Protein AF-A0A357D416-F1 (afdb_monomer)

Secondary structure (DSSP, 8-state):
----TTPPTT-----HHHHHHHTT-EEEEEEEEETTSHHHHHTT---S-TT-HHHHHHHHHHTT-SEEEEE-GGGTSGGG-SS---HHHHHHHHSEEE-SHHHHHH--SS-EEEE-SSSSPPPGGG--TTTS--HHHHHHHHHHHHTT-TT-EEEEEE-THHHHHHHTT-HHHHHHHHHHHHHHHHHHHHHHHHHSS--EEEE-S-EETT-EES-GGGTTTTTT--THHHHHHHHT--S-HHHHHHHS-TT-TTHHHHHHHHH------HHHHHHHHHPPTT-HHHHHHHHHHHHTTEE-S-SSEE-S---EEEE--TTPPPP-SS--HHHHHHHHHHHHT--HHHHHHHH-EEHHHHHHHTT-EEEEE-SSSSS-EEEEEETTEEEEEETTSSEEEETTEEEE-SS--EE-SSS-EEE-HHHHHT--

Solvent-accessible surface area (backbone atoms only — not comparable to full-atom values): 23027 Å² total; per-residue (Å²): 132,81,78,82,82,85,74,60,88,62,60,76,70,51,33,69,48,58,31,35,46,77,69,66,17,33,32,34,42,36,28,40,30,32,49,42,39,62,73,55,24,63,49,45,40,69,67,88,48,75,81,47,44,65,56,34,42,41,18,43,69,41,57,69,59,33,33,38,40,22,13,25,51,49,58,33,33,44,91,51,27,92,64,56,54,50,49,52,60,56,42,56,75,74,27,52,66,26,55,30,30,66,55,51,71,67,64,72,70,79,43,33,39,34,38,47,24,60,39,47,47,64,56,64,60,49,44,56,70,70,40,37,61,51,60,32,56,51,47,48,52,45,50,64,41,34,67,69,37,91,73,30,63,47,75,49,78,44,63,50,52,30,60,58,16,27,44,26,46,11,62,55,36,28,50,32,27,48,52,38,39,53,48,25,51,49,48,53,50,53,51,28,68,72,70,42,67,32,74,48,79,48,70,68,95,65,36,49,10,58,70,36,93,43,36,83,90,36,73,89,48,60,92,73,61,55,73,59,57,47,44,54,50,56,71,41,41,62,44,28,31,67,39,47,61,76,74,43,48,98,77,32,82,49,49,65,63,49,35,31,71,36,37,58,44,85,77,74,48,75,66,56,53,48,50,64,55,70,50,57,89,95,41,39,28,52,58,49,14,50,57,50,24,57,64,14,36,41,29,66,76,49,59,42,77,41,88,60,91,67,73,75,47,63,49,56,36,63,87,53,84,64,78,77,84,92,76,58,79,71,49,54,61,53,48,49,28,62,75,70,71,48,47,46,70,59,40,21,60,41,35,48,28,52,39,60,65,52,37,41,74,58,66,26,50,69,50,77,45,56,89,46,75,69,67,34,27,43,37,38,39,44,96,90,48,39,36,40,29,44,58,31,26,19,46,34,23,53,77,77,45,81,41,82,44,95,33,43,22,38,57,41,87,78,86,53,48,25,26,18,46,61,63,42,66,74,54,120

pLDDT: mean 95.98, std 6.47, range [41.84, 98.94]

Nearest PDB structures (foldseek):
  3a52-assembly1_B  TM=9.009E-01  e=4.968E-23  Shewanella sp. AP1
  7kwd-assembly1_B  TM=8.675E-01  e=2.553E-18  Thermus thermophilus HB8
  6qsq-assembly1_A-2  TM=8.094E-01  e=5.254E-19  Vibrio splendidus
  3wbh-assembly1_B  TM=8.091E-01  e=4.975E-19  Halomonas sp. #593
  6t26-assembly1_A  TM=8.137E-01  e=1.127E-18  Vibrio sp. G15-21

Sequence (428 aa):
LAPLAGYKKRAPIANILEAAQLDGKATGLIATSEIMHATPAAFSAHCPNRKDYDAISMQQVYQDVDVVFGGGTKFFNVAGRSDGNDLLAVIKENYQFVSNKAEMDGVKTGKVWGMFADSALAFDFDRDTQKEPSLAEMTQKAIEILSQDEDGFFLMVESSKTDWAAHANDPIGLISDFLAFDQAVGVALAFAKQNGDTVVIAATDHGNSGISIGNGATSNNYDMLPLPAFIDPLKKASLTGEGLEKVLTANRSNAVSVMEEYFGITDLTAEEIEAIKETKNGRMNATVGPMIAKRANIGFTTGGHTGEDVPLYVYASGGVDQLTGTVENTDLARYMEKVMGVSLQATTRQLFVPAKKGFEAKGATVRFDTSDAKNPVLVAVKGKTEIRIPVNTNLAYVNGVATKLDGVAVFDGTGTNYVPQSAIDLMN

Radius of gyration: 24.22 Å; Cα contacts (8 Å, |Δi|>4): 827; chains: 1; bounding box: 59×44×81 Å

Mean predicted aligned error: 3.91 Å

Foldseek 3Di:
DDPPPDDDPLFDFAFLQLLCVVLVAAEEEAELFPCLADPNLVNFHRDPDSPPSQLSVLSNLQSLHQYYEWAAQLCQDLNNDPLRDNNVVSCVVQAQEAAADVSLVVDQETGHHYHQYNGGAFQQLQHPCGRDPFLQSSLLSVCRHRVVRPLGYYYDGYLDCLLVLLLLLAVLSVVRSVVSVVSNLVNQVVVCVVVQQDKDKDWDPFAGQAKDQADPVCPVPVVPDDQCQQPVQSVQARHAQLNLLVVADPQSPCVQVSCCNHRVDNPDDPVLSVLCRPDDPPSRSSSCRVVSCVSNRMDGDHSGTDHDDIDMDMDGGPPDDTDDDDDDPVVVSVSSCVSSVGDSVVSSCQFFDQVCVLLVVLVWHWDWACVPVSWIWIWTDDDPWIWIATASHQWIQTVHNIDGHSRGWHDSVPPTITGGVRSSVSRD

Structure (mmCIF, N/CA/C/O backbone):
data_AF-A0A357D416-F1
#
_entry.id   AF-A0A357D416-F1
#
loop_
_atom_site.group_PDB
_atom_site.id
_atom_site.type_symbol
_atom_site.label_atom_id
_atom_site.label_alt_id
_atom_site.label_comp_id
_atom_site.label_asym_id
_atom_site.label_entity_id
_atom_site.label_seq_id
_atom_site.pdbx_PDB_ins_code
_atom_site.Cartn_x
_atom_site.Cartn_y
_atom_site.Cartn_z
_atom_site.occupancy
_atom_site.B_iso_or_equiv
_atom_site.auth_seq_id
_atom_site.auth_comp_id
_atom_site.auth_asym_id
_atom_site.auth_atom_id
_atom_site.pdbx_PDB_model_num
ATOM 1 N N . LEU A 1 1 ? -24.437 4.757 -8.506 1.00 45.12 1 LEU A N 1
ATOM 2 C CA . LEU A 1 1 ? -24.715 4.850 -7.052 1.00 45.12 1 LEU A CA 1
ATOM 3 C C . LEU A 1 1 ? -24.400 6.291 -6.606 1.00 45.12 1 LEU A C 1
ATOM 5 O O . LEU A 1 1 ? -23.334 6.788 -6.938 1.00 45.12 1 LEU A O 1
ATOM 9 N N . ALA A 1 2 ? -25.326 7.030 -5.978 1.00 41.84 2 ALA A N 1
ATOM 10 C CA . ALA A 1 2 ? -25.116 8.464 -5.683 1.00 41.84 2 ALA A CA 1
ATOM 11 C C . ALA A 1 2 ? -23.999 8.676 -4.637 1.00 41.84 2 ALA A C 1
ATOM 13 O O . ALA A 1 2 ? -23.874 7.825 -3.756 1.00 41.84 2 ALA A O 1
ATOM 14 N N . PRO A 1 3 ? -23.197 9.762 -4.680 1.00 47.62 3 PRO A N 1
ATOM 15 C CA . PRO A 1 3 ? -22.248 10.092 -3.614 1.00 47.62 3 PRO A CA 1
ATOM 16 C C . PRO A 1 3 ? -22.944 10.037 -2.255 1.00 47.62 3 PRO A C 1
ATOM 18 O O . PRO A 1 3 ? -24.107 10.430 -2.143 1.00 47.62 3 PRO A O 1
ATOM 21 N N . LEU A 1 4 ? -22.255 9.536 -1.232 1.00 50.12 4 LEU A N 1
ATOM 22 C CA . LEU A 1 4 ? -22.808 9.479 0.115 1.00 50.12 4 LEU A CA 1
ATOM 23 C C . LEU A 1 4 ? -23.145 10.905 0.596 1.00 50.12 4 LEU A C 1
ATOM 25 O O . LEU A 1 4 ? -22.266 11.670 0.995 1.00 50.12 4 LEU A O 1
ATOM 29 N N . ALA A 1 5 ? -24.418 11.294 0.520 1.00 49.06 5 ALA A N 1
ATOM 30 C CA . ALA A 1 5 ? -24.874 12.607 0.954 1.00 49.06 5 ALA A CA 1
ATOM 31 C C . ALA A 1 5 ? -24.714 12.743 2.480 1.00 49.06 5 ALA A C 1
ATOM 33 O O . ALA A 1 5 ? -25.133 11.865 3.230 1.00 49.06 5 ALA A O 1
ATOM 34 N N . GLY A 1 6 ? -24.143 13.861 2.944 1.00 59.09 6 GLY A N 1
ATOM 35 C CA . GLY A 1 6 ? -24.178 14.248 4.362 1.00 59.09 6 GLY A CA 1
ATOM 36 C C . GLY A 1 6 ? -22.936 13.956 5.214 1.00 59.09 6 GLY A C 1
ATOM 37 O O . GLY A 1 6 ? -23.005 14.146 6.427 1.00 59.09 6 GLY A O 1
ATOM 38 N N . TYR A 1 7 ? -21.798 13.553 4.639 1.00 64.94 7 TYR A N 1
ATOM 39 C CA . TYR A 1 7 ? -20.564 13.376 5.419 1.00 64.94 7 TYR A CA 1
ATOM 40 C C . TYR A 1 7 ? -19.853 14.706 5.713 1.00 64.94 7 TYR A C 1
ATOM 42 O O . TYR A 1 7 ? -19.665 15.557 4.841 1.00 64.94 7 TYR A O 1
ATOM 50 N N . LYS A 1 8 ? -19.436 14.887 6.972 1.00 73.50 8 LYS A N 1
ATOM 51 C CA . LYS A 1 8 ? -18.640 16.035 7.423 1.00 73.50 8 LYS A CA 1
ATOM 52 C C . LYS A 1 8 ? -17.206 15.880 6.902 1.00 73.50 8 LYS A C 1
ATOM 54 O O . LYS A 1 8 ? -16.590 14.837 7.091 1.00 73.50 8 LYS A O 1
ATOM 59 N N . LYS A 1 9 ? -16.651 16.928 6.283 1.00 81.50 9 LYS A N 1
ATOM 60 C CA . LYS A 1 9 ? -15.246 16.956 5.831 1.00 81.50 9 LYS A CA 1
ATOM 61 C C . LYS A 1 9 ? -14.308 16.513 6.971 1.00 81.50 9 LYS A C 1
ATOM 63 O O . LYS A 1 9 ? -14.420 17.053 8.069 1.00 81.50 9 LYS A O 1
ATOM 68 N N . ARG A 1 10 ? -13.383 15.584 6.680 1.00 86.75 10 ARG A N 1
ATOM 69 C CA . ARG A 1 10 ? -12.419 14.953 7.617 1.00 86.75 10 ARG A CA 1
ATOM 70 C C . ARG A 1 10 ? -13.005 14.031 8.695 1.00 86.75 10 ARG A C 1
ATOM 72 O O . ARG A 1 10 ? -12.235 13.514 9.494 1.00 86.75 10 ARG A O 1
ATOM 79 N N . ALA A 1 11 ? -14.317 13.799 8.733 1.00 90.69 11 ALA A N 1
ATOM 80 C CA . ALA A 1 11 ? -14.828 12.704 9.551 1.00 90.69 11 ALA A CA 1
ATOM 81 C C . ALA A 1 11 ? -14.346 11.366 8.957 1.00 90.69 11 ALA A C 1
ATOM 83 O O . ALA A 1 11 ? -14.441 11.208 7.735 1.00 90.69 11 ALA A O 1
ATOM 84 N N . PRO A 1 12 ? -13.824 10.441 9.779 1.00 94.75 12 PRO A N 1
ATOM 85 C CA . PRO A 1 12 ? -13.443 9.117 9.307 1.00 94.75 12 PRO A CA 1
ATOM 86 C C . PRO A 1 12 ? -14.673 8.353 8.808 1.00 94.75 12 PRO A C 1
ATOM 88 O O . PRO A 1 12 ? -15.799 8.566 9.271 1.00 94.75 12 PRO A O 1
ATOM 91 N N . ILE A 1 13 ? -14.441 7.483 7.832 1.00 93.81 13 ILE A N 1
ATOM 92 C CA . ILE A 1 13 ? -15.433 6.574 7.263 1.00 93.81 13 ILE A CA 1
ATOM 93 C C . ILE A 1 13 ? -14.829 5.185 7.269 1.00 93.81 13 ILE A C 1
ATOM 95 O O . ILE A 1 13 ? -13.646 5.051 6.982 1.00 93.81 13 ILE A O 1
ATOM 99 N N . ALA A 1 14 ? -15.630 4.173 7.580 1.00 96.25 14 ALA A N 1
ATOM 100 C CA . ALA A 1 14 ? -15.118 2.816 7.608 1.00 96.25 14 ALA A CA 1
ATOM 101 C C . ALA A 1 14 ? -14.640 2.377 6.228 1.00 96.25 14 ALA A C 1
ATOM 103 O O . ALA A 1 14 ? -15.298 2.647 5.217 1.00 96.25 14 ALA A O 1
ATOM 104 N N . ASN A 1 15 ? -13.505 1.690 6.209 1.00 97.44 15 ASN A N 1
ATOM 105 C CA . ASN A 1 15 ? -13.017 0.993 5.031 1.00 97.44 15 ASN A CA 1
ATOM 106 C C . ASN A 1 15 ? -13.523 -0.464 5.023 1.00 97.44 15 ASN A C 1
ATOM 108 O O . ASN A 1 15 ? -14.148 -0.944 5.972 1.00 97.44 15 ASN A O 1
ATOM 112 N N . ILE A 1 16 ? -13.300 -1.167 3.911 1.00 98.06 16 ILE A N 1
ATOM 113 C CA . ILE A 1 16 ? -13.792 -2.540 3.746 1.00 98.06 16 ILE A CA 1
ATOM 114 C C . ILE A 1 16 ? -13.067 -3.543 4.653 1.00 98.06 16 ILE A C 1
ATOM 116 O O . ILE A 1 16 ? -13.687 -4.508 5.085 1.00 98.06 16 ILE A O 1
ATOM 120 N N . LEU A 1 17 ? -11.797 -3.292 4.989 1.00 98.56 17 LEU A N 1
ATOM 121 C CA . LEU A 1 17 ? -11.024 -4.137 5.898 1.00 98.56 17 LEU A CA 1
ATOM 122 C C . LEU A 1 17 ? -11.657 -4.113 7.293 1.00 98.56 17 LEU A C 1
ATOM 124 O O . LEU A 1 17 ? -11.941 -5.163 7.850 1.00 98.56 17 LEU A O 1
ATOM 128 N N . GLU A 1 18 ? -11.968 -2.930 7.819 1.00 98.69 18 GLU A N 1
ATOM 129 C CA . GLU A 1 18 ? -12.655 -2.762 9.106 1.00 98.69 18 GLU A CA 1
ATOM 130 C C . GLU A 1 18 ? -14.029 -3.437 9.125 1.00 98.69 18 GLU A C 1
ATOM 132 O O . GLU A 1 18 ? -14.418 -4.053 10.116 1.00 98.69 18 GLU A O 1
ATOM 137 N N . ALA A 1 19 ? -14.780 -3.328 8.026 1.00 98.44 19 ALA A N 1
ATOM 138 C CA . ALA A 1 19 ? -16.073 -3.989 7.910 1.00 98.44 19 ALA A CA 1
ATOM 139 C C . ALA A 1 19 ? -15.937 -5.519 7.879 1.00 98.44 19 ALA A C 1
ATOM 141 O O . ALA A 1 19 ? -16.745 -6.195 8.506 1.00 98.44 19 ALA A O 1
ATOM 142 N N . ALA A 1 20 ? -14.910 -6.047 7.208 1.00 98.38 20 ALA A N 1
ATOM 143 C CA . ALA A 1 20 ? -14.590 -7.471 7.200 1.00 98.38 20 ALA A CA 1
ATOM 144 C C . ALA A 1 20 ? -14.192 -7.972 8.598 1.00 98.38 20 ALA A C 1
ATOM 146 O O . ALA A 1 20 ? -14.723 -8.983 9.047 1.00 98.38 20 ALA A O 1
ATOM 147 N N . GLN A 1 21 ? -13.341 -7.226 9.315 1.00 97.75 21 GLN A N 1
ATOM 148 C CA . GLN A 1 21 ? -12.929 -7.557 10.685 1.00 97.75 21 GLN A CA 1
ATOM 149 C C . GLN A 1 21 ? -14.123 -7.621 11.647 1.00 97.75 21 GLN A C 1
ATOM 151 O O . GLN A 1 21 ? -14.237 -8.561 12.428 1.00 97.75 21 GLN A O 1
ATOM 156 N N . LEU A 1 22 ? -15.036 -6.640 11.597 1.00 97.75 22 LEU A N 1
ATOM 157 C CA . LEU A 1 22 ? -16.235 -6.654 12.448 1.00 97.75 22 LEU A CA 1
ATOM 158 C C . LEU A 1 22 ? -17.216 -7.780 12.101 1.00 97.75 22 LEU A C 1
ATOM 160 O O . LEU A 1 22 ? -18.010 -8.168 12.956 1.00 97.75 22 LEU A O 1
ATOM 164 N N . ASP A 1 23 ? -17.166 -8.286 10.870 1.00 97.81 23 ASP A N 1
ATOM 165 C CA . ASP A 1 23 ? -17.929 -9.452 10.415 1.00 97.81 23 ASP A CA 1
ATOM 166 C C . ASP A 1 23 ? -17.234 -10.786 10.753 1.00 97.81 23 ASP A C 1
ATOM 168 O O . ASP A 1 23 ? -17.716 -11.844 10.370 1.00 97.81 23 ASP A O 1
ATOM 172 N N . GLY A 1 24 ? -16.108 -10.750 11.478 1.00 97.88 24 GLY A N 1
ATOM 173 C CA . GLY A 1 24 ? -15.368 -11.936 11.921 1.00 97.88 24 GLY A CA 1
ATOM 174 C C . GLY A 1 24 ? -14.316 -12.443 10.938 1.00 97.88 24 GLY A C 1
ATOM 175 O O . GLY A 1 24 ? -13.571 -13.347 11.284 1.00 97.88 24 GLY A O 1
ATOM 176 N N . LYS A 1 25 ? -14.201 -11.841 9.749 1.00 98.56 25 LYS A N 1
ATOM 177 C CA . LYS A 1 25 ? -13.290 -12.305 8.696 1.00 98.56 25 LYS A CA 1
ATOM 178 C C . LYS A 1 25 ? -11.839 -11.936 8.985 1.00 98.56 25 LYS A C 1
ATOM 180 O O . LYS A 1 25 ? -11.554 -10.820 9.430 1.00 98.56 25 LYS A O 1
ATOM 185 N N . ALA A 1 26 ? -10.919 -12.808 8.584 1.00 98.75 26 ALA A N 1
ATOM 186 C CA . ALA A 1 26 ? -9.496 -12.500 8.595 1.00 98.75 26 ALA A CA 1
ATOM 187 C C . ALA A 1 26 ? -9.147 -11.396 7.584 1.00 98.75 26 ALA A C 1
ATOM 189 O O . ALA A 1 26 ? -9.803 -11.207 6.554 1.00 98.75 26 ALA A O 1
ATOM 190 N N . THR A 1 27 ? -8.077 -10.651 7.853 1.00 98.88 27 THR A N 1
ATOM 191 C CA . THR A 1 27 ? -7.687 -9.503 7.027 1.00 98.88 27 THR A CA 1
ATOM 192 C C . THR A 1 27 ? -6.197 -9.420 6.750 1.00 98.88 27 THR A C 1
ATOM 194 O O . THR A 1 27 ? -5.370 -9.746 7.600 1.00 98.88 27 THR A O 1
ATOM 197 N N . GLY A 1 28 ? -5.837 -8.943 5.556 1.00 98.88 28 GLY A N 1
ATOM 198 C CA . GLY A 1 28 ? -4.439 -8.761 5.193 1.00 98.88 28 GLY A CA 1
ATOM 199 C C . GLY A 1 28 ? -4.130 -7.572 4.294 1.00 98.88 28 GLY A C 1
ATOM 200 O O . GLY A 1 28 ? -4.965 -7.105 3.514 1.00 98.88 28 GLY A O 1
ATOM 201 N N . LEU A 1 29 ? -2.886 -7.109 4.404 1.00 98.88 29 LEU A N 1
ATOM 202 C CA . LEU A 1 29 ? -2.305 -6.003 3.649 1.00 98.88 29 LEU A CA 1
ATOM 203 C C . LEU A 1 29 ? -0.932 -6.405 3.113 1.00 98.88 29 LEU A C 1
ATOM 205 O O . LEU A 1 29 ? -0.059 -6.824 3.874 1.00 98.88 29 LEU A O 1
ATOM 209 N N . ILE A 1 30 ? -0.727 -6.227 1.812 1.00 98.94 30 ILE A N 1
ATOM 210 C CA . ILE A 1 30 ? 0.561 -6.436 1.153 1.00 98.94 30 ILE A CA 1
ATOM 211 C C . ILE A 1 30 ? 0.890 -5.214 0.304 1.00 98.94 30 ILE A C 1
ATOM 213 O O . ILE A 1 30 ? 0.063 -4.787 -0.497 1.00 98.94 30 ILE A O 1
ATOM 217 N N . ALA A 1 31 ? 2.100 -4.680 0.445 1.00 98.50 31 ALA A N 1
ATOM 218 C CA . ALA A 1 31 ? 2.606 -3.605 -0.405 1.00 98.50 31 ALA A CA 1
ATOM 219 C C . ALA A 1 31 ? 4.118 -3.739 -0.617 1.00 98.50 31 ALA A C 1
ATOM 221 O O . ALA A 1 31 ? 4.845 -4.098 0.309 1.00 98.50 31 ALA A O 1
ATOM 222 N N . THR A 1 32 ? 4.613 -3.417 -1.815 1.00 98.38 32 THR A N 1
ATOM 223 C CA . THR A 1 32 ? 6.066 -3.349 -2.066 1.00 98.38 32 THR A CA 1
ATOM 224 C C . THR A 1 32 ? 6.684 -2.019 -1.616 1.00 98.38 32 THR A C 1
ATOM 226 O O . THR A 1 32 ? 7.903 -1.925 -1.481 1.00 98.38 32 THR A O 1
ATOM 229 N N . SER A 1 33 ? 5.880 -0.995 -1.312 1.00 97.38 33 SER A N 1
ATOM 230 C CA . SER A 1 33 ? 6.329 0.229 -0.634 1.00 97.38 33 SER A CA 1
ATOM 231 C C . SER A 1 33 ? 6.481 0.044 0.880 1.00 97.38 33 SER A C 1
ATOM 233 O O . SER A 1 33 ? 6.312 -1.042 1.437 1.00 97.38 33 SER A O 1
ATOM 235 N N . GLU A 1 34 ? 6.763 1.139 1.589 1.00 97.81 34 GLU A N 1
ATOM 236 C CA . GLU A 1 34 ? 6.500 1.187 3.020 1.00 97.81 34 GLU A CA 1
ATOM 237 C C . GLU A 1 34 ? 5.021 0.899 3.309 1.00 97.81 34 GLU A C 1
ATOM 239 O O . GLU A 1 34 ? 4.135 1.419 2.627 1.00 97.81 34 GLU A O 1
ATOM 244 N N . ILE A 1 35 ? 4.740 0.099 4.339 1.00 97.94 35 ILE A N 1
ATOM 245 C CA . ILE A 1 35 ? 3.372 -0.375 4.593 1.00 97.94 35 ILE A CA 1
ATOM 246 C C . ILE A 1 35 ? 2.388 0.736 4.998 1.00 97.94 35 ILE A C 1
ATOM 248 O O . ILE A 1 35 ? 1.188 0.586 4.818 1.00 97.94 35 ILE A O 1
ATOM 252 N N . MET A 1 36 ? 2.866 1.878 5.495 1.00 97.75 36 MET A N 1
ATOM 253 C CA . MET A 1 36 ? 2.049 3.064 5.805 1.00 97.75 36 MET A CA 1
ATOM 254 C C . MET A 1 36 ? 1.910 4.040 4.628 1.00 97.75 36 MET A C 1
ATOM 256 O O . MET A 1 36 ? 1.419 5.158 4.803 1.00 97.75 36 MET A O 1
ATOM 260 N N . HIS A 1 37 ? 2.352 3.650 3.427 1.00 98.25 37 HIS A N 1
ATOM 261 C CA . HIS A 1 37 ? 2.103 4.423 2.216 1.00 98.25 37 HIS A CA 1
ATOM 262 C C . HIS A 1 37 ? 0.593 4.502 1.907 1.00 98.25 37 HIS A C 1
ATOM 264 O O . HIS A 1 37 ? -0.230 3.809 2.500 1.00 98.25 37 HIS A O 1
ATOM 270 N N . ALA A 1 38 ? 0.202 5.398 1.000 1.00 98.00 38 ALA A N 1
ATOM 271 C CA . ALA A 1 38 ? -1.189 5.836 0.875 1.00 98.00 38 ALA A CA 1
ATOM 272 C C . ALA A 1 38 ? -2.186 4.718 0.535 1.00 98.00 38 ALA A C 1
ATOM 274 O O . ALA A 1 38 ? -3.285 4.725 1.085 1.00 98.00 38 ALA A O 1
ATOM 275 N N . THR A 1 39 ? -1.817 3.779 -0.337 1.00 98.00 39 THR A N 1
ATOM 276 C CA . THR A 1 39 ? -2.699 2.684 -0.757 1.00 98.00 39 THR A CA 1
ATOM 277 C C . THR A 1 39 ? -3.019 1.743 0.403 1.00 98.00 39 THR A C 1
ATOM 279 O O . THR A 1 39 ? -4.193 1.674 0.756 1.00 98.00 39 THR A O 1
ATOM 282 N N . PRO A 1 40 ? -2.047 1.098 1.089 1.00 98.38 40 PRO A N 1
ATOM 283 C CA . PRO A 1 40 ? -2.346 0.317 2.291 1.00 98.38 40 PRO A CA 1
ATOM 284 C C . PRO A 1 40 ? -2.993 1.144 3.399 1.00 98.38 40 PRO A C 1
ATOM 286 O O . PRO A 1 40 ? -3.963 0.683 3.996 1.00 98.38 40 PRO A O 1
ATOM 289 N N . ALA A 1 41 ? -2.558 2.389 3.613 1.00 98.44 41 ALA A N 1
ATOM 290 C CA . ALA A 1 41 ? -3.157 3.269 4.611 1.00 98.44 41 ALA A CA 1
ATOM 291 C C . ALA A 1 41 ? -4.660 3.507 4.385 1.00 98.44 41 ALA A C 1
ATOM 293 O O . ALA A 1 41 ? -5.415 3.545 5.352 1.00 98.44 41 ALA A O 1
ATOM 294 N N . ALA A 1 42 ? -5.120 3.628 3.135 1.00 97.75 42 ALA A N 1
ATOM 295 C CA . ALA A 1 42 ? -6.535 3.847 2.823 1.00 97.75 42 ALA A CA 1
ATOM 296 C C . ALA A 1 42 ? -7.445 2.670 3.229 1.00 97.75 42 ALA A C 1
ATOM 298 O O . ALA A 1 42 ? -8.651 2.858 3.396 1.00 97.75 42 ALA A O 1
ATOM 299 N N . PHE A 1 43 ? -6.874 1.477 3.418 1.00 98.25 43 PHE A N 1
ATOM 300 C CA . PHE A 1 43 ? -7.577 0.285 3.897 1.00 98.25 43 PHE A CA 1
ATOM 301 C C . PHE A 1 43 ? -7.368 0.020 5.389 1.00 98.25 43 PHE A C 1
ATOM 303 O O . PHE A 1 43 ? -7.910 -0.949 5.898 1.00 98.25 43 PHE A O 1
ATOM 310 N N . SER A 1 44 ? -6.589 0.827 6.109 1.00 97.69 44 SER A N 1
ATOM 311 C CA . SER A 1 44 ? -6.158 0.459 7.466 1.00 97.69 44 SER A CA 1
ATOM 312 C C . SER A 1 44 ? -6.018 1.621 8.444 1.00 97.69 44 SER A C 1
ATOM 314 O O . SER A 1 44 ? -5.635 1.404 9.589 1.00 97.69 44 SER A O 1
ATOM 316 N N . ALA A 1 45 ? -6.202 2.857 7.987 1.00 98.19 45 ALA A N 1
ATOM 317 C CA . ALA A 1 45 ? -5.976 4.048 8.786 1.00 98.19 45 ALA A CA 1
ATOM 318 C C . ALA A 1 45 ? -6.828 5.230 8.307 1.00 98.19 45 ALA A C 1
ATOM 320 O O . ALA A 1 45 ? -7.267 5.318 7.161 1.00 98.19 45 ALA A O 1
ATOM 321 N N . HIS A 1 46 ? -6.980 6.203 9.199 1.00 97.38 46 HIS A N 1
ATOM 322 C CA . HIS A 1 46 ? -7.742 7.426 9.005 1.00 97.38 46 HIS A CA 1
ATOM 323 C C . HIS A 1 46 ? -6.872 8.614 9.378 1.00 97.38 46 HIS A C 1
ATOM 325 O O . HIS A 1 46 ? -6.643 8.897 10.557 1.00 97.38 46 HIS A O 1
ATOM 331 N N . CYS A 1 47 ? -6.383 9.328 8.368 1.00 94.19 47 CYS A N 1
ATOM 332 C CA . CYS A 1 47 ? -5.546 10.498 8.579 1.00 94.19 47 CYS A CA 1
ATOM 333 C C . CYS A 1 47 ? -5.847 11.602 7.552 1.00 94.19 47 CYS A C 1
ATOM 335 O O . CYS A 1 47 ? -5.930 11.323 6.354 1.00 94.19 47 CYS A O 1
ATOM 337 N N . PRO A 1 48 ? -5.963 12.880 7.966 1.00 91.88 48 PRO A N 1
ATOM 338 C CA . PRO A 1 48 ? -6.141 13.995 7.035 1.00 91.88 48 PRO A CA 1
ATOM 339 C C . PRO A 1 48 ? -4.956 14.238 6.089 1.00 91.88 48 PRO A C 1
ATOM 341 O O . PRO A 1 48 ? -5.104 14.984 5.119 1.00 91.88 48 PRO A O 1
ATOM 344 N N . ASN A 1 49 ? -3.774 13.692 6.394 1.00 93.88 49 ASN A N 1
ATOM 345 C CA . ASN A 1 49 ? -2.548 13.909 5.636 1.00 93.88 49 ASN A CA 1
ATOM 346 C C . ASN A 1 49 ? -1.783 12.594 5.452 1.00 93.88 49 ASN A C 1
ATOM 348 O O . ASN A 1 49 ? -1.217 12.069 6.404 1.00 93.88 49 ASN A O 1
ATOM 352 N N . ARG A 1 50 ? -1.659 12.129 4.203 1.00 95.69 50 ARG A N 1
ATOM 353 C CA . ARG A 1 50 ? -0.914 10.905 3.852 1.00 95.69 50 ARG A CA 1
ATOM 354 C C . ARG A 1 50 ? 0.557 10.896 4.284 1.00 95.69 50 ARG A C 1
ATOM 356 O O . ARG A 1 50 ? 1.179 9.851 4.244 1.00 95.69 50 ARG A O 1
ATOM 363 N N . LYS A 1 51 ? 1.136 12.052 4.630 1.00 96.12 51 LYS A N 1
ATOM 364 C CA . LYS A 1 51 ? 2.532 12.165 5.089 1.00 96.12 51 LYS A CA 1
ATOM 365 C C . LYS A 1 51 ? 2.705 11.953 6.592 1.00 96.12 51 LYS A C 1
ATOM 367 O O . LYS A 1 51 ? 3.838 11.947 7.061 1.00 96.12 51 LYS A O 1
ATOM 372 N N . ASP A 1 52 ? 1.618 11.833 7.348 1.00 96.25 52 ASP A N 1
ATOM 373 C CA . ASP A 1 52 ? 1.676 11.583 8.788 1.00 96.25 52 ASP A CA 1
ATOM 374 C C . ASP A 1 52 ? 1.873 10.085 9.057 1.00 96.25 52 ASP A C 1
ATOM 376 O O . ASP A 1 52 ? 0.964 9.364 9.471 1.00 96.25 52 ASP A O 1
ATOM 380 N N . TYR A 1 53 ? 3.071 9.602 8.724 1.00 97.25 53 TYR A N 1
ATOM 381 C CA . TYR A 1 53 ? 3.430 8.190 8.845 1.00 97.25 53 TYR A CA 1
ATOM 382 C C . TYR A 1 53 ? 3.404 7.708 10.293 1.00 97.25 53 TYR A C 1
ATOM 384 O O . TYR A 1 53 ? 3.073 6.549 10.517 1.00 97.25 53 TYR A O 1
ATOM 392 N N . ASP A 1 54 ? 3.676 8.586 11.263 1.00 97.44 54 ASP A N 1
ATOM 393 C CA . ASP A 1 54 ? 3.625 8.225 12.677 1.00 97.44 54 ASP A CA 1
ATOM 394 C C . ASP A 1 54 ? 2.198 7.837 13.083 1.00 97.44 54 ASP A C 1
ATOM 396 O O . ASP A 1 54 ? 2.000 6.757 13.646 1.00 97.44 54 ASP A O 1
ATOM 400 N N . ALA A 1 55 ? 1.200 8.658 12.738 1.00 97.06 55 ALA A N 1
ATOM 401 C CA . ALA A 1 55 ? -0.199 8.349 13.016 1.00 97.06 55 ALA A CA 1
ATOM 402 C C . ALA A 1 55 ? -0.691 7.123 12.232 1.00 97.06 55 ALA A C 1
ATOM 404 O O . ALA A 1 55 ? -1.329 6.242 12.809 1.00 97.06 55 ALA A O 1
ATOM 405 N N . ILE A 1 56 ? -0.381 7.048 10.932 1.00 98.38 56 ILE A N 1
ATOM 406 C CA . ILE A 1 56 ? -0.853 5.965 10.055 1.00 98.38 56 ILE A CA 1
ATOM 407 C C . ILE A 1 56 ? -0.296 4.616 10.508 1.00 98.38 56 ILE A C 1
ATOM 409 O O . ILE A 1 56 ? -1.059 3.666 10.665 1.00 98.38 56 ILE A O 1
ATOM 413 N N . SER A 1 57 ? 1.012 4.516 10.748 1.00 98.19 57 SER A N 1
ATOM 414 C CA . SER A 1 57 ? 1.614 3.239 11.125 1.00 98.19 57 SER A CA 1
ATOM 415 C C . SER A 1 57 ? 1.223 2.816 12.542 1.00 98.19 57 SER A C 1
ATOM 417 O O . SER A 1 57 ? 1.120 1.624 12.815 1.00 98.19 57 SER A O 1
ATOM 419 N N . MET A 1 58 ? 0.968 3.773 13.446 1.00 98.12 58 MET A N 1
ATOM 420 C CA . MET A 1 58 ? 0.418 3.470 14.767 1.00 98.12 58 MET A CA 1
ATOM 421 C C . MET A 1 58 ? -0.979 2.862 14.626 1.00 98.12 58 MET A C 1
ATOM 423 O O . MET A 1 58 ? -1.209 1.777 15.154 1.00 98.12 58 MET A O 1
ATOM 427 N N . GLN A 1 59 ? -1.862 3.483 13.833 1.00 98.62 59 GLN A N 1
ATOM 428 C CA . GLN A 1 59 ? -3.178 2.910 13.545 1.00 98.62 59 GLN A CA 1
ATOM 429 C C . GLN A 1 59 ? -3.051 1.514 12.939 1.00 98.62 59 GLN A C 1
ATOM 431 O O . GLN A 1 59 ? -3.673 0.605 13.459 1.00 98.62 59 GLN A O 1
ATOM 436 N N . GLN A 1 60 ? -2.182 1.297 11.949 1.00 98.38 60 GLN A N 1
ATOM 437 C CA . GLN A 1 60 ? -1.977 -0.023 11.337 1.00 98.38 60 GLN A CA 1
ATOM 438 C C . GLN A 1 60 ? -1.591 -1.119 12.336 1.00 98.38 60 GLN A C 1
ATOM 440 O O . GLN A 1 60 ? -2.143 -2.215 12.283 1.00 98.38 60 GLN A O 1
ATOM 445 N N . VAL A 1 61 ? -0.675 -0.832 13.266 1.00 98.38 61 VAL A N 1
ATOM 446 C CA . VAL A 1 61 ? -0.256 -1.805 14.292 1.00 98.38 61 VAL A CA 1
ATOM 447 C C . VAL A 1 61 ? -1.400 -2.143 15.245 1.00 98.38 61 VAL A C 1
ATOM 449 O O . VAL A 1 61 ? -1.576 -3.305 15.614 1.00 98.38 61 VAL A O 1
ATOM 452 N N . TYR A 1 62 ? -2.201 -1.141 15.610 1.00 98.38 62 TYR A N 1
ATOM 453 C CA . TYR A 1 62 ? -3.354 -1.302 16.495 1.00 98.38 62 TYR A CA 1
ATOM 454 C C . TYR A 1 62 ? -4.665 -1.644 15.762 1.00 98.38 62 TYR A C 1
ATOM 456 O O . TYR A 1 62 ? -5.672 -1.881 16.422 1.00 98.38 62 TYR A O 1
ATOM 464 N N . GLN A 1 63 ? -4.673 -1.720 14.429 1.00 97.25 63 GLN A N 1
ATOM 465 C CA . GLN A 1 63 ? -5.834 -2.118 13.624 1.00 97.25 63 GLN A CA 1
ATOM 466 C C . GLN A 1 63 ? -6.071 -3.633 13.682 1.00 97.25 63 GLN A C 1
ATOM 468 O O . GLN A 1 63 ? -7.125 -4.108 13.276 1.00 97.25 63 GLN A O 1
ATOM 473 N N . ASP A 1 64 ? -5.113 -4.391 14.228 1.00 95.38 64 ASP A N 1
ATOM 474 C CA . ASP A 1 64 ? -5.245 -5.824 14.502 1.00 95.38 64 ASP A CA 1
ATOM 475 C C . ASP A 1 64 ? -5.391 -6.698 13.236 1.00 95.38 64 ASP A C 1
ATOM 477 O O . ASP A 1 64 ? -6.016 -7.756 13.279 1.00 95.38 64 ASP A O 1
ATOM 481 N N . VAL A 1 65 ? -4.807 -6.251 12.117 1.00 98.44 65 VAL A N 1
ATOM 482 C CA . VAL A 1 65 ? -4.772 -6.949 10.815 1.00 98.44 65 VAL A CA 1
ATOM 483 C C . VAL A 1 65 ? -4.027 -8.275 10.944 1.00 98.44 65 VAL A C 1
ATOM 485 O O . VAL A 1 65 ? -2.957 -8.295 11.525 1.00 98.44 65 VAL A O 1
ATOM 488 N N . ASP A 1 66 ? -4.522 -9.378 10.392 1.00 98.88 66 ASP A N 1
ATOM 489 C CA . ASP A 1 66 ? -3.935 -10.705 10.639 1.00 98.88 66 ASP A CA 1
ATOM 490 C C . ASP A 1 66 ? -2.631 -10.955 9.874 1.00 98.88 66 ASP A C 1
ATOM 492 O O . ASP A 1 66 ? -1.694 -11.547 10.416 1.00 98.88 66 ASP A O 1
ATOM 496 N N . VAL A 1 67 ? -2.545 -10.487 8.627 1.00 98.94 67 VAL A N 1
ATOM 497 C CA . VAL A 1 67 ? -1.346 -10.632 7.789 1.00 98.94 67 VAL A CA 1
ATOM 498 C C . VAL A 1 67 ? -0.915 -9.284 7.233 1.00 98.94 67 VAL A C 1
ATOM 500 O O . VAL A 1 67 ? -1.637 -8.662 6.461 1.00 98.94 67 VAL A O 1
ATOM 503 N N . VAL A 1 68 ? 0.299 -8.851 7.561 1.00 98.94 68 VAL A N 1
ATOM 504 C CA . VAL A 1 68 ? 0.868 -7.607 7.032 1.00 98.94 68 VAL A CA 1
ATOM 505 C C . VAL A 1 68 ? 2.233 -7.885 6.427 1.00 98.94 68 VAL A C 1
ATOM 507 O O . VAL A 1 68 ? 3.122 -8.331 7.142 1.00 98.94 68 VAL A O 1
ATOM 510 N N . PHE A 1 69 ? 2.423 -7.605 5.138 1.00 98.94 69 PHE A N 1
ATOM 511 C CA . PHE A 1 69 ? 3.691 -7.809 4.431 1.00 98.94 69 PHE A CA 1
ATOM 512 C C . PHE A 1 69 ? 4.103 -6.561 3.645 1.00 98.94 69 PHE A C 1
ATOM 514 O O . PHE A 1 69 ? 3.368 -6.090 2.781 1.00 98.94 69 PHE A O 1
ATOM 521 N N . GLY A 1 70 ? 5.296 -6.030 3.906 1.00 98.31 70 GLY A N 1
ATOM 522 C CA . GLY A 1 70 ? 5.831 -4.932 3.104 1.00 98.31 70 GLY A CA 1
ATOM 523 C C . GLY A 1 70 ? 7.177 -4.409 3.578 1.00 98.31 70 GLY A C 1
ATOM 524 O O . GLY A 1 70 ? 7.978 -5.143 4.160 1.00 98.31 70 GLY A O 1
ATOM 525 N N . GLY A 1 71 ? 7.448 -3.137 3.298 1.00 97.75 71 GLY A N 1
ATOM 526 C CA . GLY A 1 71 ? 8.663 -2.445 3.715 1.00 97.75 71 GLY A CA 1
ATOM 527 C C . GLY A 1 71 ? 8.452 -1.450 4.862 1.00 97.75 71 GLY A C 1
ATOM 528 O O . GLY A 1 71 ? 7.338 -1.232 5.346 1.00 97.75 71 GLY A O 1
ATOM 529 N N . GLY A 1 72 ? 9.532 -0.778 5.263 1.00 97.44 72 GLY A N 1
ATOM 530 C CA . GLY A 1 72 ? 9.490 0.413 6.112 1.00 97.44 72 GLY A CA 1
ATOM 531 C C . GLY A 1 72 ? 10.005 0.237 7.539 1.00 97.44 72 GLY A C 1
ATOM 532 O O . GLY A 1 72 ? 9.661 1.055 8.392 1.00 97.44 72 GLY A O 1
ATOM 533 N N . THR A 1 73 ? 10.817 -0.786 7.837 1.00 97.50 73 THR A N 1
ATOM 534 C CA . THR A 1 73 ? 11.241 -1.127 9.216 1.00 97.50 73 THR A CA 1
ATOM 535 C C . THR A 1 73 ? 11.801 0.067 9.986 1.00 97.50 73 THR A C 1
ATOM 537 O O . THR A 1 73 ? 11.545 0.222 11.185 1.00 97.50 73 THR A O 1
ATOM 540 N N . LYS A 1 74 ? 12.525 0.967 9.306 1.00 96.50 74 LYS A N 1
ATOM 541 C CA . LYS A 1 74 ? 13.164 2.116 9.956 1.00 96.50 74 LYS A CA 1
ATOM 542 C C . LYS A 1 74 ? 12.166 3.084 10.592 1.00 96.50 74 LYS A C 1
ATOM 544 O O . LYS A 1 74 ? 12.543 3.775 11.523 1.00 96.50 74 LYS A O 1
ATOM 549 N N . PHE A 1 75 ? 10.921 3.124 10.121 1.00 97.00 75 PHE A N 1
ATOM 550 C CA . PHE A 1 75 ? 9.878 4.041 10.590 1.00 97.00 75 PHE A CA 1
ATOM 551 C C . PHE A 1 75 ? 9.037 3.485 11.754 1.00 97.00 75 PHE A C 1
ATOM 553 O O . PHE A 1 75 ? 8.119 4.148 12.233 1.00 97.00 75 PHE A O 1
ATOM 560 N N . PHE A 1 76 ? 9.312 2.255 12.193 1.00 97.75 76 PHE A N 1
ATOM 561 C CA . PHE A 1 76 ? 8.573 1.597 13.275 1.00 97.75 76 PHE A CA 1
ATOM 562 C C . PHE A 1 76 ? 9.370 1.538 14.583 1.00 97.75 76 PHE A C 1
ATOM 564 O O . PHE A 1 76 ? 8.820 1.180 15.620 1.00 97.75 76 PHE A O 1
ATOM 571 N N . ASN A 1 77 ? 10.652 1.909 14.558 1.00 94.88 77 ASN A N 1
ATOM 572 C CA . ASN A 1 77 ? 11.481 2.018 15.756 1.00 94.88 77 ASN A CA 1
ATOM 573 C C . ASN A 1 77 ? 11.485 3.454 16.311 1.00 94.88 77 ASN A C 1
ATOM 575 O O . ASN A 1 77 ? 11.158 4.409 15.608 1.00 94.88 77 ASN A O 1
ATOM 579 N N . VAL A 1 78 ? 11.946 3.607 17.554 1.00 95.62 78 VAL A N 1
ATOM 580 C CA . VAL A 1 78 ? 12.011 4.906 18.250 1.00 95.62 78 VAL A CA 1
ATOM 581 C C . VAL A 1 78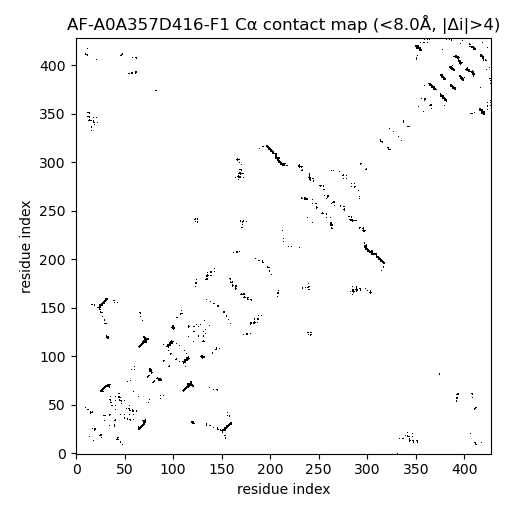 ? 12.808 5.963 17.472 1.00 95.62 78 VAL A C 1
ATOM 583 O O . VAL A 1 78 ? 12.465 7.139 17.507 1.00 95.62 78 VAL A O 1
ATOM 586 N N . ALA A 1 79 ? 13.874 5.572 16.765 1.00 95.25 79 ALA A N 1
ATOM 587 C CA . ALA A 1 79 ? 14.740 6.514 16.054 1.00 95.25 79 ALA A CA 1
ATOM 588 C C . ALA A 1 79 ? 14.097 7.081 14.778 1.00 95.25 79 ALA A C 1
ATOM 590 O O . ALA A 1 79 ? 14.418 8.201 14.380 1.00 95.25 79 ALA A O 1
ATOM 591 N N . GLY A 1 80 ? 13.212 6.322 14.131 1.00 94.44 80 GLY A N 1
ATOM 592 C CA . GLY A 1 80 ? 12.517 6.748 12.917 1.00 94.44 80 GLY A CA 1
ATOM 593 C C . GLY A 1 80 ? 11.179 7.434 13.149 1.00 94.44 80 GLY A C 1
ATOM 594 O O . GLY A 1 80 ? 10.566 7.859 12.171 1.00 94.44 80 GLY A O 1
ATOM 595 N N . ARG A 1 81 ? 10.732 7.546 14.403 1.00 96.88 81 ARG A N 1
ATOM 596 C CA . ARG A 1 81 ? 9.432 8.115 14.759 1.00 96.88 81 ARG A CA 1
ATOM 597 C C . ARG A 1 81 ? 9.575 9.415 15.521 1.00 96.88 81 ARG A C 1
ATOM 599 O O . ARG A 1 81 ? 10.353 9.521 16.469 1.00 96.88 81 ARG A O 1
ATOM 606 N N . SER A 1 82 ? 8.792 10.419 15.139 1.00 96.44 82 SER A N 1
ATOM 607 C CA . SER A 1 82 ? 8.830 11.718 15.813 1.00 96.44 82 SER A CA 1
ATOM 608 C C . SER A 1 82 ? 8.110 11.693 17.164 1.00 96.44 82 SER A C 1
ATOM 610 O O . SER A 1 82 ? 8.421 12.512 18.038 1.00 96.44 82 SER A O 1
ATOM 612 N N . ASP A 1 83 ? 7.206 10.730 17.359 1.00 95.56 83 ASP A N 1
ATOM 613 C CA . ASP A 1 83 ? 6.416 10.537 18.576 1.00 95.56 83 ASP A CA 1
ATOM 614 C C . ASP A 1 83 ? 7.120 9.730 19.684 1.00 95.56 83 ASP A C 1
ATOM 616 O O . ASP A 1 83 ? 6.699 9.779 20.840 1.00 95.56 83 ASP A O 1
ATOM 620 N N . GLY A 1 84 ? 8.232 9.064 19.355 1.00 96.00 84 GLY A N 1
ATOM 621 C CA . GLY A 1 84 ? 9.041 8.276 20.286 1.00 96.00 84 GLY A CA 1
ATOM 622 C C . GLY A 1 84 ? 8.476 6.895 20.639 1.00 96.00 84 GLY A C 1
ATOM 623 O O . GLY A 1 84 ? 9.038 6.238 21.515 1.00 96.00 84 GLY A O 1
ATOM 624 N N . ASN A 1 85 ? 7.402 6.440 19.984 1.00 96.69 85 ASN A N 1
ATOM 625 C CA . ASN A 1 85 ? 6.841 5.106 20.210 1.00 96.69 85 ASN A CA 1
ATOM 626 C C . ASN A 1 85 ? 7.732 4.008 19.597 1.00 96.69 85 ASN A C 1
ATOM 628 O O . ASN A 1 85 ? 8.350 4.214 18.558 1.00 96.69 85 ASN A O 1
ATOM 632 N N . ASP A 1 86 ? 7.788 2.822 20.211 1.00 97.56 86 ASP A N 1
ATOM 633 C CA . ASP A 1 86 ? 8.453 1.643 19.631 1.00 97.56 86 ASP A CA 1
ATOM 634 C C . ASP A 1 86 ? 7.403 0.662 19.099 1.00 97.56 86 ASP A C 1
ATOM 636 O O . ASP A 1 86 ? 6.935 -0.231 19.806 1.00 97.56 86 ASP A O 1
ATOM 640 N N . LEU A 1 87 ? 6.999 0.846 17.843 1.00 98.31 87 LEU A N 1
ATOM 641 C CA . LEU A 1 87 ? 6.001 -0.018 17.220 1.00 98.31 87 LEU A CA 1
ATOM 642 C C . LEU A 1 87 ? 6.554 -1.409 16.896 1.00 98.31 87 LEU A C 1
ATOM 644 O O . LEU A 1 87 ? 5.784 -2.362 16.877 1.00 98.31 87 LEU A O 1
ATOM 648 N N . LEU A 1 88 ? 7.868 -1.565 16.693 1.00 97.50 88 LEU A N 1
ATOM 649 C CA . LEU A 1 88 ? 8.467 -2.892 16.511 1.00 97.50 88 LEU A CA 1
ATOM 650 C C . LEU A 1 88 ? 8.363 -3.737 17.781 1.00 97.50 88 LEU A C 1
ATOM 652 O O . LEU A 1 88 ? 8.167 -4.948 17.681 1.00 97.50 88 LEU A O 1
ATOM 656 N N . ALA A 1 89 ? 8.484 -3.124 18.961 1.00 98.00 89 ALA A N 1
ATOM 657 C CA . ALA A 1 89 ? 8.247 -3.821 20.222 1.00 98.00 89 ALA A CA 1
ATOM 658 C C . ALA A 1 89 ? 6.793 -4.310 20.319 1.00 98.00 89 ALA A C 1
ATOM 660 O O . ALA A 1 89 ? 6.569 -5.489 20.591 1.00 98.00 89 ALA A O 1
ATOM 661 N N . VAL A 1 90 ? 5.824 -3.443 19.999 1.00 98.00 90 VAL A N 1
ATOM 662 C CA . VAL A 1 90 ? 4.393 -3.798 19.987 1.00 98.00 90 VAL A CA 1
ATOM 663 C C . VAL A 1 90 ? 4.107 -4.911 18.977 1.00 98.00 90 VAL A C 1
ATOM 665 O O . VAL A 1 90 ? 3.410 -5.872 19.298 1.00 98.00 90 VAL A O 1
ATOM 668 N N . ILE A 1 91 ? 4.678 -4.834 17.771 1.00 98.50 91 ILE A N 1
ATOM 669 C CA . ILE A 1 91 ? 4.525 -5.875 16.751 1.00 98.50 91 ILE A CA 1
ATOM 670 C C . ILE A 1 91 ? 5.064 -7.212 17.270 1.00 98.50 91 ILE A C 1
ATOM 672 O O . ILE A 1 91 ? 4.361 -8.212 17.218 1.00 98.50 91 ILE A O 1
ATOM 676 N N . LYS A 1 92 ? 6.280 -7.250 17.821 1.00 97.88 92 LYS A N 1
ATOM 677 C CA . LYS A 1 92 ? 6.897 -8.497 18.312 1.00 97.88 92 LYS A CA 1
ATOM 678 C C . LYS A 1 92 ? 6.167 -9.124 19.501 1.00 97.88 92 LYS A C 1
ATOM 680 O O . LYS A 1 92 ? 6.320 -10.319 19.731 1.00 97.88 92 LYS A O 1
ATOM 685 N N . GLU A 1 93 ? 5.411 -8.336 20.259 1.00 97.69 93 GLU A N 1
ATOM 686 C CA . GLU A 1 93 ? 4.570 -8.835 21.350 1.00 97.69 93 GLU A CA 1
ATOM 687 C C . GLU A 1 93 ? 3.275 -9.487 20.837 1.00 97.69 93 GLU A C 1
ATOM 689 O O . GLU A 1 93 ? 2.786 -10.434 21.449 1.00 97.69 93 GLU A O 1
ATOM 694 N N . ASN A 1 94 ? 2.737 -9.014 19.707 1.00 97.50 94 ASN A N 1
ATOM 695 C CA . ASN A 1 94 ? 1.397 -9.383 19.232 1.00 97.50 94 ASN A CA 1
ATOM 696 C C . ASN A 1 94 ? 1.387 -10.218 17.936 1.00 97.50 94 ASN A C 1
ATOM 698 O O . ASN A 1 94 ? 0.363 -10.808 17.595 1.00 97.50 94 ASN A O 1
ATOM 702 N N . TYR A 1 95 ? 2.511 -10.288 17.222 1.00 98.69 95 TYR A N 1
ATOM 703 C CA . TYR A 1 95 ? 2.641 -10.913 15.907 1.00 98.69 95 TYR A CA 1
ATOM 704 C C . TYR A 1 95 ? 3.876 -11.804 15.831 1.00 98.69 95 TYR A C 1
ATOM 706 O O . TYR A 1 95 ? 4.905 -11.552 16.460 1.00 98.69 95 TYR A O 1
ATOM 714 N N . GLN A 1 96 ? 3.822 -12.794 14.942 1.00 98.75 96 GLN A N 1
ATOM 715 C CA . GLN A 1 96 ? 5.036 -13.403 14.411 1.00 98.75 96 GLN A CA 1
ATOM 716 C C . GLN A 1 96 ? 5.731 -12.382 13.505 1.00 98.75 96 GLN A C 1
ATOM 718 O O . GLN A 1 96 ? 5.296 -12.139 12.381 1.00 98.75 96 GLN A O 1
ATOM 723 N N . PHE A 1 97 ? 6.788 -11.747 14.008 1.00 98.62 97 PHE A N 1
ATOM 724 C CA . PHE A 1 97 ? 7.589 -10.823 13.211 1.00 98.62 97 PHE A CA 1
ATOM 725 C C . PHE A 1 97 ? 8.553 -11.595 12.305 1.00 98.62 97 PHE A C 1
ATOM 727 O O . PHE A 1 97 ? 9.348 -12.395 12.801 1.00 98.62 97 PHE A O 1
ATOM 734 N N . VAL A 1 98 ? 8.504 -11.327 10.999 1.00 98.69 98 VAL A N 1
ATOM 735 C CA . VAL A 1 98 ? 9.411 -11.913 10.000 1.00 98.69 98 VAL A CA 1
ATOM 736 C C . VAL A 1 98 ? 10.113 -10.812 9.207 1.00 98.69 98 VAL A C 1
ATOM 738 O O . VAL A 1 98 ? 9.546 -9.758 8.933 1.00 98.69 98 VAL A O 1
ATOM 741 N N . SER A 1 99 ? 11.370 -11.036 8.852 1.00 97.94 99 SER A N 1
ATOM 742 C CA . SER A 1 99 ? 12.250 -10.022 8.254 1.00 97.94 99 SER A CA 1
ATOM 743 C C . SER A 1 99 ? 12.914 -10.465 6.955 1.00 97.94 99 SER A C 1
ATOM 745 O O . SER A 1 99 ? 13.618 -9.690 6.312 1.00 97.94 99 SER A O 1
ATOM 747 N N . ASN A 1 100 ? 12.702 -11.718 6.556 1.00 98.44 100 ASN A N 1
ATOM 748 C CA . ASN A 1 100 ? 13.197 -12.266 5.304 1.00 98.44 100 ASN A CA 1
ATOM 749 C C . ASN A 1 100 ? 12.275 -13.370 4.777 1.00 98.44 100 ASN A C 1
ATOM 751 O O . ASN A 1 100 ? 11.382 -13.855 5.480 1.00 98.44 100 ASN A O 1
ATOM 755 N N . LYS A 1 101 ? 12.524 -13.791 3.535 1.00 97.94 101 LYS A N 1
ATOM 756 C CA . LYS A 1 101 ? 11.754 -14.842 2.867 1.00 97.94 101 LYS A CA 1
ATOM 757 C C . LYS A 1 101 ? 11.708 -16.154 3.659 1.00 97.94 101 LYS A C 1
ATOM 759 O O . LYS A 1 101 ? 10.640 -16.741 3.796 1.00 97.94 101 LYS A O 1
ATOM 764 N N . ALA A 1 102 ? 12.839 -16.617 4.192 1.00 98.50 102 ALA A N 1
ATOM 765 C CA . ALA A 1 102 ? 12.898 -17.899 4.896 1.00 98.50 102 ALA A CA 1
ATOM 766 C C . ALA A 1 102 ? 12.051 -17.896 6.181 1.00 98.50 102 ALA A C 1
ATOM 768 O O . ALA A 1 102 ? 11.352 -18.869 6.467 1.00 98.50 102 ALA A O 1
ATOM 769 N N . GLU A 1 103 ? 12.074 -16.793 6.932 1.00 98.69 103 GLU A N 1
ATOM 770 C CA . GLU A 1 103 ? 11.211 -16.597 8.101 1.00 98.69 103 GLU A CA 1
ATOM 771 C C . GLU A 1 103 ? 9.728 -16.576 7.704 1.00 98.69 103 GLU A C 1
ATOM 773 O O . GLU A 1 103 ? 8.924 -17.264 8.332 1.00 98.69 103 GLU A O 1
ATOM 778 N N . MET A 1 104 ? 9.374 -15.866 6.624 1.00 98.75 104 MET A N 1
ATOM 779 C CA . MET A 1 104 ? 8.006 -15.826 6.090 1.00 98.75 104 MET A CA 1
ATOM 780 C C . MET A 1 104 ? 7.504 -17.221 5.672 1.00 98.75 104 MET A C 1
ATOM 782 O O . MET A 1 104 ? 6.388 -17.610 6.016 1.00 98.75 104 MET A O 1
ATOM 786 N N . ASP A 1 105 ? 8.328 -18.007 4.974 1.00 98.44 105 ASP A N 1
ATOM 787 C CA . ASP A 1 105 ? 7.992 -19.373 4.543 1.00 98.44 105 ASP A CA 1
ATOM 788 C C . ASP A 1 105 ? 7.724 -20.315 5.738 1.00 98.44 105 ASP A C 1
ATOM 790 O O . ASP A 1 105 ? 6.930 -21.270 5.651 1.00 98.44 105 ASP A O 1
ATOM 794 N N . GLY A 1 106 ? 8.373 -20.033 6.872 1.00 98.50 106 GLY A N 1
ATOM 795 C CA . GLY A 1 106 ? 8.218 -20.748 8.134 1.00 98.50 106 GLY A CA 1
ATOM 796 C C . GLY A 1 106 ? 6.851 -20.565 8.795 1.00 98.50 106 GLY A C 1
ATOM 797 O O . GLY A 1 106 ? 6.404 -21.475 9.496 1.00 98.50 106 GLY A O 1
ATOM 798 N N . VAL A 1 107 ? 6.154 -19.455 8.534 1.00 98.62 107 VAL A N 1
ATOM 799 C CA . VAL A 1 107 ? 4.855 -19.147 9.151 1.00 98.62 107 VAL A CA 1
ATOM 800 C C . VAL A 1 107 ? 3.760 -20.053 8.589 1.00 98.62 107 VAL A C 1
ATOM 802 O O . VAL A 1 107 ? 3.661 -20.264 7.374 1.00 98.62 107 VAL A O 1
ATOM 805 N N . LYS A 1 108 ? 2.946 -20.613 9.495 1.00 98.25 108 LYS A N 1
ATOM 806 C CA . LYS A 1 108 ? 1.866 -21.561 9.168 1.00 98.25 108 LYS A CA 1
ATOM 807 C C . LYS A 1 108 ? 0.474 -21.052 9.524 1.00 98.25 108 LYS A C 1
ATOM 809 O O . LYS A 1 108 ? -0.440 -21.250 8.737 1.00 98.25 108 LYS A O 1
ATOM 814 N N . THR A 1 109 ? 0.310 -20.425 10.686 1.00 97.75 109 THR A N 1
ATOM 815 C CA . THR A 1 109 ? -0.992 -19.997 11.222 1.00 97.75 109 THR A CA 1
ATOM 816 C C . THR A 1 109 ? -0.826 -18.739 12.071 1.00 97.75 109 THR A C 1
ATOM 818 O O . THR A 1 109 ? 0.280 -18.460 12.539 1.00 97.75 109 THR A O 1
ATOM 821 N N . GLY A 1 110 ? -1.931 -18.058 12.377 1.00 97.31 110 GLY A N 1
ATOM 822 C CA . GLY A 1 110 ? -1.958 -16.921 13.300 1.00 97.31 110 GLY A CA 1
ATOM 823 C C . GLY A 1 110 ? -1.395 -15.632 12.702 1.00 97.31 110 GLY A C 1
ATOM 824 O O . GLY A 1 110 ? -1.022 -15.584 11.531 1.00 97.31 110 GLY A O 1
ATOM 825 N N . LYS A 1 111 ? -1.336 -14.582 13.527 1.00 98.62 111 LYS A N 1
ATOM 826 C CA . LYS A 1 111 ? -0.972 -13.246 13.054 1.00 98.62 111 LYS A CA 1
ATOM 827 C C . LYS A 1 111 ? 0.510 -13.134 12.726 1.00 98.62 111 LYS A C 1
ATOM 829 O O . LYS A 1 111 ? 1.365 -13.610 13.484 1.00 98.62 111 LYS A O 1
ATOM 834 N N . VAL A 1 112 ? 0.811 -12.472 11.615 1.00 98.88 112 VAL A N 1
ATOM 835 C CA . VAL A 1 112 ? 2.172 -12.283 11.111 1.00 98.88 112 VAL A CA 1
ATOM 836 C C . VAL A 1 112 ? 2.365 -10.868 10.588 1.00 98.88 112 VAL A C 1
ATOM 838 O O . VAL A 1 112 ? 1.512 -10.312 9.898 1.00 98.88 112 VAL A O 1
ATOM 841 N N . TRP A 1 113 ? 3.527 -10.304 10.903 1.00 98.88 113 TRP A N 1
ATOM 842 C CA . TRP A 1 113 ? 3.953 -9.007 10.406 1.00 98.88 113 TRP A CA 1
ATOM 843 C C . TRP A 1 113 ? 5.342 -9.133 9.781 1.00 98.88 113 TRP A C 1
ATOM 845 O O . TRP A 1 113 ? 6.346 -9.291 10.478 1.00 98.88 113 TRP A O 1
ATOM 855 N N . GLY A 1 114 ? 5.396 -9.081 8.456 1.00 98.69 114 GLY A N 1
ATOM 856 C CA . GLY A 1 114 ? 6.615 -9.138 7.665 1.00 98.69 114 GLY A CA 1
ATOM 857 C C . GLY A 1 114 ? 7.092 -7.763 7.222 1.00 98.69 114 GLY A C 1
ATOM 858 O O . GLY A 1 114 ? 6.363 -7.045 6.536 1.00 98.69 114 GLY A O 1
ATOM 859 N N . MET A 1 115 ? 8.327 -7.413 7.585 1.00 98.19 115 MET A N 1
ATOM 860 C CA . MET A 1 115 ? 9.000 -6.208 7.094 1.00 98.19 115 MET A CA 1
ATOM 861 C C . MET A 1 115 ? 10.336 -6.569 6.453 1.00 98.19 115 MET A C 1
ATOM 863 O O . MET A 1 115 ? 11.298 -6.889 7.149 1.00 98.19 115 MET A O 1
ATOM 867 N N . PHE A 1 116 ? 10.393 -6.515 5.125 1.00 98.50 116 PHE A N 1
ATOM 868 C CA . PHE A 1 116 ? 11.500 -7.088 4.348 1.00 98.50 116 PHE A CA 1
ATOM 869 C C . PHE A 1 116 ? 12.558 -6.063 3.918 1.00 98.50 116 PHE A C 1
ATOM 871 O O . PHE A 1 116 ? 13.597 -6.438 3.383 1.00 98.50 116 PHE A O 1
ATOM 878 N N . ALA A 1 117 ? 12.317 -4.774 4.178 1.00 97.81 117 ALA A N 1
ATOM 879 C CA . ALA A 1 117 ? 13.235 -3.685 3.860 1.00 97.81 117 ALA A CA 1
ATOM 880 C C . ALA A 1 117 ? 13.096 -2.511 4.847 1.00 97.81 117 ALA A C 1
ATOM 882 O O . ALA A 1 117 ? 12.031 -2.270 5.422 1.00 97.81 117 ALA A O 1
ATOM 883 N N . ASP A 1 118 ? 14.167 -1.728 5.017 1.00 96.88 118 ASP A N 1
ATOM 884 C CA . ASP A 1 118 ? 14.158 -0.531 5.872 1.00 96.88 118 ASP A CA 1
ATOM 885 C C . ASP A 1 118 ? 13.210 0.564 5.357 1.00 96.88 118 ASP A C 1
ATOM 887 O O . ASP A 1 118 ? 12.709 1.369 6.137 1.00 96.88 118 ASP A O 1
ATOM 891 N N . SER A 1 119 ? 12.995 0.625 4.043 1.00 95.88 119 SER A N 1
ATOM 892 C CA . SER A 1 119 ? 12.063 1.521 3.331 1.00 95.88 119 SER A CA 1
ATOM 893 C C . SER A 1 119 ? 11.201 0.647 2.411 1.00 95.88 119 SER A C 1
ATOM 895 O O . SER A 1 119 ? 10.900 -0.475 2.804 1.00 95.88 119 SER A O 1
ATOM 897 N N . ALA A 1 120 ? 10.821 1.090 1.215 1.00 97.31 120 ALA A N 1
ATOM 898 C CA . ALA A 1 120 ? 10.269 0.193 0.196 1.00 97.31 120 ALA A CA 1
ATOM 899 C C . ALA A 1 120 ? 11.203 -0.984 -0.154 1.00 97.31 120 ALA A C 1
ATOM 901 O O . ALA A 1 120 ? 12.426 -0.877 -0.021 1.00 97.31 120 ALA A O 1
ATOM 902 N N . LEU A 1 121 ? 10.609 -2.080 -0.635 1.00 98.31 121 LEU A N 1
ATOM 903 C CA . LEU A 1 121 ? 11.325 -3.191 -1.260 1.00 98.31 121 LEU A CA 1
ATOM 904 C C . LEU A 1 121 ? 12.032 -2.710 -2.543 1.00 98.31 121 LEU A C 1
ATOM 906 O O . LEU A 1 121 ? 11.744 -1.639 -3.101 1.00 98.31 121 LEU A O 1
ATOM 910 N N . ALA A 1 122 ? 12.985 -3.500 -3.023 1.00 97.75 122 ALA A N 1
ATOM 911 C CA . ALA A 1 122 ? 13.578 -3.303 -4.336 1.00 97.75 122 ALA A CA 1
ATOM 912 C C . ALA A 1 122 ? 12.521 -3.481 -5.443 1.00 97.75 122 ALA A C 1
ATOM 914 O O . ALA A 1 122 ? 11.472 -4.090 -5.236 1.00 97.75 122 ALA A O 1
ATOM 915 N N . PHE A 1 123 ? 12.801 -2.945 -6.636 1.00 98.44 123 PHE A N 1
ATOM 916 C CA . PHE A 1 123 ? 12.073 -3.392 -7.830 1.00 98.44 123 PHE A CA 1
ATOM 917 C C . PHE A 1 123 ? 12.268 -4.904 -8.000 1.00 98.44 123 PHE A C 1
ATOM 919 O O . PHE A 1 123 ? 13.338 -5.414 -7.659 1.00 98.44 123 PHE A O 1
ATOM 926 N N . ASP A 1 124 ? 11.277 -5.616 -8.543 1.00 98.12 124 ASP A N 1
ATOM 927 C CA . ASP A 1 124 ? 11.348 -7.085 -8.638 1.00 98.12 124 ASP A CA 1
ATOM 928 C C . ASP A 1 124 ? 12.598 -7.596 -9.385 1.00 98.12 124 ASP A C 1
ATOM 930 O O . ASP A 1 124 ? 13.201 -8.584 -8.969 1.00 98.12 124 ASP A O 1
ATOM 934 N N . PHE A 1 125 ? 13.065 -6.886 -10.418 1.00 97.94 125 PHE A N 1
ATOM 935 C CA . PHE A 1 125 ? 14.308 -7.214 -11.136 1.00 97.94 125 PHE A CA 1
ATOM 936 C C . PHE A 1 125 ? 15.582 -7.042 -10.294 1.00 97.94 125 PHE A C 1
ATOM 938 O O . PHE A 1 125 ? 16.588 -7.695 -10.563 1.00 97.94 125 PHE A O 1
ATOM 945 N N . ASP A 1 126 ? 15.549 -6.188 -9.271 1.00 97.88 126 ASP A N 1
ATOM 946 C CA . ASP A 1 126 ? 16.726 -5.788 -8.493 1.00 97.88 126 ASP A CA 1
ATOM 947 C C . ASP A 1 126 ? 16.793 -6.455 -7.107 1.00 97.88 126 ASP A C 1
ATOM 949 O O . ASP A 1 126 ? 17.709 -6.164 -6.324 1.00 97.88 126 ASP A O 1
ATOM 953 N N . ARG A 1 127 ? 15.802 -7.283 -6.754 1.00 95.94 127 ARG A N 1
ATOM 954 C CA . ARG A 1 127 ? 15.644 -7.819 -5.396 1.00 95.94 127 ARG A CA 1
ATOM 955 C C . ARG A 1 127 ? 16.651 -8.920 -5.068 1.00 95.94 127 ARG A C 1
ATOM 957 O O . ARG A 1 127 ? 16.957 -9.797 -5.876 1.00 95.94 127 ARG A O 1
ATOM 964 N N . ASP A 1 128 ? 17.096 -8.943 -3.814 1.00 96.06 128 ASP A N 1
ATOM 965 C CA . ASP A 1 128 ? 17.778 -10.109 -3.250 1.00 96.06 128 ASP A CA 1
ATOM 966 C C . ASP A 1 128 ? 16.723 -11.158 -2.879 1.00 96.06 128 ASP A C 1
ATOM 968 O O . ASP A 1 128 ? 16.079 -11.064 -1.837 1.00 96.06 128 ASP A O 1
ATOM 972 N N . THR A 1 129 ? 16.555 -12.165 -3.737 1.00 95.38 129 THR A N 1
ATOM 973 C CA . THR A 1 129 ? 15.505 -13.193 -3.609 1.00 95.38 129 THR A CA 1
ATOM 974 C C . THR A 1 129 ? 15.543 -14.004 -2.308 1.00 95.38 129 THR A C 1
ATOM 976 O O . THR A 1 129 ? 14.563 -14.671 -1.982 1.00 95.38 129 THR A O 1
ATOM 979 N N . GLN A 1 130 ? 16.654 -13.981 -1.561 1.00 92.94 130 GLN A N 1
ATOM 980 C CA . GLN A 1 130 ? 16.751 -14.646 -0.257 1.00 92.94 130 GLN A CA 1
ATOM 981 C C . GLN A 1 130 ? 16.247 -13.761 0.888 1.00 92.94 130 GLN A C 1
ATOM 983 O O . GLN A 1 130 ? 15.810 -14.273 1.920 1.00 92.94 130 GLN A O 1
ATOM 988 N N . LYS A 1 131 ? 16.307 -12.438 0.719 1.00 95.31 131 LYS A N 1
ATOM 989 C CA . LYS A 1 131 ? 15.863 -11.463 1.721 1.00 95.31 131 LYS A CA 1
ATOM 990 C C . LYS A 1 131 ? 14.445 -11.001 1.445 1.00 95.31 131 LYS A C 1
ATOM 992 O O . LYS A 1 131 ? 13.595 -11.104 2.320 1.00 95.31 131 LYS A O 1
ATOM 997 N N . GLU A 1 132 ? 14.190 -10.550 0.226 1.00 98.06 132 GLU A N 1
ATOM 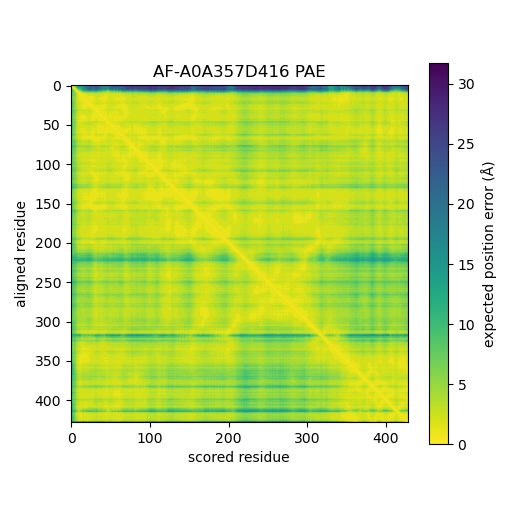998 C CA . GLU A 1 132 ? 12.931 -9.940 -0.175 1.00 98.06 132 GLU A CA 1
ATOM 999 C C . GLU A 1 132 ? 12.080 -10.957 -0.957 1.00 98.06 132 GLU A C 1
ATOM 1001 O O . GLU A 1 132 ? 12.457 -11.354 -2.073 1.00 98.06 132 GLU A O 1
ATOM 1006 N N . PRO A 1 133 ? 10.946 -11.417 -0.393 1.00 98.50 133 PRO A N 1
ATOM 1007 C CA . PRO A 1 133 ? 9.990 -12.212 -1.149 1.00 98.50 133 PRO A CA 1
ATOM 1008 C C . PRO A 1 133 ? 9.383 -11.370 -2.277 1.00 98.50 133 PRO A C 1
ATOM 1010 O O . PRO A 1 133 ? 9.165 -10.168 -2.134 1.00 98.50 133 PRO A O 1
ATOM 1013 N N . SER A 1 134 ? 9.085 -12.012 -3.402 1.00 98.69 134 SER A N 1
ATOM 1014 C CA . SER A 1 134 ? 8.308 -11.390 -4.478 1.00 98.69 134 SER A CA 1
ATOM 1015 C C . SER A 1 134 ? 6.876 -11.088 -4.028 1.00 98.69 134 SER A C 1
ATOM 1017 O O . SER A 1 134 ? 6.350 -11.697 -3.091 1.00 98.69 134 SER A O 1
ATOM 1019 N N . LEU A 1 135 ? 6.199 -10.194 -4.753 1.00 98.88 135 LEU A N 1
ATOM 1020 C CA . LEU A 1 135 ? 4.788 -9.887 -4.507 1.00 98.88 135 LEU A CA 1
ATOM 1021 C C . LEU A 1 135 ? 3.898 -11.136 -4.605 1.00 98.88 135 LEU A C 1
ATOM 1023 O O . LEU A 1 135 ? 2.990 -11.317 -3.792 1.00 98.88 135 LEU A O 1
ATOM 1027 N N . ALA A 1 136 ? 4.189 -12.027 -5.555 1.00 98.88 136 ALA A N 1
ATOM 1028 C CA . ALA A 1 136 ? 3.477 -13.289 -5.715 1.00 98.88 136 ALA A CA 1
ATOM 1029 C C . ALA A 1 136 ? 3.697 -14.240 -4.525 1.00 98.88 136 ALA A C 1
ATOM 1031 O O . ALA A 1 136 ? 2.740 -14.845 -4.048 1.00 98.88 136 ALA A O 1
ATOM 1032 N N . GLU A 1 137 ? 4.922 -14.334 -3.997 1.00 98.94 137 GLU A N 1
ATOM 1033 C CA . GLU A 1 137 ? 5.229 -15.151 -2.812 1.00 98.94 137 GLU A CA 1
A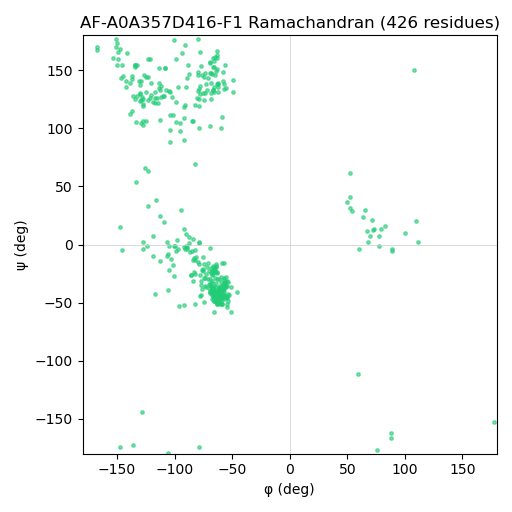TOM 1034 C C . GLU A 1 137 ? 4.549 -14.607 -1.549 1.00 98.94 137 GLU A C 1
ATOM 1036 O O . GLU A 1 137 ? 3.968 -15.383 -0.789 1.00 98.94 137 GLU A O 1
ATOM 1041 N N . MET A 1 138 ? 4.553 -13.282 -1.350 1.00 98.94 138 MET A N 1
ATOM 1042 C CA . MET A 1 138 ? 3.809 -12.644 -0.256 1.00 98.94 138 MET A CA 1
ATOM 1043 C C . MET A 1 138 ? 2.302 -12.902 -0.387 1.00 98.94 138 MET A C 1
ATOM 1045 O O . MET A 1 138 ? 1.651 -13.263 0.592 1.00 98.94 138 MET A O 1
ATOM 1049 N N . THR A 1 139 ? 1.753 -12.773 -1.600 1.00 98.94 139 THR A N 1
ATOM 1050 C CA . THR A 1 139 ? 0.328 -13.019 -1.888 1.00 98.94 139 THR A CA 1
ATOM 1051 C C . THR A 1 139 ? -0.054 -14.464 -1.595 1.00 98.94 139 THR A C 1
ATOM 1053 O O . THR A 1 139 ? -1.032 -14.715 -0.893 1.00 98.94 139 THR A O 1
ATOM 1056 N N . GLN A 1 140 ? 0.745 -15.421 -2.072 1.00 98.94 140 GLN A N 1
ATOM 1057 C CA . GLN A 1 140 ? 0.538 -16.845 -1.826 1.00 98.94 140 GLN A CA 1
ATOM 1058 C C . GLN A 1 140 ? 0.552 -17.145 -0.324 1.00 98.94 140 GLN A C 1
ATOM 1060 O O . GLN A 1 140 ? -0.360 -17.800 0.178 1.00 98.94 140 GLN A O 1
ATOM 1065 N N . LYS A 1 141 ? 1.540 -16.618 0.413 1.00 98.94 141 LYS A N 1
ATOM 1066 C CA . LYS A 1 141 ? 1.636 -16.814 1.864 1.00 98.94 141 LYS A CA 1
ATOM 1067 C C . LYS A 1 141 ? 0.453 -16.206 2.615 1.00 98.94 141 LYS A C 1
ATOM 1069 O O . LYS A 1 141 ? -0.060 -16.829 3.540 1.00 98.94 141 LYS A O 1
ATOM 1074 N N . ALA A 1 142 ? 0.016 -15.007 2.239 1.00 98.94 142 ALA A N 1
ATOM 1075 C CA . ALA A 1 142 ? -1.124 -14.371 2.886 1.00 98.94 142 ALA A CA 1
ATOM 1076 C C . ALA A 1 142 ? -2.403 -15.179 2.669 1.00 98.94 142 ALA A C 1
ATOM 1078 O O . ALA A 1 142 ? -3.100 -15.466 3.634 1.00 98.94 142 ALA A O 1
ATOM 1079 N N . ILE A 1 143 ? -2.668 -15.623 1.437 1.00 98.94 143 ILE A N 1
ATOM 1080 C CA . ILE A 1 143 ? -3.818 -16.483 1.134 1.00 98.94 143 ILE A CA 1
ATOM 1081 C C . ILE A 1 143 ? -3.740 -17.795 1.927 1.00 98.94 143 ILE A C 1
ATOM 1083 O O . ILE A 1 143 ? -4.739 -18.201 2.512 1.00 98.94 143 ILE A O 1
ATOM 1087 N N . GLU A 1 144 ? -2.572 -18.440 2.016 1.00 98.81 144 GLU A N 1
ATOM 1088 C CA . GLU A 1 144 ? -2.382 -19.664 2.816 1.00 98.81 144 GLU A CA 1
ATOM 1089 C C . GLU A 1 144 ? -2.757 -19.492 4.293 1.00 98.81 144 GLU A C 1
ATOM 1091 O O . GLU A 1 144 ? -3.273 -20.426 4.903 1.00 98.81 144 GLU A O 1
ATOM 1096 N N . ILE A 1 145 ? -2.475 -18.327 4.882 1.00 98.88 145 ILE A N 1
ATOM 1097 C CA . ILE A 1 145 ? -2.769 -18.045 6.292 1.00 98.88 145 ILE A CA 1
ATOM 1098 C C . ILE A 1 145 ? -4.232 -17.624 6.459 1.00 98.88 145 ILE A C 1
ATOM 1100 O O . ILE A 1 145 ? -4.939 -18.194 7.283 1.00 98.88 145 ILE A O 1
ATOM 1104 N N . LEU A 1 146 ? -4.689 -16.653 5.666 1.00 98.88 146 LEU A N 1
ATOM 1105 C CA . LEU A 1 146 ? -6.010 -16.034 5.797 1.00 98.88 146 LEU A CA 1
ATOM 1106 C C . LEU A 1 146 ? -7.152 -16.980 5.412 1.00 98.88 146 LEU A C 1
ATOM 1108 O O . LEU A 1 146 ? -8.209 -16.937 6.025 1.00 98.88 146 LEU A O 1
ATOM 1112 N N . SER A 1 147 ? -6.943 -17.866 4.432 1.00 98.50 147 SER A N 1
ATOM 1113 C CA . SER A 1 147 ? -7.969 -18.833 3.999 1.00 98.50 147 SER A CA 1
ATOM 1114 C C . SER A 1 147 ? -8.276 -19.933 5.022 1.00 98.50 147 SER A C 1
ATOM 1116 O O . SER A 1 147 ? -9.142 -20.768 4.772 1.00 98.50 147 SER A O 1
ATOM 1118 N N . GLN A 1 148 ? -7.570 -19.955 6.156 1.00 98.38 148 GLN A N 1
ATOM 1119 C CA . GLN A 1 148 ? -7.870 -20.850 7.276 1.00 98.38 148 GLN A CA 1
ATOM 1120 C C . GLN A 1 148 ? -9.030 -20.343 8.138 1.00 98.38 148 GLN A C 1
ATOM 1122 O O . GLN A 1 148 ? -9.547 -21.112 8.945 1.00 98.38 148 GLN A O 1
ATOM 1127 N N . ASP A 1 149 ? -9.412 -19.074 7.992 1.00 98.25 149 ASP A N 1
ATOM 1128 C CA . ASP A 1 149 ? -10.571 -18.509 8.668 1.00 98.25 149 ASP A CA 1
ATOM 1129 C C . ASP A 1 149 ? -11.868 -19.002 8.009 1.00 98.25 149 ASP A C 1
ATOM 1131 O O . ASP A 1 149 ? -12.058 -18.863 6.797 1.00 98.25 149 ASP A O 1
ATOM 1135 N N . GLU A 1 150 ? -12.752 -19.605 8.807 1.00 96.94 150 GLU A N 1
ATOM 1136 C CA . GLU A 1 150 ? -14.016 -20.175 8.331 1.00 96.94 150 GLU A CA 1
ATOM 1137 C C . GLU A 1 150 ? -15.004 -19.095 7.863 1.00 96.94 150 GLU A C 1
ATOM 1139 O O . GLU A 1 150 ? -15.841 -19.375 7.002 1.00 96.94 150 GLU A O 1
ATOM 1144 N N . ASP A 1 151 ? -14.877 -17.861 8.364 1.00 97.31 151 ASP A N 1
ATOM 1145 C CA . ASP A 1 151 ? -15.705 -16.724 7.955 1.00 97.31 151 ASP A CA 1
ATOM 1146 C C . ASP A 1 151 ? -15.187 -16.065 6.657 1.00 97.31 151 ASP A C 1
ATOM 1148 O O . ASP A 1 151 ? -15.840 -15.178 6.088 1.00 97.31 151 ASP A O 1
ATOM 1152 N N . GLY A 1 152 ? -14.040 -16.522 6.141 1.00 97.81 152 GLY A N 1
ATOM 1153 C CA . GLY A 1 152 ? -13.376 -16.007 4.947 1.00 97.81 152 GLY A CA 1
ATOM 1154 C C . GLY A 1 152 ? -12.425 -14.848 5.248 1.00 97.81 152 GLY A C 1
ATOM 1155 O O . GLY A 1 152 ? -12.062 -14.594 6.394 1.00 97.81 152 GLY A O 1
ATOM 1156 N N . PHE A 1 153 ? -11.988 -14.129 4.207 1.00 98.75 153 PHE A N 1
ATOM 1157 C CA . PHE A 1 153 ? -11.009 -13.055 4.380 1.00 98.75 153 PHE A CA 1
ATOM 1158 C C . PHE A 1 153 ? -11.134 -11.899 3.383 1.00 98.75 153 PHE A C 1
ATOM 1160 O O . PHE A 1 153 ? -11.676 -12.042 2.286 1.00 98.75 153 PHE A O 1
ATOM 1167 N N . PHE A 1 154 ? -10.559 -10.756 3.760 1.00 98.81 154 PHE A N 1
ATOM 1168 C CA . PHE A 1 154 ? -10.240 -9.643 2.863 1.00 98.81 154 PHE A CA 1
ATOM 1169 C C . PHE A 1 154 ? -8.721 -9.483 2.736 1.00 98.81 154 PHE A C 1
ATOM 1171 O O . PHE A 1 154 ? -8.010 -9.445 3.738 1.00 98.81 154 PHE A O 1
ATOM 1178 N N . LEU A 1 155 ? -8.213 -9.344 1.511 1.00 98.94 155 LEU A N 1
ATOM 1179 C CA . LEU A 1 155 ? -6.790 -9.132 1.247 1.00 98.94 155 LEU A CA 1
ATOM 1180 C C . LEU A 1 155 ? -6.602 -8.009 0.225 1.00 98.94 155 LEU A C 1
ATOM 1182 O O . LEU A 1 155 ? -7.132 -8.084 -0.883 1.00 98.94 155 LEU A O 1
ATOM 1186 N N . MET A 1 156 ? -5.805 -7.001 0.584 1.00 98.81 156 MET A N 1
ATOM 1187 C CA . MET A 1 156 ? -5.335 -5.969 -0.342 1.00 98.81 156 MET A CA 1
ATOM 1188 C C . MET A 1 156 ? -3.870 -6.222 -0.705 1.00 98.81 156 MET A C 1
ATOM 1190 O O . MET A 1 156 ? -3.042 -6.431 0.182 1.00 98.81 156 MET A O 1
ATOM 1194 N N . VAL A 1 157 ? -3.560 -6.198 -2.004 1.00 98.88 157 VAL A N 1
ATOM 1195 C CA . VAL A 1 157 ? -2.213 -6.415 -2.550 1.00 98.88 157 VAL A CA 1
ATOM 1196 C C . VAL A 1 157 ? -1.842 -5.269 -3.489 1.00 98.88 157 VAL A C 1
ATOM 1198 O O . VAL A 1 157 ? -2.556 -5.011 -4.456 1.00 98.88 157 VAL A O 1
ATOM 1201 N N . GLU A 1 158 ? -0.709 -4.615 -3.236 1.00 98.69 158 GLU A N 1
ATOM 1202 C CA . GLU A 1 158 ? -0.207 -3.491 -4.031 1.00 98.69 158 GLU A CA 1
ATOM 1203 C C . GLU A 1 158 ? 1.180 -3.781 -4.636 1.00 98.69 158 GLU A C 1
ATOM 1205 O O . GLU A 1 158 ? 2.133 -4.113 -3.927 1.00 98.69 158 GLU A O 1
ATOM 1210 N N . SER A 1 159 ? 1.304 -3.570 -5.952 1.00 97.62 159 SER A N 1
ATOM 1211 C CA . SER A 1 159 ? 2.592 -3.378 -6.636 1.00 97.62 159 SER A CA 1
ATOM 1212 C C . SER A 1 159 ? 2.923 -1.884 -6.687 1.00 97.62 159 SER A C 1
ATOM 1214 O O . SER A 1 159 ? 2.516 -1.165 -7.601 1.00 97.62 159 SER A O 1
ATOM 1216 N N . SER A 1 160 ? 3.621 -1.396 -5.664 1.00 94.25 160 SER A N 1
ATOM 1217 C CA . SER A 1 160 ? 3.697 0.034 -5.364 1.00 94.25 160 SER A CA 1
ATOM 1218 C C . SER A 1 160 ? 4.664 0.811 -6.268 1.00 94.25 160 SER A C 1
ATOM 1220 O O . SER A 1 160 ? 4.483 2.013 -6.460 1.00 94.25 160 SER A O 1
ATOM 1222 N N . LYS A 1 161 ? 5.707 0.178 -6.833 1.00 95.62 161 LYS A N 1
ATOM 1223 C CA . LYS A 1 161 ? 6.764 0.911 -7.564 1.00 95.62 161 LYS A CA 1
ATOM 1224 C C . LYS A 1 161 ? 6.501 1.057 -9.061 1.00 95.62 161 LYS A C 1
ATOM 1226 O O . LYS A 1 161 ? 7.244 1.787 -9.717 1.00 95.62 161 LYS A O 1
ATOM 1231 N N . THR A 1 162 ? 5.421 0.471 -9.591 1.00 96.56 162 THR A N 1
ATOM 1232 C CA . THR A 1 162 ? 4.948 0.755 -10.961 1.00 96.56 162 THR A CA 1
ATOM 1233 C C . THR A 1 162 ? 4.745 2.265 -11.150 1.00 96.56 162 THR A C 1
ATOM 1235 O O . THR A 1 162 ? 5.237 2.851 -12.113 1.00 96.56 162 THR A O 1
ATOM 1238 N N . ASP A 1 163 ? 4.116 2.921 -10.172 1.00 96.94 163 ASP A N 1
ATOM 1239 C CA . ASP A 1 163 ? 3.919 4.373 -10.137 1.00 96.94 163 ASP A CA 1
ATOM 1240 C C . ASP A 1 163 ? 5.246 5.155 -10.086 1.00 96.94 163 ASP A C 1
ATOM 1242 O O . ASP A 1 163 ? 5.464 6.120 -10.822 1.00 96.94 163 ASP A O 1
ATOM 1246 N N . TRP A 1 164 ? 6.190 4.705 -9.256 1.00 97.12 164 TRP A N 1
ATOM 1247 C CA . TRP A 1 164 ? 7.485 5.371 -9.093 1.00 97.12 164 TRP A CA 1
ATOM 1248 C C . TRP A 1 164 ? 8.344 5.272 -10.356 1.00 97.12 164 TRP A C 1
ATOM 1250 O O . TRP A 1 164 ? 9.017 6.239 -10.725 1.00 97.12 164 TRP A O 1
ATOM 1260 N N . ALA A 1 165 ? 8.295 4.130 -11.045 1.00 97.75 165 ALA A N 1
ATOM 1261 C CA . ALA A 1 165 ? 8.925 3.958 -12.346 1.00 97.75 165 ALA A CA 1
ATOM 1262 C C . ALA A 1 165 ? 8.251 4.812 -13.426 1.00 97.75 165 ALA A C 1
ATOM 1264 O O . ALA A 1 165 ? 8.953 5.420 -14.238 1.00 97.75 165 ALA A O 1
ATOM 1265 N N . ALA A 1 166 ? 6.917 4.932 -13.402 1.00 97.31 166 ALA A N 1
ATOM 1266 C CA . ALA A 1 166 ? 6.194 5.837 -14.289 1.00 97.31 166 ALA A CA 1
ATOM 1267 C C . ALA A 1 166 ? 6.661 7.282 -14.088 1.00 97.31 166 ALA A C 1
ATOM 1269 O O . ALA A 1 166 ? 7.092 7.912 -15.049 1.00 97.31 166 ALA A O 1
ATOM 1270 N N . HIS A 1 167 ? 6.696 7.781 -12.849 1.00 98.06 167 HIS A N 1
ATOM 1271 C CA . HIS A 1 167 ? 7.212 9.116 -12.520 1.00 98.06 167 HIS A CA 1
ATOM 1272 C C . HIS A 1 167 ? 8.644 9.364 -13.023 1.00 98.06 167 HIS A C 1
ATOM 1274 O O . HIS A 1 167 ? 9.009 10.500 -13.336 1.00 98.06 167 HIS A O 1
ATOM 1280 N N . ALA A 1 168 ? 9.462 8.311 -13.085 1.00 98.00 168 ALA A N 1
ATOM 1281 C CA . ALA A 1 168 ? 10.823 8.347 -13.607 1.00 98.00 168 ALA A CA 1
ATOM 1282 C C . ALA A 1 168 ? 10.907 8.187 -15.139 1.00 98.00 168 ALA A C 1
ATOM 1284 O O . ALA A 1 168 ? 11.995 8.309 -15.696 1.00 98.00 168 ALA A O 1
ATOM 1285 N N . ASN A 1 169 ? 9.794 7.929 -15.828 1.00 97.94 169 ASN A N 1
ATOM 1286 C CA . ASN A 1 169 ? 9.753 7.556 -17.244 1.00 97.94 169 ASN A CA 1
ATOM 1287 C C . ASN A 1 169 ? 10.681 6.370 -17.550 1.00 97.94 169 ASN A C 1
ATOM 1289 O O . ASN A 1 169 ? 11.398 6.353 -18.554 1.00 97.94 169 ASN A O 1
ATOM 1293 N N . ASP A 1 170 ? 10.682 5.391 -16.644 1.00 98.19 170 ASP A N 1
ATOM 1294 C CA . ASP A 1 170 ? 11.516 4.198 -16.707 1.00 98.19 170 ASP A CA 1
ATOM 1295 C C . ASP A 1 170 ? 10.698 2.977 -17.153 1.00 98.19 170 ASP A C 1
ATOM 1297 O O . ASP A 1 170 ? 10.026 2.347 -16.329 1.00 98.19 170 ASP A O 1
ATOM 1301 N N . PRO A 1 171 ? 10.748 2.600 -18.446 1.00 97.94 171 PRO A N 1
ATOM 1302 C CA . PRO A 1 171 ? 10.023 1.434 -18.931 1.00 97.94 171 PRO A CA 1
ATOM 1303 C C . PRO A 1 171 ? 10.534 0.120 -18.325 1.00 97.94 171 PRO A C 1
ATOM 1305 O O . PRO A 1 171 ? 9.769 -0.837 -18.275 1.00 97.94 171 PRO A O 1
ATOM 1308 N N . ILE A 1 172 ? 11.780 0.046 -17.841 1.00 98.44 172 ILE A N 1
ATOM 1309 C CA . ILE A 1 172 ? 12.304 -1.183 -17.227 1.00 98.44 172 ILE A CA 1
ATOM 1310 C C . ILE A 1 172 ? 11.774 -1.344 -15.808 1.00 98.44 172 ILE A C 1
ATOM 1312 O O . ILE A 1 172 ? 11.298 -2.424 -15.465 1.00 98.44 172 ILE A O 1
ATOM 1316 N N . GLY A 1 173 ? 11.766 -0.269 -15.017 1.00 98.12 173 GLY A N 1
ATOM 1317 C CA . GLY A 1 173 ? 11.097 -0.260 -13.714 1.00 98.12 173 GLY A CA 1
ATOM 1318 C C . GLY A 1 173 ? 9.601 -0.584 -13.822 1.00 98.12 173 GLY A C 1
ATOM 1319 O O . GLY A 1 173 ? 9.084 -1.367 -13.028 1.00 98.12 173 GLY A O 1
ATOM 1320 N N . LEU A 1 174 ? 8.923 -0.055 -14.849 1.00 97.88 174 LEU A N 1
ATOM 1321 C CA . LEU A 1 174 ? 7.522 -0.374 -15.138 1.00 97.88 174 LEU A CA 1
ATOM 1322 C C . LEU A 1 174 ? 7.326 -1.862 -15.436 1.00 97.88 174 LEU A C 1
ATOM 1324 O O . LEU A 1 174 ? 6.460 -2.493 -14.841 1.00 97.88 174 LEU A O 1
ATOM 1328 N N . ILE A 1 175 ? 8.130 -2.431 -16.340 1.00 98.06 175 ILE A N 1
ATOM 1329 C CA . ILE A 1 175 ? 8.045 -3.853 -16.703 1.00 98.06 175 ILE A CA 1
ATOM 1330 C C . ILE A 1 175 ? 8.315 -4.746 -15.491 1.00 98.06 175 ILE A C 1
ATOM 1332 O O . ILE A 1 175 ? 7.570 -5.699 -15.279 1.00 98.06 175 ILE A O 1
ATOM 1336 N N . SER A 1 176 ? 9.346 -4.430 -14.703 1.00 98.50 176 SER A N 1
ATOM 1337 C CA . SER A 1 176 ? 9.713 -5.171 -13.493 1.00 98.50 176 SER A CA 1
ATOM 1338 C C . SER A 1 176 ? 8.506 -5.366 -12.572 1.00 98.50 176 SER A C 1
ATOM 1340 O O . SER A 1 176 ? 8.095 -6.493 -12.294 1.00 98.50 176 SER A O 1
ATOM 1342 N N . ASP A 1 177 ? 7.885 -4.267 -12.148 1.00 97.81 177 ASP A N 1
ATOM 1343 C CA . ASP A 1 177 ? 6.831 -4.318 -11.134 1.00 97.81 177 ASP A CA 1
ATOM 1344 C C . ASP A 1 177 ? 5.447 -4.662 -11.707 1.00 97.81 177 ASP A C 1
ATOM 1346 O O . ASP A 1 177 ? 4.614 -5.240 -10.999 1.00 97.81 177 ASP A O 1
ATOM 1350 N N . PHE A 1 178 ? 5.208 -4.403 -12.999 1.00 97.00 178 PHE A N 1
ATOM 1351 C CA . PHE A 1 178 ? 3.992 -4.853 -13.680 1.00 97.00 178 PHE A CA 1
ATOM 1352 C C . PHE A 1 178 ? 3.970 -6.378 -13.849 1.00 97.00 178 PHE A C 1
ATOM 1354 O O . PHE A 1 178 ? 2.931 -7.001 -13.641 1.00 97.00 178 PHE A O 1
ATOM 1361 N N . LEU A 1 179 ? 5.110 -7.004 -14.169 1.00 98.19 179 LEU A N 1
ATOM 1362 C CA . LEU A 1 179 ? 5.210 -8.467 -14.232 1.00 98.19 179 LEU A CA 1
ATOM 1363 C C . LEU A 1 179 ? 5.064 -9.111 -12.846 1.00 98.19 179 LEU A C 1
ATOM 1365 O O . LEU A 1 179 ? 4.384 -10.129 -12.724 1.00 98.19 179 LEU A O 1
ATOM 1369 N N . ALA A 1 180 ? 5.634 -8.512 -11.797 1.00 98.56 180 ALA A N 1
ATOM 1370 C CA . ALA A 1 180 ? 5.400 -8.960 -10.422 1.00 98.56 180 ALA A CA 1
ATOM 1371 C C . ALA A 1 180 ? 3.918 -8.851 -10.015 1.00 98.56 180 ALA A C 1
ATOM 1373 O O . ALA A 1 180 ? 3.391 -9.755 -9.360 1.00 98.56 180 ALA A O 1
ATOM 1374 N N . PHE A 1 181 ? 3.225 -7.784 -10.430 1.00 98.62 181 PHE A N 1
ATOM 1375 C CA . PHE A 1 181 ? 1.784 -7.641 -10.215 1.00 98.62 181 PHE A CA 1
ATOM 1376 C C . PHE A 1 181 ? 0.976 -8.714 -10.953 1.00 98.62 181 PHE A C 1
ATOM 1378 O O . PHE A 1 181 ? 0.126 -9.356 -10.340 1.00 98.62 181 PHE A O 1
ATOM 1385 N N . ASP A 1 182 ? 1.272 -8.962 -12.232 1.00 98.56 182 ASP A N 1
ATOM 1386 C CA . ASP A 1 182 ? 0.616 -10.007 -13.031 1.00 98.56 182 ASP A CA 1
ATOM 1387 C C . ASP A 1 182 ? 0.757 -11.396 -12.383 1.00 98.56 182 ASP A C 1
ATOM 1389 O O . ASP A 1 182 ? -0.225 -12.128 -12.241 1.00 98.56 182 ASP A O 1
ATOM 1393 N N . GLN A 1 183 ? 1.948 -11.730 -11.875 1.00 98.81 183 GLN A N 1
ATOM 1394 C CA . GLN A 1 183 ? 2.176 -12.980 -11.146 1.00 98.81 183 GLN A CA 1
ATOM 1395 C C . GLN A 1 183 ? 1.345 -13.070 -9.856 1.00 98.81 183 GLN A C 1
ATOM 1397 O O . GLN A 1 183 ? 0.766 -14.121 -9.572 1.00 98.81 183 GLN A O 1
ATOM 1402 N N . ALA A 1 184 ? 1.244 -11.982 -9.087 1.00 98.88 184 ALA A N 1
ATOM 1403 C CA . ALA A 1 184 ? 0.428 -11.936 -7.873 1.00 98.88 184 ALA A CA 1
ATOM 1404 C C . ALA A 1 184 ? -1.077 -12.069 -8.173 1.00 98.88 184 ALA A C 1
ATOM 1406 O O . ALA A 1 184 ? -1.782 -12.823 -7.497 1.00 98.88 184 ALA A O 1
ATOM 1407 N N . VAL A 1 185 ? -1.564 -11.422 -9.238 1.00 98.75 185 VAL A N 1
ATOM 1408 C CA . VAL A 1 185 ? -2.933 -11.611 -9.744 1.00 98.75 185 VAL A CA 1
ATOM 1409 C C . VAL A 1 185 ? -3.149 -13.063 -10.175 1.00 98.75 185 VAL A C 1
ATOM 1411 O O . VAL A 1 185 ? -4.186 -13.647 -9.862 1.00 98.75 185 VAL A O 1
ATOM 1414 N N . GLY A 1 186 ? -2.165 -13.681 -10.832 1.00 98.81 186 GLY A N 1
ATOM 1415 C CA . GLY A 1 186 ? -2.188 -15.097 -11.197 1.00 98.81 186 GLY A CA 1
ATOM 1416 C C . GLY A 1 186 ? -2.371 -16.024 -9.992 1.00 98.81 186 GLY A C 1
ATOM 1417 O O . GLY A 1 186 ? -3.208 -16.928 -10.043 1.00 98.81 186 GLY A O 1
ATOM 1418 N N . VAL A 1 187 ? -1.656 -15.765 -8.892 1.00 98.94 187 VAL A N 1
ATOM 1419 C CA . VAL A 1 187 ? -1.811 -16.483 -7.614 1.00 98.94 187 VAL A CA 1
ATOM 1420 C C . VAL A 1 187 ? -3.231 -16.328 -7.060 1.00 98.94 187 VAL A C 1
ATOM 1422 O O . VAL A 1 187 ? -3.895 -17.328 -6.776 1.00 98.94 187 VAL A O 1
ATOM 1425 N N . ALA A 1 188 ? -3.736 -15.094 -6.966 1.00 98.75 188 ALA A N 1
ATOM 1426 C CA . ALA A 1 188 ? -5.081 -14.828 -6.455 1.00 98.75 188 ALA A CA 1
ATOM 1427 C C . ALA A 1 188 ? -6.174 -15.488 -7.317 1.00 98.75 188 ALA A C 1
ATOM 1429 O O . ALA A 1 188 ? -7.109 -16.092 -6.791 1.00 98.75 188 ALA A O 1
ATOM 1430 N N . LEU A 1 189 ? -6.042 -15.438 -8.647 1.00 98.50 189 LEU A N 1
ATOM 1431 C CA . LEU A 1 189 ? -6.972 -16.081 -9.579 1.00 98.50 189 LEU A CA 1
ATOM 1432 C C . LEU A 1 189 ? -6.928 -17.608 -9.496 1.00 98.50 189 LEU A C 1
ATOM 1434 O O . LEU A 1 189 ? -7.971 -18.249 -9.636 1.00 98.50 189 LEU A O 1
ATOM 1438 N N . ALA A 1 190 ? -5.748 -18.203 -9.301 1.00 98.62 190 ALA A N 1
ATOM 1439 C CA . ALA A 1 190 ? -5.615 -19.646 -9.129 1.00 98.62 190 ALA A CA 1
ATOM 1440 C C . ALA A 1 190 ? -6.356 -20.114 -7.870 1.00 98.62 190 ALA A C 1
ATOM 1442 O O . ALA A 1 190 ? -7.165 -21.041 -7.953 1.00 98.62 190 ALA A O 1
ATOM 1443 N N . PHE A 1 191 ? -6.159 -19.413 -6.747 1.00 98.62 191 PHE A N 1
ATOM 1444 C CA . PHE A 1 191 ? -6.908 -19.662 -5.518 1.00 98.62 191 PHE A CA 1
ATOM 1445 C C . PHE A 1 191 ? -8.415 -19.492 -5.737 1.00 98.62 191 PHE A C 1
ATOM 1447 O O . PHE A 1 191 ? -9.179 -20.411 -5.456 1.00 98.62 191 PHE A O 1
ATOM 1454 N N . ALA A 1 192 ? -8.847 -18.368 -6.313 1.00 98.00 192 ALA A N 1
ATOM 1455 C CA . ALA A 1 192 ? -10.264 -18.065 -6.494 1.00 98.00 192 ALA A CA 1
ATOM 1456 C C . ALA A 1 192 ? -11.000 -19.096 -7.368 1.00 98.00 192 ALA A C 1
ATOM 1458 O O . ALA A 1 192 ? -12.146 -19.451 -7.095 1.00 98.00 192 ALA A O 1
ATOM 1459 N N . LYS A 1 193 ? -10.341 -19.618 -8.410 1.00 97.44 193 LYS A N 1
ATOM 1460 C CA . LYS A 1 193 ? -10.888 -20.690 -9.260 1.00 97.44 193 LYS A CA 1
ATOM 1461 C C . LYS A 1 193 ? -11.005 -22.024 -8.530 1.00 97.44 193 LYS A C 1
ATOM 1463 O O . LYS A 1 193 ? -11.928 -22.780 -8.815 1.00 97.44 193 LYS A O 1
ATOM 1468 N N . GLN A 1 194 ? -10.066 -22.327 -7.636 1.00 97.44 194 GLN A N 1
ATOM 1469 C CA . GLN A 1 194 ? -10.080 -23.561 -6.855 1.00 97.44 194 GLN A CA 1
ATOM 1470 C C . GLN A 1 194 ? -11.095 -23.501 -5.711 1.00 97.44 194 GLN A C 1
ATOM 1472 O O . GLN A 1 194 ? -11.800 -24.477 -5.472 1.00 97.44 194 GLN A O 1
ATOM 1477 N N . ASN A 1 195 ? -11.150 -22.371 -5.007 1.00 96.25 195 ASN A N 1
ATOM 1478 C CA . ASN A 1 195 ? -12.044 -22.149 -3.880 1.00 96.25 195 ASN A CA 1
ATOM 1479 C C . ASN A 1 195 ? -13.513 -22.065 -4.335 1.00 96.25 195 ASN A C 1
ATOM 1481 O O . ASN A 1 195 ? -14.378 -22.669 -3.710 1.00 96.25 195 ASN A O 1
ATOM 1485 N N . GLY A 1 196 ? -13.787 -21.383 -5.453 1.00 94.94 196 GLY A N 1
ATOM 1486 C CA . GLY A 1 196 ? -15.130 -21.286 -6.032 1.00 94.94 196 GLY A CA 1
ATOM 1487 C C . GLY A 1 196 ? -16.072 -20.300 -5.334 1.00 94.94 196 GLY A C 1
ATOM 1488 O O . GLY A 1 196 ? -17.188 -20.118 -5.822 1.00 94.94 196 GLY A O 1
ATOM 1489 N N . ASP A 1 197 ? -15.619 -19.647 -4.262 1.00 95.31 197 ASP A N 1
ATOM 1490 C CA . ASP A 1 197 ? -16.336 -18.636 -3.481 1.00 95.31 197 ASP A CA 1
ATOM 1491 C C . ASP A 1 197 ? -15.430 -17.422 -3.200 1.00 95.31 197 ASP A C 1
ATOM 1493 O O . ASP A 1 197 ? -15.133 -17.036 -2.073 1.00 95.31 197 ASP A O 1
ATOM 1497 N N . THR A 1 198 ? -14.861 -16.858 -4.265 1.00 97.50 198 THR A N 1
ATOM 1498 C CA . THR A 1 198 ? -13.918 -15.736 -4.178 1.00 97.50 198 THR A CA 1
ATOM 1499 C C . THR A 1 198 ? -14.131 -14.746 -5.318 1.00 97.50 198 THR A C 1
ATOM 1501 O O . THR A 1 198 ? -14.327 -15.124 -6.481 1.00 97.50 198 THR A O 1
ATOM 1504 N N . VAL A 1 199 ? -14.025 -13.458 -4.994 1.00 98.25 199 VAL A N 1
ATOM 1505 C CA . VAL A 1 199 ? -13.942 -12.363 -5.964 1.00 98.25 199 VAL A CA 1
ATOM 1506 C C . VAL A 1 199 ? -12.518 -11.817 -5.978 1.00 98.25 199 VAL A C 1
ATOM 1508 O O . VAL A 1 199 ? -11.946 -11.544 -4.928 1.00 98.25 199 VAL A O 1
ATOM 1511 N N . VAL A 1 200 ? -11.956 -11.634 -7.172 1.00 98.50 200 VAL A N 1
ATOM 1512 C CA . VAL A 1 200 ? -10.656 -10.980 -7.378 1.00 98.50 200 VAL A CA 1
ATOM 1513 C C . VAL A 1 200 ? -10.887 -9.715 -8.188 1.00 98.50 200 VAL A C 1
ATOM 1515 O O . VAL A 1 200 ? -11.476 -9.768 -9.268 1.00 98.50 200 VAL A O 1
ATOM 1518 N N . ILE A 1 201 ? -10.416 -8.586 -7.668 1.00 98.44 201 ILE A N 1
ATOM 1519 C CA . ILE A 1 201 ? -10.465 -7.282 -8.328 1.00 98.44 201 ILE A CA 1
ATOM 1520 C C . ILE A 1 201 ? -9.022 -6.834 -8.547 1.00 98.44 201 ILE A C 1
ATOM 1522 O O . ILE A 1 201 ? -8.270 -6.705 -7.587 1.00 98.44 201 ILE A O 1
ATOM 1526 N N . ALA A 1 202 ? -8.646 -6.588 -9.799 1.00 97.94 202 ALA A N 1
ATOM 1527 C CA . ALA A 1 202 ? -7.377 -5.971 -10.157 1.00 97.94 202 ALA A CA 1
ATOM 1528 C C . ALA A 1 202 ? -7.657 -4.660 -10.894 1.00 97.94 202 ALA A C 1
ATOM 1530 O O . ALA A 1 202 ? -8.361 -4.629 -11.905 1.00 97.94 202 ALA A O 1
ATOM 1531 N N . ALA A 1 203 ? -7.122 -3.572 -10.358 1.00 95.50 203 ALA A N 1
ATOM 1532 C CA . ALA A 1 203 ? -7.299 -2.222 -10.868 1.00 95.50 203 ALA A CA 1
ATOM 1533 C C . ALA A 1 203 ? -6.027 -1.412 -10.604 1.00 95.50 203 ALA A C 1
ATOM 1535 O O . ALA A 1 203 ? -5.162 -1.832 -9.837 1.00 95.50 203 ALA A O 1
ATOM 1536 N N . THR A 1 204 ? -5.944 -0.238 -11.217 1.00 93.69 204 THR A N 1
ATOM 1537 C CA . THR A 1 204 ? -4.971 0.800 -10.863 1.00 93.69 204 THR A CA 1
ATOM 1538 C C . THR A 1 204 ? -5.716 2.006 -10.301 1.00 93.69 204 THR A C 1
ATOM 1540 O O . THR A 1 204 ? -6.892 2.222 -10.599 1.00 93.69 204 THR A O 1
ATOM 1543 N N . ASP A 1 205 ? -5.056 2.760 -9.434 1.00 95.00 205 ASP A N 1
ATOM 1544 C CA . ASP A 1 205 ? -5.595 3.961 -8.814 1.00 95.00 205 ASP A CA 1
ATOM 1545 C C . ASP 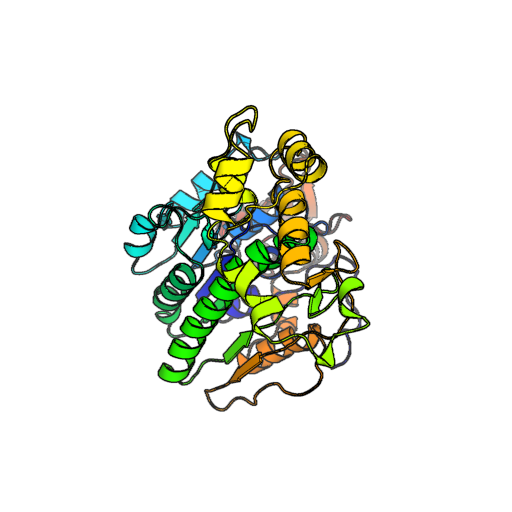A 1 205 ? -5.656 5.153 -9.781 1.00 95.00 205 ASP A C 1
ATOM 1547 O O . ASP A 1 205 ? -6.550 5.991 -9.636 1.00 95.00 205 ASP A O 1
ATOM 1551 N N . HIS A 1 206 ? -4.757 5.221 -10.773 1.00 96.38 206 HIS A N 1
ATOM 1552 C CA . HIS A 1 206 ? -4.761 6.232 -11.835 1.00 96.38 206 HIS A CA 1
ATOM 1553 C C . HIS A 1 206 ? -3.810 5.893 -13.000 1.00 96.38 206 HIS A C 1
ATOM 1555 O O . HIS A 1 206 ? -2.919 5.055 -12.895 1.00 96.38 206 HIS A O 1
ATOM 1561 N N . GLY A 1 207 ? -3.946 6.622 -14.111 1.00 96.38 207 GLY A N 1
ATOM 1562 C CA . GLY A 1 207 ? -2.907 6.691 -15.138 1.00 96.38 207 GLY A CA 1
ATOM 1563 C C . GLY A 1 207 ? -1.661 7.450 -14.663 1.00 96.38 207 GLY A C 1
ATOM 1564 O O . GLY A 1 207 ? -1.741 8.293 -13.763 1.00 96.38 207 GLY A O 1
ATOM 1565 N N . ASN A 1 208 ? -0.492 7.189 -15.254 1.00 97.00 208 ASN A N 1
ATOM 1566 C CA . ASN A 1 208 ? 0.733 7.947 -14.970 1.00 97.00 208 ASN A CA 1
ATOM 1567 C C . ASN A 1 208 ? 1.613 8.106 -16.223 1.00 97.00 208 ASN A C 1
ATOM 1569 O O . ASN A 1 208 ? 1.673 7.236 -17.091 1.00 97.00 208 ASN A O 1
ATOM 1573 N N . SER A 1 209 ? 2.278 9.255 -16.327 1.00 96.62 209 SER A N 1
ATOM 1574 C CA . SER A 1 209 ? 3.252 9.661 -17.347 1.00 96.62 209 SER A CA 1
ATOM 1575 C C . SER A 1 209 ? 2.774 9.708 -18.798 1.00 96.62 209 SER A C 1
ATOM 1577 O O . SER A 1 209 ? 3.514 10.182 -19.665 1.00 96.62 209 SER A O 1
ATOM 1579 N N . GLY A 1 210 ? 1.530 9.306 -19.076 1.00 96.12 210 GLY A N 1
ATOM 1580 C CA . GLY A 1 210 ? 0.929 9.304 -20.410 1.00 96.12 210 GLY A CA 1
ATOM 1581 C C . GLY A 1 210 ? 1.811 8.567 -21.413 1.00 96.12 210 GLY A C 1
ATOM 1582 O O . GLY A 1 210 ? 2.338 9.177 -22.346 1.00 96.12 210 GLY A O 1
ATOM 1583 N N . ILE A 1 211 ? 2.029 7.281 -21.143 1.00 95.31 211 ILE A N 1
ATOM 1584 C CA . ILE A 1 211 ? 2.922 6.395 -21.894 1.00 95.31 211 ILE A CA 1
ATOM 1585 C C . ILE A 1 211 ? 2.357 6.136 -23.295 1.00 95.31 211 ILE A C 1
ATOM 1587 O O . ILE A 1 211 ? 1.162 5.890 -23.454 1.00 95.31 211 ILE A O 1
ATOM 1591 N N . SER A 1 212 ? 3.219 6.127 -24.313 1.00 95.12 212 SER A N 1
ATOM 1592 C CA . SER A 1 212 ? 2.854 5.770 -25.686 1.00 95.12 212 SER A CA 1
ATOM 1593 C C . SER A 1 212 ? 3.816 4.755 -26.305 1.00 95.12 212 SER A C 1
ATOM 1595 O O . SER A 1 212 ? 5.034 4.846 -26.146 1.00 95.12 212 SER A O 1
ATOM 1597 N N . ILE A 1 213 ? 3.270 3.806 -27.072 1.00 94.38 213 ILE A N 1
ATOM 1598 C CA . ILE A 1 213 ? 4.049 2.967 -27.992 1.00 94.38 213 ILE A CA 1
ATOM 1599 C C . ILE A 1 213 ? 4.190 3.758 -29.292 1.00 94.38 213 ILE A C 1
ATOM 1601 O O . ILE A 1 213 ? 3.223 3.931 -30.031 1.00 94.38 213 ILE A O 1
ATOM 1605 N N . GLY A 1 214 ? 5.386 4.283 -29.535 1.00 93.25 214 GLY A N 1
ATOM 1606 C CA . GLY A 1 214 ? 5.639 5.327 -30.521 1.00 93.25 214 GLY A CA 1
ATOM 1607 C C . GLY A 1 214 ? 5.928 6.666 -29.848 1.00 93.25 214 GLY A C 1
ATOM 1608 O O . GLY A 1 214 ? 5.449 6.969 -28.755 1.00 93.25 214 GLY A O 1
ATOM 1609 N N . ASN A 1 215 ? 6.737 7.482 -30.513 1.00 92.50 215 ASN A N 1
ATOM 1610 C CA . ASN A 1 215 ? 7.082 8.837 -30.091 1.00 92.50 215 ASN A CA 1
ATOM 1611 C C . ASN A 1 215 ? 7.310 9.740 -31.319 1.00 92.50 215 ASN A C 1
ATOM 1613 O O . ASN A 1 215 ? 7.133 9.313 -32.463 1.00 92.50 215 ASN A O 1
ATOM 1617 N N . GLY A 1 216 ? 7.741 10.986 -31.102 1.00 92.62 216 GLY A N 1
ATOM 1618 C CA . GLY A 1 216 ? 7.969 11.949 -32.186 1.00 92.62 216 GLY A CA 1
ATOM 1619 C C . GLY A 1 216 ? 8.894 11.447 -33.306 1.00 92.62 216 GLY A C 1
ATOM 1620 O O . GLY A 1 216 ? 8.658 11.777 -34.469 1.00 92.62 216 GLY A O 1
ATOM 1621 N N . ALA A 1 217 ? 9.883 10.597 -32.999 1.00 91.44 217 ALA A N 1
ATOM 1622 C CA . ALA A 1 217 ? 10.793 10.024 -33.994 1.00 91.44 217 ALA A CA 1
ATOM 1623 C C . ALA A 1 217 ? 10.108 9.010 -34.926 1.00 91.44 217 ALA A C 1
ATOM 1625 O O . ALA A 1 217 ? 10.561 8.810 -36.050 1.00 91.44 217 ALA A O 1
ATOM 1626 N N . THR A 1 218 ? 8.996 8.418 -34.488 1.00 94.75 218 THR A N 1
ATOM 1627 C CA . THR A 1 218 ? 8.231 7.430 -35.265 1.00 94.75 218 THR A CA 1
ATOM 1628 C C . THR A 1 218 ? 7.152 8.045 -36.166 1.00 94.75 218 THR A C 1
ATOM 1630 O O . THR A 1 218 ? 6.517 7.343 -36.949 1.00 94.75 218 THR A O 1
ATOM 1633 N N . SER A 1 219 ? 6.946 9.369 -36.106 1.00 93.50 219 SER A N 1
ATOM 1634 C CA . SER A 1 219 ? 5.813 10.055 -36.758 1.00 93.50 219 SER A CA 1
ATOM 1635 C C . SER A 1 219 ? 5.719 9.836 -38.274 1.00 93.50 219 SER A C 1
ATOM 1637 O O . SER A 1 219 ? 4.625 9.878 -38.828 1.00 93.50 219 SER A O 1
ATOM 1639 N N . ASN A 1 220 ? 6.852 9.608 -38.945 1.00 95.31 220 ASN A N 1
ATOM 1640 C CA . ASN A 1 220 ? 6.927 9.485 -40.405 1.00 95.31 220 ASN A CA 1
ATOM 1641 C C . ASN A 1 220 ? 7.152 8.043 -40.900 1.00 95.31 220 ASN A C 1
ATOM 1643 O O . ASN A 1 220 ? 7.324 7.855 -42.101 1.00 95.31 220 ASN A O 1
ATOM 1647 N N . ASN A 1 221 ? 7.222 7.046 -40.010 1.00 93.38 221 ASN A N 1
ATOM 1648 C CA . ASN A 1 221 ? 7.508 5.650 -40.377 1.00 93.38 221 ASN A CA 1
ATOM 1649 C C . ASN A 1 221 ? 6.814 4.604 -39.482 1.00 93.38 221 ASN A C 1
ATOM 1651 O O . ASN A 1 221 ? 7.211 3.437 -39.494 1.00 93.38 221 ASN A O 1
ATOM 1655 N N . TYR A 1 222 ? 5.818 5.001 -38.685 1.00 88.00 222 TYR A N 1
ATOM 1656 C CA . TYR A 1 222 ? 5.144 4.131 -37.713 1.00 88.00 222 TYR A CA 1
ATOM 1657 C C . TYR A 1 222 ? 4.526 2.874 -38.344 1.00 88.00 222 TYR A C 1
ATOM 1659 O O . TYR A 1 222 ? 4.469 1.831 -37.704 1.00 88.00 222 TYR A O 1
ATOM 1667 N N . ASP A 1 223 ? 4.101 2.955 -39.603 1.00 91.81 223 ASP A N 1
ATOM 1668 C CA . ASP A 1 223 ? 3.527 1.864 -40.391 1.00 91.81 223 ASP A CA 1
ATOM 1669 C C . ASP A 1 223 ? 4.570 0.839 -40.869 1.00 91.81 223 ASP A C 1
ATOM 1671 O O . ASP A 1 223 ? 4.221 -0.279 -41.245 1.00 91.81 223 ASP A O 1
ATOM 1675 N N . MET A 1 224 ? 5.855 1.201 -40.826 1.00 94.62 224 MET A N 1
ATOM 1676 C CA . MET A 1 224 ? 6.975 0.359 -41.252 1.00 94.62 224 MET A CA 1
ATOM 1677 C C . MET A 1 224 ? 7.748 -0.264 -40.083 1.00 94.62 224 MET A C 1
ATOM 1679 O O . MET A 1 224 ? 8.584 -1.144 -40.307 1.00 94.62 224 MET A O 1
ATOM 1683 N N . LEU A 1 225 ? 7.525 0.196 -38.848 1.00 94.25 225 LEU A N 1
ATOM 1684 C CA . LEU A 1 225 ? 8.265 -0.280 -37.680 1.00 94.25 225 LEU A CA 1
ATOM 1685 C C . LEU A 1 225 ? 7.724 -1.638 -37.211 1.00 94.25 225 LEU A C 1
ATOM 1687 O O . LEU A 1 225 ? 6.559 -1.738 -36.823 1.00 94.25 225 LEU A O 1
ATOM 1691 N N . PRO A 1 226 ? 8.549 -2.699 -37.198 1.00 95.38 226 PRO A N 1
ATOM 1692 C CA . PRO A 1 226 ? 8.103 -3.993 -36.712 1.00 95.38 226 PRO A CA 1
ATOM 1693 C C . PRO A 1 226 ? 8.082 -3.992 -35.173 1.00 95.38 226 PRO A C 1
ATOM 1695 O O . PRO A 1 226 ? 8.869 -3.293 -34.537 1.00 95.38 226 PRO A O 1
ATOM 1698 N N . LEU A 1 227 ? 7.240 -4.833 -34.558 1.00 94.38 227 LEU A N 1
ATOM 1699 C CA . LEU A 1 227 ? 7.143 -4.975 -33.093 1.00 94.38 227 LEU A CA 1
ATOM 1700 C C . LEU A 1 227 ? 8.506 -5.090 -32.363 1.00 94.38 227 LEU A C 1
ATOM 1702 O O . LEU A 1 227 ? 8.667 -4.445 -31.325 1.00 94.38 227 LEU A O 1
ATOM 1706 N N . PRO A 1 228 ? 9.514 -5.831 -32.875 1.00 96.69 228 PRO A N 1
ATOM 1707 C CA . PRO A 1 228 ? 10.841 -5.893 -32.261 1.00 96.69 228 PRO A CA 1
ATOM 1708 C C . PRO A 1 228 ? 11.516 -4.529 -32.049 1.00 96.69 228 PRO A C 1
ATOM 1710 O O . PRO A 1 228 ? 12.256 -4.374 -31.084 1.00 96.69 228 PRO A O 1
ATOM 1713 N N . ALA A 1 229 ? 11.211 -3.507 -32.859 1.00 95.69 229 ALA A N 1
ATOM 1714 C CA . ALA A 1 229 ? 11.752 -2.155 -32.681 1.00 95.69 229 ALA A CA 1
ATOM 1715 C C . ALA A 1 229 ? 11.315 -1.484 -31.363 1.00 95.69 229 ALA A C 1
ATOM 1717 O O . ALA A 1 229 ? 11.955 -0.530 -30.923 1.00 95.69 229 ALA A O 1
ATOM 1718 N N . PHE A 1 230 ? 10.242 -1.977 -30.739 1.00 95.88 230 PHE A N 1
ATOM 1719 C CA . PHE A 1 230 ? 9.745 -1.495 -29.451 1.00 95.88 230 PHE A CA 1
ATOM 1720 C C . PHE A 1 230 ? 10.157 -2.393 -28.284 1.00 95.88 230 PHE A C 1
ATOM 1722 O O . PHE A 1 230 ? 10.276 -1.936 -27.153 1.00 95.88 230 PHE A O 1
ATOM 1729 N N . ILE A 1 231 ? 10.375 -3.682 -28.551 1.00 96.38 231 ILE A N 1
ATOM 1730 C CA . ILE A 1 231 ? 10.515 -4.702 -27.508 1.00 96.38 231 ILE A CA 1
ATOM 1731 C C . ILE A 1 231 ? 11.966 -5.150 -27.320 1.00 96.38 231 ILE A C 1
ATOM 1733 O O . ILE A 1 231 ? 12.397 -5.356 -26.186 1.00 96.38 231 ILE A O 1
ATOM 1737 N N . ASP A 1 232 ? 12.738 -5.299 -28.396 1.00 97.38 232 ASP A N 1
ATOM 1738 C CA . ASP A 1 232 ? 14.099 -5.839 -28.317 1.00 97.38 232 ASP A CA 1
ATOM 1739 C C . ASP A 1 232 ? 15.048 -4.977 -27.476 1.00 97.38 232 ASP A C 1
ATOM 1741 O O . ASP A 1 232 ? 15.837 -5.558 -26.731 1.00 97.38 232 ASP A O 1
ATOM 1745 N N . PRO A 1 233 ? 14.994 -3.627 -27.518 1.00 97.44 233 PRO A N 1
ATOM 1746 C CA . PRO A 1 233 ? 15.807 -2.811 -26.622 1.00 97.44 233 PRO A CA 1
ATOM 1747 C C . PRO A 1 233 ? 15.460 -3.048 -25.149 1.00 97.44 233 PRO A C 1
ATOM 1749 O O . PRO A 1 233 ? 16.364 -3.168 -24.332 1.00 97.44 233 PRO A O 1
ATOM 1752 N N . LEU A 1 234 ? 14.170 -3.188 -24.823 1.00 97.88 234 LEU A N 1
ATOM 1753 C CA . LEU A 1 234 ? 13.699 -3.403 -23.450 1.00 97.88 234 LEU A CA 1
ATOM 1754 C C . LEU A 1 234 ? 14.132 -4.772 -22.908 1.00 97.88 234 LEU A C 1
ATOM 1756 O O . LEU A 1 234 ? 14.564 -4.878 -21.768 1.00 97.88 234 LEU A O 1
ATOM 1760 N N . LYS A 1 235 ? 14.079 -5.817 -23.745 1.00 97.56 235 LYS A N 1
ATOM 1761 C CA . LYS A 1 235 ? 14.460 -7.195 -23.377 1.00 97.56 235 LYS A CA 1
ATOM 1762 C C . LYS A 1 235 ? 15.930 -7.377 -23.006 1.00 97.56 235 LYS A C 1
ATOM 1764 O O . LYS A 1 235 ? 16.277 -8.405 -22.433 1.00 97.56 235 LYS A O 1
ATOM 1769 N N . LYS A 1 236 ? 16.795 -6.439 -23.388 1.00 96.81 236 LYS A N 1
ATOM 1770 C CA . LYS A 1 236 ? 18.219 -6.481 -23.039 1.00 96.81 236 LYS A CA 1
ATOM 1771 C C . LYS A 1 236 ? 18.481 -6.016 -21.611 1.00 96.81 236 LYS A C 1
ATOM 1773 O O . LYS A 1 236 ? 19.566 -6.274 -21.104 1.00 96.81 236 LYS A O 1
ATOM 1778 N N . ALA A 1 237 ? 17.524 -5.325 -20.992 1.00 97.88 237 ALA A N 1
ATOM 1779 C CA . ALA A 1 237 ? 17.690 -4.832 -19.643 1.00 97.88 237 ALA A CA 1
ATOM 1780 C C . ALA A 1 237 ? 17.454 -5.934 -18.606 1.00 97.88 237 ALA A C 1
ATOM 1782 O O . ALA A 1 237 ? 16.449 -6.642 -18.669 1.00 97.88 237 ALA A O 1
ATOM 1783 N N . SER A 1 238 ? 18.362 -6.055 -17.639 1.00 97.00 238 SER A N 1
ATOM 1784 C CA . SER A 1 238 ? 18.264 -7.021 -16.536 1.00 97.00 238 SER A CA 1
ATOM 1785 C C . SER A 1 238 ? 18.324 -6.385 -15.145 1.00 97.00 238 SER A C 1
ATOM 1787 O O . SER A 1 238 ? 18.247 -7.103 -14.157 1.00 97.00 238 SER A O 1
ATOM 1789 N N . LEU A 1 239 ? 18.487 -5.063 -15.066 1.00 97.81 239 LEU A N 1
ATOM 1790 C CA . LEU A 1 239 ? 18.384 -4.261 -13.844 1.00 97.81 239 LEU A CA 1
ATOM 1791 C C . LEU A 1 239 ? 17.540 -3.023 -14.140 1.00 97.81 239 LEU A C 1
ATOM 1793 O O . LEU A 1 239 ? 17.532 -2.542 -15.274 1.00 97.81 239 LEU A O 1
ATOM 1797 N N . THR A 1 240 ? 16.867 -2.471 -13.134 1.00 98.19 240 THR A N 1
ATOM 1798 C CA . THR A 1 240 ? 16.307 -1.116 -13.249 1.00 98.19 240 THR A CA 1
ATOM 1799 C C . THR A 1 240 ? 17.401 -0.069 -13.011 1.00 98.19 240 THR A C 1
ATOM 1801 O O . THR A 1 240 ? 18.541 -0.400 -12.673 1.00 98.19 240 THR A O 1
ATOM 1804 N N . GLY A 1 241 ? 17.078 1.222 -13.150 1.00 97.62 241 GLY A N 1
ATOM 1805 C CA . GLY A 1 241 ? 18.019 2.277 -12.764 1.00 97.62 241 GLY A CA 1
ATOM 1806 C C . GLY A 1 241 ? 18.469 2.184 -11.297 1.00 97.62 241 GLY A C 1
ATOM 1807 O O . GLY A 1 241 ? 19.631 2.453 -11.001 1.00 97.62 241 GLY A O 1
ATOM 1808 N N . GLU A 1 242 ? 17.594 1.745 -10.390 1.00 96.94 242 GLU A N 1
ATOM 1809 C CA . GLU A 1 242 ? 17.919 1.545 -8.973 1.00 96.94 242 GLU A CA 1
ATOM 1810 C C . GLU A 1 242 ? 18.938 0.410 -8.801 1.00 96.94 242 GLU A C 1
ATOM 1812 O O . GLU A 1 242 ? 19.916 0.554 -8.064 1.00 96.94 242 GLU A O 1
ATOM 1817 N N . GLY A 1 243 ? 18.752 -0.698 -9.522 1.00 97.44 243 GLY A N 1
ATOM 1818 C CA . GLY A 1 243 ? 19.707 -1.800 -9.589 1.00 97.44 243 GLY A CA 1
ATOM 1819 C C . GLY A 1 243 ? 21.061 -1.371 -10.147 1.00 97.44 243 GLY A C 1
ATOM 1820 O O . GLY A 1 243 ? 22.094 -1.689 -9.555 1.00 97.44 243 GLY A O 1
ATOM 1821 N N . LEU A 1 244 ? 21.077 -0.583 -11.230 1.00 97.19 244 LEU A N 1
ATOM 1822 C CA . LEU A 1 244 ? 22.317 -0.047 -11.801 1.00 97.19 244 LEU A CA 1
ATOM 1823 C C . LEU A 1 244 ? 23.122 0.765 -10.786 1.00 97.19 244 LEU A C 1
ATOM 1825 O O . LEU A 1 244 ? 24.347 0.659 -10.728 1.00 97.19 244 LEU A O 1
ATOM 1829 N N . GLU A 1 245 ? 22.448 1.572 -9.966 1.00 96.19 245 GLU A N 1
ATOM 1830 C CA . GLU A 1 245 ? 23.110 2.408 -8.967 1.00 96.19 245 GLU A CA 1
ATOM 1831 C C . GLU A 1 245 ? 23.923 1.583 -7.955 1.00 96.19 245 GLU A C 1
ATOM 1833 O O . GLU A 1 245 ? 24.955 2.049 -7.473 1.00 96.19 245 GLU A O 1
ATOM 1838 N N . LYS A 1 246 ? 23.522 0.330 -7.699 1.00 96.19 246 LYS A N 1
ATOM 1839 C CA . LYS A 1 246 ? 24.217 -0.596 -6.790 1.00 96.19 246 LYS A CA 1
ATOM 1840 C C . LYS A 1 246 ? 25.502 -1.191 -7.388 1.00 96.19 246 LYS A C 1
ATOM 1842 O O . LYS A 1 246 ? 26.367 -1.617 -6.626 1.00 96.19 246 LYS A O 1
ATOM 1847 N N . VAL A 1 247 ? 25.643 -1.226 -8.717 1.00 97.25 247 VAL A N 1
ATOM 1848 C CA . VAL A 1 247 ? 26.808 -1.812 -9.424 1.00 97.25 247 VAL A CA 1
ATOM 1849 C C . VAL A 1 247 ? 27.743 -0.764 -10.041 1.00 97.25 247 VAL A C 1
ATOM 1851 O O . VAL A 1 247 ? 28.856 -1.075 -10.480 1.00 97.25 247 VAL A O 1
ATOM 1854 N N . LEU A 1 248 ? 27.328 0.502 -10.064 1.00 97.50 248 LEU A N 1
ATOM 1855 C CA . LEU A 1 248 ? 28.186 1.614 -10.457 1.00 97.50 248 LEU A CA 1
ATOM 1856 C C . LEU A 1 248 ? 29.261 1.888 -9.394 1.00 97.50 248 LEU A C 1
ATOM 1858 O O . LEU A 1 248 ? 29.022 1.817 -8.189 1.00 97.50 248 LEU A O 1
ATOM 1862 N N . THR A 1 249 ? 30.465 2.258 -9.834 1.00 97.12 249 THR A N 1
ATOM 1863 C CA . THR A 1 249 ? 31.506 2.735 -8.915 1.00 97.12 249 THR A CA 1
ATOM 1864 C C . THR A 1 249 ? 31.104 4.076 -8.298 1.00 97.12 249 THR A C 1
ATOM 1866 O O . THR A 1 249 ? 30.295 4.817 -8.853 1.00 97.12 249 THR A O 1
ATOM 1869 N N . ALA A 1 250 ? 31.723 4.452 -7.174 1.00 93.56 250 ALA A N 1
ATOM 1870 C CA . ALA A 1 250 ? 31.414 5.713 -6.489 1.00 93.56 250 ALA A CA 1
ATOM 1871 C C . ALA A 1 250 ? 31.561 6.963 -7.386 1.00 93.56 250 ALA A C 1
ATOM 1873 O O . ALA A 1 250 ? 30.822 7.928 -7.229 1.00 93.56 250 ALA A O 1
ATOM 1874 N N . ASN A 1 251 ? 32.500 6.941 -8.339 1.00 94.19 251 ASN A N 1
ATOM 1875 C CA . ASN A 1 251 ? 32.689 7.989 -9.351 1.00 94.19 251 ASN A CA 1
ATOM 1876 C C . ASN A 1 251 ? 32.037 7.658 -10.708 1.00 94.19 251 ASN A C 1
ATOM 1878 O O . ASN A 1 251 ? 32.238 8.392 -11.675 1.00 94.19 251 ASN A O 1
ATOM 1882 N N . ARG A 1 252 ? 31.323 6.529 -10.793 1.00 97.12 252 ARG A N 1
ATOM 1883 C CA . ARG A 1 252 ? 30.609 6.017 -11.971 1.00 97.12 252 ARG A CA 1
ATOM 1884 C C . ARG A 1 252 ? 31.479 5.929 -13.224 1.00 97.12 252 ARG A C 1
ATOM 1886 O O . ARG A 1 252 ? 31.006 6.073 -14.349 1.00 97.12 252 ARG A O 1
ATOM 1893 N N . SER A 1 253 ? 32.776 5.678 -13.047 1.00 96.94 253 SER A N 1
ATOM 1894 C CA . SER A 1 253 ? 33.726 5.534 -14.154 1.00 96.94 253 SER A CA 1
ATOM 1895 C C . SER A 1 253 ? 33.460 4.293 -15.011 1.00 96.94 253 SER A C 1
ATOM 1897 O O . SER A 1 253 ? 33.938 4.225 -16.137 1.00 96.94 253 SER A O 1
ATOM 1899 N N . ASN A 1 254 ? 32.708 3.321 -14.485 1.00 97.81 254 ASN A N 1
ATOM 1900 C CA . ASN A 1 254 ? 32.274 2.111 -15.183 1.00 97.81 254 ASN A CA 1
ATOM 1901 C C . ASN A 1 254 ? 30.899 2.253 -15.870 1.00 97.81 254 ASN A C 1
ATOM 1903 O O . ASN A 1 254 ? 30.332 1.245 -16.277 1.00 97.81 254 ASN A O 1
ATOM 1907 N N . ALA A 1 255 ? 30.353 3.469 -16.018 1.00 97.94 255 ALA A N 1
ATOM 1908 C CA . ALA A 1 255 ? 29.018 3.683 -16.590 1.00 97.94 255 ALA A CA 1
ATOM 1909 C C . ALA A 1 255 ? 28.820 3.015 -17.962 1.00 97.94 255 ALA A C 1
ATOM 1911 O O . ALA A 1 255 ? 27.798 2.375 -18.183 1.00 97.94 255 ALA A O 1
ATOM 1912 N N . VAL A 1 256 ? 29.806 3.111 -18.862 1.00 98.38 256 VAL A N 1
ATOM 1913 C CA . VAL A 1 256 ? 29.713 2.515 -20.207 1.00 98.38 256 VAL A CA 1
ATOM 1914 C C . VAL A 1 256 ? 29.606 0.994 -20.135 1.00 98.38 256 VAL A C 1
ATOM 1916 O O . VAL A 1 256 ? 28.674 0.431 -20.696 1.00 98.38 256 VAL A O 1
ATOM 1919 N N . SER A 1 257 ? 30.510 0.334 -19.402 1.00 98.25 257 SER A N 1
ATOM 1920 C CA . SER A 1 257 ? 30.496 -1.128 -19.285 1.00 98.25 257 SER A CA 1
ATOM 1921 C C . SER A 1 257 ? 29.234 -1.634 -18.589 1.00 98.25 257 SER A C 1
ATOM 1923 O O . SER A 1 257 ? 28.689 -2.653 -18.982 1.00 98.25 257 SER A O 1
ATOM 1925 N N . VAL A 1 258 ? 28.740 -0.903 -17.585 1.00 98.00 258 VAL A N 1
ATOM 1926 C CA . VAL A 1 258 ? 27.512 -1.251 -16.858 1.00 98.00 258 VAL A CA 1
ATOM 1927 C C . VAL A 1 258 ? 26.274 -1.125 -17.755 1.00 98.00 258 VAL A C 1
ATOM 1929 O O . VAL A 1 258 ? 25.430 -2.014 -17.761 1.00 98.00 258 VAL A O 1
ATOM 1932 N N . MET A 1 259 ? 26.160 -0.061 -18.551 1.00 98.56 259 MET A N 1
ATOM 1933 C CA . MET A 1 259 ? 25.033 0.102 -19.480 1.00 98.56 259 MET A CA 1
ATOM 1934 C C . MET A 1 259 ? 25.074 -0.909 -20.633 1.00 98.56 259 MET A C 1
ATOM 1936 O O . MET A 1 259 ? 24.028 -1.371 -21.090 1.00 98.56 259 MET A O 1
ATOM 1940 N N . GLU A 1 260 ? 26.265 -1.289 -21.091 1.00 98.50 260 GLU A N 1
ATOM 1941 C CA . GLU A 1 260 ? 26.424 -2.370 -22.063 1.00 98.50 260 GLU A CA 1
ATOM 1942 C C . GLU A 1 260 ? 26.005 -3.720 -21.467 1.00 98.50 260 GLU A C 1
ATOM 1944 O O . GLU A 1 260 ? 25.202 -4.426 -22.071 1.00 98.50 260 GLU A O 1
ATOM 1949 N N . GLU A 1 261 ? 26.493 -4.055 -20.271 1.00 98.44 261 GLU A N 1
ATOM 1950 C CA . GLU A 1 261 ? 26.238 -5.340 -19.614 1.00 98.44 261 GLU A CA 1
ATOM 1951 C C . GLU A 1 261 ? 24.767 -5.522 -19.226 1.00 98.44 261 GLU A C 1
ATOM 1953 O O . GLU A 1 261 ? 24.173 -6.552 -19.537 1.00 98.44 261 GLU A O 1
ATOM 1958 N N . TYR A 1 262 ? 24.173 -4.521 -18.571 1.00 98.38 262 TYR A N 1
ATOM 1959 C CA . TYR A 1 262 ? 22.863 -4.662 -17.931 1.00 98.38 262 TYR A CA 1
ATOM 1960 C C . TYR A 1 262 ? 21.710 -4.061 -18.721 1.00 98.38 262 TYR A C 1
ATOM 1962 O O . TYR A 1 262 ? 20.570 -4.358 -18.391 1.00 98.38 262 TYR A O 1
ATOM 1970 N N . PHE A 1 263 ? 21.970 -3.183 -19.697 1.00 98.19 263 PHE A N 1
ATOM 1971 C CA . PHE A 1 263 ? 20.946 -2.558 -20.550 1.00 98.19 263 PHE A CA 1
ATOM 1972 C C . PHE A 1 263 ? 21.141 -2.903 -22.037 1.00 98.19 263 PHE A C 1
ATOM 1974 O O . PHE A 1 263 ? 20.277 -2.597 -22.861 1.00 98.19 263 PHE A O 1
ATOM 1981 N N . GLY A 1 264 ? 22.266 -3.523 -22.416 1.00 97.94 264 GLY A N 1
ATOM 1982 C CA . GLY A 1 264 ? 22.604 -3.800 -23.812 1.00 97.94 264 GLY A CA 1
ATOM 1983 C C . GLY A 1 264 ? 22.788 -2.539 -24.661 1.00 97.94 264 GLY A C 1
ATOM 1984 O O . GLY A 1 264 ? 22.598 -2.593 -25.882 1.00 97.94 264 GLY A O 1
ATOM 1985 N N . ILE A 1 265 ? 23.102 -1.406 -24.023 1.00 98.12 265 ILE A N 1
ATOM 1986 C CA . ILE A 1 265 ? 23.311 -0.111 -24.672 1.00 98.12 265 ILE A CA 1
ATOM 1987 C C . ILE A 1 265 ? 24.808 0.077 -24.922 1.00 98.12 265 ILE A C 1
ATOM 1989 O O . ILE A 1 265 ? 25.573 0.382 -24.012 1.00 98.12 265 ILE A O 1
ATOM 1993 N N . THR A 1 266 ? 25.217 -0.081 -26.180 1.00 97.44 266 THR A N 1
ATOM 1994 C CA . THR A 1 266 ? 26.619 0.037 -26.629 1.00 97.44 266 THR A CA 1
ATOM 1995 C C . THR A 1 266 ? 26.932 1.382 -27.290 1.00 97.44 266 THR A C 1
ATOM 1997 O O . THR A 1 266 ? 28.044 1.607 -27.756 1.00 97.44 266 THR A O 1
ATOM 2000 N N . ASP A 1 267 ? 25.938 2.259 -27.405 1.00 97.06 267 ASP A N 1
ATOM 2001 C CA . ASP A 1 267 ? 25.976 3.488 -28.200 1.00 97.06 267 ASP A CA 1
ATOM 2002 C C . ASP A 1 267 ? 25.676 4.738 -27.360 1.00 97.06 267 ASP A C 1
ATOM 2004 O O . ASP A 1 267 ? 25.068 5.689 -27.853 1.00 97.06 267 ASP A O 1
ATOM 2008 N N . LEU A 1 268 ? 26.074 4.740 -26.082 1.00 98.19 268 LEU A N 1
ATOM 2009 C CA . LEU A 1 268 ? 25.915 5.916 -25.226 1.00 98.19 268 LEU A CA 1
ATOM 2010 C C . LEU A 1 268 ? 26.610 7.140 -25.830 1.00 98.19 268 LEU A C 1
ATOM 2012 O O . LEU A 1 268 ? 27.783 7.079 -26.212 1.00 98.19 268 LEU A O 1
ATOM 2016 N N . THR A 1 269 ? 25.916 8.275 -25.844 1.00 98.25 269 THR A N 1
ATOM 2017 C CA . THR A 1 269 ? 26.537 9.552 -26.216 1.00 98.25 269 THR A CA 1
ATOM 2018 C C . THR A 1 269 ? 27.373 10.125 -25.069 1.00 98.25 269 THR A C 1
ATOM 2020 O O . THR A 1 269 ? 27.248 9.714 -23.913 1.00 98.25 269 THR A O 1
ATOM 2023 N N . ALA A 1 270 ? 28.225 11.113 -25.364 1.00 98.12 270 ALA A N 1
ATOM 2024 C CA . ALA A 1 270 ? 28.989 11.812 -24.329 1.00 98.12 270 ALA A CA 1
ATOM 2025 C C . ALA A 1 270 ? 28.065 12.484 -23.295 1.00 98.12 270 ALA A C 1
ATOM 2027 O O . ALA A 1 270 ? 28.356 12.461 -22.102 1.00 98.12 270 ALA A O 1
ATOM 2028 N N . GLU A 1 271 ? 26.930 13.020 -23.748 1.00 98.25 271 GLU A N 1
ATOM 2029 C CA . GLU A 1 271 ? 25.905 13.626 -22.899 1.00 98.25 271 GLU A CA 1
ATOM 2030 C C . GLU A 1 271 ? 25.202 12.586 -22.019 1.00 98.25 271 GLU A C 1
ATOM 2032 O O . GLU A 1 271 ? 24.981 12.845 -20.839 1.00 98.25 271 GLU A O 1
ATOM 2037 N N . GLU A 1 272 ? 24.880 11.401 -22.553 1.00 98.50 272 GLU A N 1
ATOM 2038 C CA . GLU A 1 272 ? 24.284 10.315 -21.763 1.00 98.50 272 GLU A CA 1
ATOM 2039 C C . GLU A 1 272 ? 25.256 9.810 -20.682 1.00 98.50 272 GLU A C 1
ATOM 2041 O O . GLU A 1 272 ? 24.861 9.614 -19.532 1.00 98.50 272 GLU A O 1
ATOM 2046 N N . ILE A 1 273 ? 26.544 9.667 -21.016 1.00 98.44 273 ILE A N 1
ATOM 2047 C CA . ILE A 1 273 ? 27.585 9.280 -20.052 1.00 98.44 273 ILE A CA 1
ATOM 2048 C C . ILE A 1 273 ? 27.707 10.321 -18.935 1.00 98.44 273 ILE A C 1
ATOM 2050 O O . ILE A 1 273 ? 27.797 9.953 -17.761 1.00 98.44 273 ILE A O 1
ATOM 2054 N N . GLU A 1 274 ? 27.720 11.610 -19.279 1.00 98.19 274 GLU A N 1
ATOM 2055 C CA . GLU A 1 274 ? 27.833 12.673 -18.280 1.00 98.19 274 GLU A CA 1
ATOM 2056 C C . GLU A 1 274 ? 26.584 12.754 -17.398 1.00 98.19 274 GLU A C 1
ATOM 2058 O O . GLU A 1 274 ? 26.701 12.818 -16.176 1.00 98.19 274 GLU A O 1
ATOM 2063 N N . ALA A 1 275 ? 25.389 12.604 -17.980 1.00 98.38 275 ALA A N 1
ATOM 2064 C CA . ALA A 1 275 ? 24.144 12.543 -17.221 1.00 98.38 275 ALA A CA 1
ATOM 2065 C C . ALA A 1 275 ? 24.168 11.413 -16.176 1.00 98.38 275 ALA A C 1
ATOM 2067 O O . ALA A 1 275 ? 23.819 11.640 -15.014 1.00 98.38 275 ALA A O 1
ATOM 2068 N N . ILE A 1 276 ? 24.645 10.214 -16.536 1.00 98.31 276 ILE A N 1
ATOM 2069 C CA . ILE A 1 276 ? 24.802 9.102 -15.583 1.00 98.31 276 ILE A CA 1
ATOM 2070 C C . ILE A 1 276 ? 25.774 9.480 -14.461 1.00 98.31 276 ILE A C 1
ATOM 2072 O O . ILE A 1 276 ? 25.496 9.198 -13.296 1.00 98.31 276 ILE A O 1
ATOM 2076 N N . LYS A 1 277 ? 26.895 10.145 -14.759 1.00 97.50 277 LYS A N 1
ATOM 2077 C CA . LYS A 1 277 ? 27.876 10.554 -13.738 1.00 97.50 277 LYS A CA 1
ATOM 2078 C C . LYS A 1 277 ? 27.331 11.602 -12.773 1.00 97.50 277 LYS A C 1
ATOM 2080 O O . LYS A 1 277 ? 27.545 11.476 -11.571 1.00 97.50 277 LYS A O 1
ATOM 2085 N N . GLU A 1 278 ? 26.593 12.587 -13.272 1.00 97.25 278 GLU A N 1
ATOM 2086 C CA . GLU A 1 278 ? 26.083 13.710 -12.475 1.00 97.25 278 GLU A CA 1
ATOM 2087 C C . GLU A 1 278 ? 24.777 13.401 -11.723 1.00 97.25 278 GLU A C 1
ATOM 2089 O O . GLU A 1 278 ? 24.355 14.162 -10.848 1.00 97.25 278 GLU A O 1
ATOM 2094 N N . THR A 1 279 ? 24.121 12.279 -12.038 1.00 97.88 279 THR A N 1
ATOM 2095 C CA . THR A 1 279 ? 22.824 11.913 -11.452 1.00 97.88 279 THR A CA 1
ATOM 2096 C C . THR A 1 279 ? 22.867 11.884 -9.921 1.00 97.88 279 THR A C 1
ATOM 2098 O O . THR A 1 279 ? 23.773 11.327 -9.304 1.00 97.88 279 THR A O 1
ATOM 2101 N N . LYS A 1 280 ? 21.871 12.462 -9.254 1.00 96.94 280 LYS A N 1
ATOM 2102 C CA . LYS A 1 280 ? 21.794 12.379 -7.789 1.00 96.94 280 LYS A CA 1
ATOM 2103 C C . LYS A 1 280 ? 21.462 10.955 -7.354 1.00 96.94 280 LYS A C 1
ATOM 2105 O O . LYS A 1 280 ? 20.715 10.268 -8.045 1.00 96.94 280 LYS A O 1
ATOM 2110 N N . ASN A 1 281 ? 21.974 10.539 -6.200 1.00 94.12 281 ASN A N 1
ATOM 2111 C CA . ASN A 1 281 ? 21.667 9.207 -5.695 1.00 94.12 281 ASN A CA 1
ATOM 2112 C C . ASN A 1 281 ? 20.152 9.010 -5.513 1.00 94.12 281 ASN A C 1
ATOM 2114 O O . ASN A 1 281 ? 19.453 9.943 -5.102 1.00 94.12 281 ASN A O 1
ATOM 2118 N N . GLY A 1 282 ? 19.653 7.822 -5.851 1.00 94.25 282 GLY A N 1
ATOM 2119 C CA . GLY A 1 282 ? 18.226 7.489 -5.854 1.00 94.25 282 GLY A CA 1
ATOM 2120 C C . GLY A 1 282 ? 17.431 8.117 -7.005 1.00 94.25 282 GLY A C 1
ATOM 2121 O O . GLY A 1 282 ? 16.205 8.176 -6.948 1.00 94.25 282 GLY A O 1
ATOM 2122 N N . ARG A 1 283 ? 18.101 8.654 -8.033 1.00 96.81 283 ARG A N 1
ATOM 2123 C CA . ARG A 1 283 ? 17.459 9.227 -9.233 1.00 96.81 283 ARG A CA 1
ATOM 2124 C C . ARG A 1 283 ? 17.848 8.515 -10.524 1.00 96.81 283 ARG A C 1
ATOM 2126 O O . ARG A 1 283 ? 17.477 8.986 -11.594 1.00 96.81 283 ARG A O 1
ATOM 2133 N N . MET A 1 284 ? 18.568 7.398 -10.442 1.00 97.94 284 MET A N 1
ATOM 2134 C CA . MET A 1 284 ? 19.125 6.737 -11.621 1.00 97.94 284 MET A CA 1
ATOM 2135 C C . MET A 1 284 ? 18.056 6.259 -12.611 1.00 97.94 284 MET A C 1
ATOM 2137 O O . MET A 1 284 ? 18.246 6.452 -13.809 1.00 97.94 284 MET A O 1
ATOM 2141 N N . ASN A 1 285 ? 16.896 5.771 -12.150 1.00 97.81 285 ASN A N 1
ATOM 2142 C CA . ASN A 1 285 ? 15.763 5.429 -13.028 1.00 97.81 285 ASN A CA 1
ATOM 2143 C C . ASN A 1 285 ? 1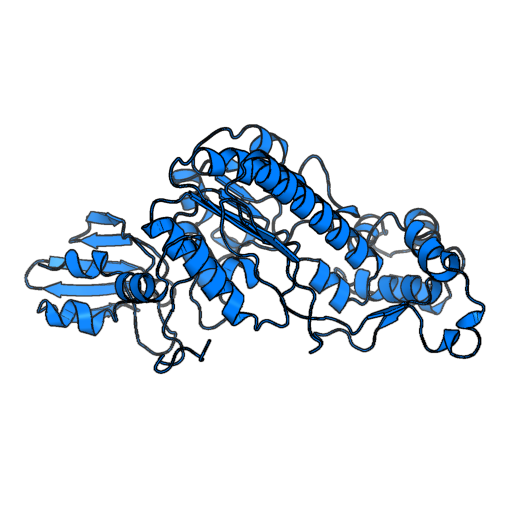5.356 6.602 -13.932 1.00 97.81 285 ASN A C 1
ATOM 2145 O O . ASN A 1 285 ? 15.174 6.417 -15.130 1.00 97.81 285 ASN A O 1
ATOM 2149 N N . ALA A 1 286 ? 15.303 7.823 -13.385 1.00 98.00 286 ALA A N 1
ATOM 2150 C CA . ALA A 1 286 ? 14.916 9.017 -14.139 1.00 98.00 286 ALA A CA 1
ATOM 2151 C C . ALA A 1 286 ? 15.968 9.460 -15.167 1.00 98.00 286 ALA A C 1
ATOM 2153 O O . ALA A 1 286 ? 15.667 10.247 -16.064 1.00 98.00 286 ALA A O 1
ATOM 2154 N N . THR A 1 287 ? 17.197 8.959 -15.040 1.00 98.31 287 THR A N 1
ATOM 2155 C CA . THR A 1 287 ? 18.286 9.218 -15.982 1.00 98.31 287 THR A CA 1
ATOM 2156 C C . THR A 1 287 ? 18.334 8.158 -17.075 1.00 98.31 287 THR A C 1
ATOM 2158 O O . THR A 1 287 ? 18.343 8.504 -18.254 1.00 98.31 287 THR A O 1
ATOM 2161 N N . VAL A 1 288 ? 18.351 6.871 -16.712 1.00 98.38 288 VAL A N 1
ATOM 2162 C CA . VAL A 1 288 ? 18.538 5.776 -17.685 1.00 98.38 288 VAL A CA 1
ATOM 2163 C C . VAL A 1 288 ? 17.236 5.334 -18.351 1.00 98.38 288 VAL A C 1
ATOM 2165 O O . VAL A 1 288 ? 17.261 4.882 -19.496 1.00 98.38 288 VAL A O 1
ATOM 2168 N N . GLY A 1 289 ? 16.094 5.519 -17.684 1.00 98.00 289 GLY A N 1
ATOM 2169 C CA . GLY A 1 289 ? 14.763 5.204 -18.203 1.00 98.00 289 GLY A CA 1
ATOM 2170 C C . GLY A 1 289 ? 14.480 5.878 -19.549 1.00 98.00 289 GLY A C 1
ATOM 2171 O O . GLY A 1 289 ? 14.238 5.184 -20.541 1.00 98.00 289 GLY A O 1
ATOM 2172 N N . PRO A 1 290 ? 14.636 7.212 -19.659 1.00 97.38 290 PRO A N 1
ATOM 2173 C CA . PRO A 1 290 ? 14.498 7.913 -20.934 1.00 97.38 290 PRO A CA 1
ATOM 2174 C C . PRO A 1 290 ? 15.480 7.448 -22.024 1.00 97.38 290 PRO A C 1
ATOM 2176 O O . PRO A 1 290 ? 15.131 7.459 -23.207 1.00 97.38 290 PRO A O 1
ATOM 2179 N N . MET A 1 291 ? 16.695 7.016 -21.657 1.00 97.94 291 MET A N 1
ATOM 2180 C CA . MET A 1 291 ? 17.706 6.548 -22.619 1.00 97.94 291 MET A CA 1
ATOM 2181 C C . MET A 1 291 ? 17.279 5.249 -23.302 1.00 97.94 291 MET A C 1
ATOM 2183 O O . MET A 1 291 ? 17.399 5.120 -24.527 1.00 97.94 291 MET A O 1
ATOM 2187 N N . ILE A 1 292 ? 16.766 4.289 -22.529 1.00 98.06 292 ILE A N 1
ATOM 2188 C CA . ILE A 1 292 ? 16.266 3.027 -23.076 1.00 98.06 292 ILE A CA 1
ATOM 2189 C C . ILE A 1 292 ? 14.889 3.199 -23.727 1.00 98.06 292 ILE A C 1
ATOM 2191 O O . ILE A 1 292 ? 14.656 2.631 -24.792 1.00 98.06 292 ILE A O 1
ATOM 2195 N N . ALA A 1 293 ? 14.023 4.065 -23.189 1.00 97.81 293 ALA A N 1
ATOM 2196 C CA . ALA A 1 293 ? 12.739 4.410 -23.800 1.00 97.81 293 ALA A CA 1
ATOM 2197 C C . ALA A 1 293 ? 12.910 4.973 -25.215 1.00 97.81 293 ALA A C 1
ATOM 2199 O O . ALA A 1 293 ? 12.229 4.540 -26.144 1.00 97.81 293 ALA A O 1
ATOM 2200 N N . LYS A 1 294 ? 13.880 5.879 -25.408 1.00 96.81 294 LYS A N 1
ATOM 2201 C CA . LYS A 1 294 ? 14.222 6.427 -26.727 1.00 96.81 294 LYS A CA 1
ATOM 2202 C C . LYS A 1 294 ? 14.616 5.327 -27.712 1.00 96.81 294 LYS A C 1
ATOM 2204 O O . LYS A 1 294 ? 14.142 5.332 -28.844 1.00 96.81 294 LYS A O 1
ATOM 2209 N N . ARG A 1 295 ? 15.457 4.381 -27.282 1.00 97.06 295 ARG A N 1
ATOM 2210 C CA . ARG A 1 295 ? 15.906 3.245 -28.107 1.00 97.06 295 ARG A CA 1
ATOM 2211 C C . ARG A 1 295 ? 14.766 2.271 -28.416 1.00 97.06 295 ARG A C 1
ATOM 2213 O O . ARG A 1 295 ? 14.745 1.703 -29.499 1.00 97.06 295 ARG A O 1
ATOM 2220 N N . ALA A 1 296 ? 13.811 2.140 -27.499 1.00 97.31 296 ALA A N 1
ATOM 2221 C CA . ALA A 1 296 ? 12.596 1.338 -27.621 1.00 97.31 296 ALA A CA 1
ATOM 2222 C C . ALA A 1 296 ? 11.415 2.071 -28.282 1.00 97.31 296 ALA A C 1
ATOM 2224 O O . ALA A 1 296 ? 10.307 1.546 -28.305 1.00 97.31 296 ALA A O 1
ATOM 2225 N N . ASN A 1 297 ? 11.604 3.291 -28.795 1.00 97.06 297 ASN A N 1
ATOM 2226 C CA . ASN A 1 297 ? 10.525 4.098 -29.373 1.00 97.06 297 ASN A CA 1
ATOM 2227 C C . ASN A 1 297 ? 9.309 4.297 -28.437 1.00 97.06 297 ASN A C 1
ATOM 2229 O O . ASN A 1 297 ? 8.186 4.475 -28.908 1.00 97.06 297 ASN A O 1
ATOM 2233 N N . ILE A 1 298 ? 9.521 4.287 -27.120 1.00 97.25 298 ILE A N 1
ATOM 2234 C CA . ILE A 1 298 ? 8.490 4.564 -26.115 1.00 97.25 298 ILE A CA 1
ATOM 2235 C C . ILE A 1 298 ? 8.476 6.065 -25.822 1.00 97.25 298 ILE A C 1
ATOM 2237 O O . ILE A 1 298 ? 9.527 6.705 -25.717 1.00 97.25 298 ILE A O 1
ATOM 2241 N N . GLY A 1 299 ? 7.279 6.641 -25.757 1.00 96.38 299 GLY A N 1
ATOM 2242 C CA . GLY A 1 299 ? 7.049 8.042 -25.424 1.00 96.38 299 GLY A CA 1
ATOM 2243 C C . GLY A 1 299 ? 6.440 8.207 -24.036 1.00 96.38 299 GLY A C 1
ATOM 2244 O O . GLY A 1 299 ? 5.726 7.334 -23.552 1.00 96.38 299 GLY A O 1
ATOM 2245 N N . PHE A 1 300 ? 6.716 9.354 -23.423 1.00 97.31 300 PHE A N 1
ATOM 2246 C CA . PHE A 1 300 ? 6.105 9.814 -22.178 1.00 97.31 300 PHE A CA 1
ATOM 2247 C C . PHE A 1 300 ? 5.770 11.299 -22.332 1.00 97.31 300 PHE A C 1
ATOM 2249 O O . PHE A 1 300 ? 6.523 12.045 -22.965 1.00 97.31 300 PHE A O 1
ATOM 2256 N N . THR A 1 301 ? 4.644 11.737 -21.776 1.00 96.31 301 THR A N 1
ATOM 2257 C CA . THR A 1 301 ? 4.144 13.118 -21.922 1.00 96.31 301 THR A CA 1
ATOM 2258 C C . THR A 1 301 ? 4.352 13.970 -20.674 1.00 96.31 301 THR A C 1
ATOM 2260 O O . THR A 1 301 ? 4.390 15.197 -20.756 1.00 96.31 301 THR A O 1
ATOM 2263 N N . THR A 1 302 ? 4.509 13.337 -19.516 1.00 96.88 302 THR A N 1
ATOM 2264 C CA . THR A 1 302 ? 4.726 13.978 -18.217 1.00 96.88 302 THR A CA 1
ATOM 2265 C C . THR A 1 302 ? 5.541 13.033 -17.326 1.00 96.88 302 THR A C 1
ATOM 2267 O O . THR A 1 302 ? 5.884 11.937 -17.750 1.00 96.88 302 THR A O 1
ATOM 2270 N N . GLY A 1 303 ? 5.897 13.468 -16.120 1.00 95.75 303 GLY A N 1
ATOM 2271 C CA . GLY A 1 303 ? 6.418 12.607 -15.051 1.00 95.75 303 GLY A CA 1
ATOM 2272 C C . GLY A 1 303 ? 5.458 12.605 -13.865 1.00 95.75 303 GLY A C 1
ATOM 2273 O O . GLY A 1 303 ? 5.889 12.749 -12.725 1.00 95.75 303 GLY A O 1
ATOM 2274 N N . GLY A 1 304 ? 4.153 12.612 -14.131 1.00 97.06 304 GLY A N 1
ATOM 2275 C CA . GLY A 1 304 ? 3.085 12.778 -13.150 1.00 97.06 304 GLY A CA 1
ATOM 2276 C C . GLY A 1 304 ? 1.813 12.058 -13.578 1.00 97.06 304 GLY A C 1
ATOM 2277 O O . GLY A 1 304 ? 1.726 11.558 -14.696 1.00 97.06 304 GLY A O 1
ATOM 2278 N N . HIS A 1 305 ? 0.816 12.030 -12.698 1.00 97.69 305 HIS A N 1
ATOM 2279 C CA . HIS A 1 305 ? -0.411 11.278 -12.948 1.00 97.69 305 HIS A CA 1
ATOM 2280 C C . HIS A 1 305 ? -1.196 11.858 -14.130 1.00 97.69 305 HIS A C 1
ATOM 2282 O O . HIS A 1 305 ? -1.140 13.061 -14.411 1.00 97.69 305 HIS A O 1
ATOM 2288 N N . THR A 1 306 ? -1.965 10.997 -14.780 1.00 97.75 306 THR A N 1
ATOM 2289 C CA . THR A 1 306 ? -2.835 11.323 -15.909 1.00 97.75 306 THR A CA 1
ATOM 2290 C C . THR A 1 306 ? -4.281 10.911 -15.597 1.00 97.75 306 THR A C 1
ATOM 2292 O O . THR A 1 306 ? -4.545 10.199 -14.629 1.00 97.75 306 THR A O 1
ATOM 2295 N N . GLY A 1 307 ? -5.241 11.503 -16.316 1.00 96.25 307 GLY A N 1
ATOM 2296 C CA . GLY A 1 307 ? -6.671 11.477 -15.970 1.00 96.25 307 GLY A CA 1
ATOM 2297 C C . GLY A 1 307 ? -7.539 10.619 -16.889 1.00 96.25 307 GLY A C 1
ATOM 2298 O O . GLY A 1 307 ? -8.736 10.872 -16.981 1.00 96.25 307 GLY A O 1
ATOM 2299 N N . GLU A 1 308 ? -6.939 9.696 -17.634 1.00 94.94 308 GLU A N 1
ATOM 2300 C CA . GLU A 1 308 ? -7.650 8.721 -18.453 1.00 94.94 308 GLU A CA 1
ATOM 2301 C C . GLU A 1 308 ? -8.393 7.683 -17.605 1.00 94.94 308 GLU A C 1
ATOM 2303 O O . GLU A 1 308 ? -8.032 7.409 -16.458 1.00 94.94 308 GLU A O 1
ATOM 2308 N N . ASP A 1 309 ? -9.411 7.072 -18.211 1.00 95.38 309 ASP A N 1
ATOM 2309 C CA . ASP A 1 309 ? -10.035 5.877 -17.658 1.00 95.38 309 ASP A CA 1
ATOM 2310 C C . ASP A 1 309 ? -9.008 4.743 -17.604 1.00 95.38 309 ASP A C 1
ATOM 2312 O O . ASP A 1 309 ? -8.241 4.521 -18.548 1.00 95.38 309 ASP A O 1
ATOM 2316 N N . VAL A 1 310 ? -9.027 3.994 -16.507 1.00 95.00 310 VAL A N 1
ATOM 2317 C CA . VAL A 1 310 ? -8.073 2.916 -16.260 1.00 95.00 310 VAL A CA 1
ATOM 2318 C C . VAL A 1 310 ? -8.719 1.534 -16.379 1.00 95.00 310 VAL A C 1
ATOM 2320 O O . VAL A 1 310 ? -9.916 1.387 -16.117 1.00 95.00 310 VAL A O 1
ATOM 2323 N N . PRO A 1 311 ? -7.954 0.490 -16.753 1.00 93.38 311 PRO A N 1
ATOM 2324 C CA . PRO A 1 311 ? -8.479 -0.867 -16.810 1.00 93.38 311 PRO A CA 1
ATOM 2325 C C . PRO A 1 311 ? -8.944 -1.374 -15.440 1.00 93.38 311 PRO A C 1
ATOM 2327 O O . PRO A 1 311 ? -8.248 -1.233 -14.434 1.00 93.38 311 PRO A O 1
ATOM 2330 N N . LEU A 1 312 ? -10.093 -2.046 -15.441 1.00 95.75 312 LEU A N 1
ATOM 2331 C CA . LEU A 1 312 ? -10.616 -2.807 -14.315 1.00 95.75 312 LEU A CA 1
ATOM 2332 C C . LEU A 1 312 ? -10.807 -4.261 -14.746 1.00 95.75 312 LEU A C 1
ATOM 2334 O O . LEU A 1 312 ? -11.528 -4.546 -15.704 1.00 95.75 312 LEU A O 1
ATOM 2338 N N . TYR A 1 313 ? -10.216 -5.179 -13.992 1.00 97.12 313 TYR A N 1
ATOM 2339 C CA . TYR A 1 313 ? -10.390 -6.613 -14.164 1.00 97.12 313 TYR A CA 1
ATOM 2340 C C . TYR A 1 313 ? -11.078 -7.183 -12.931 1.00 97.12 313 TYR A C 1
ATOM 2342 O O . TYR A 1 313 ? -10.622 -6.995 -11.805 1.00 97.12 313 TYR A O 1
ATOM 2350 N N . VAL A 1 314 ? -12.183 -7.894 -13.143 1.00 97.81 314 VAL A N 1
ATOM 2351 C CA . VAL A 1 314 ? -12.938 -8.535 -12.064 1.00 97.81 314 VAL A CA 1
ATOM 2352 C C . VAL A 1 314 ? -13.170 -9.986 -12.432 1.00 97.81 314 VAL A C 1
ATOM 2354 O O . VAL A 1 314 ? -13.743 -10.275 -13.479 1.00 97.81 314 VAL A O 1
ATOM 2357 N N . TYR A 1 315 ? -12.749 -10.889 -11.558 1.00 97.88 315 TYR A N 1
ATOM 2358 C CA . TYR A 1 315 ? -13.192 -12.274 -11.540 1.00 97.88 315 TYR A CA 1
ATOM 2359 C C . TYR A 1 315 ? -14.171 -12.441 -10.382 1.00 97.88 315 TYR A C 1
ATOM 2361 O O . TYR A 1 315 ? -13.883 -12.015 -9.266 1.00 97.88 315 TYR A O 1
ATOM 2369 N N . ALA A 1 316 ? -15.316 -13.061 -10.641 1.00 96.50 316 ALA A N 1
ATOM 2370 C CA . ALA A 1 316 ? -16.320 -13.340 -9.628 1.00 96.50 316 ALA A CA 1
ATOM 2371 C C . ALA A 1 316 ? -16.736 -14.813 -9.686 1.00 96.50 316 ALA A C 1
ATOM 2373 O O . ALA A 1 316 ? -16.927 -15.372 -10.766 1.00 96.50 316 ALA A O 1
ATOM 2374 N N . SER A 1 317 ? -16.862 -15.430 -8.514 1.00 93.19 317 SER A N 1
ATOM 2375 C CA . SER A 1 317 ? -17.383 -16.787 -8.315 1.00 93.19 317 SER A CA 1
ATOM 2376 C C . SER A 1 317 ? -18.355 -16.795 -7.122 1.00 93.19 317 SER A C 1
ATOM 2378 O O . SER A 1 317 ? -18.757 -15.724 -6.681 1.00 93.19 317 SER A O 1
ATOM 2380 N N . GLY A 1 318 ? -18.835 -17.950 -6.654 1.00 83.75 318 GLY A N 1
ATOM 2381 C CA . GLY A 1 318 ? -19.773 -17.999 -5.517 1.00 83.75 318 GLY A CA 1
ATOM 2382 C C . GLY A 1 318 ? -21.202 -17.521 -5.819 1.00 83.75 318 GLY A C 1
ATOM 2383 O O . GLY A 1 318 ? -21.998 -17.306 -4.913 1.00 83.75 318 GLY A O 1
ATOM 2384 N N . GLY A 1 319 ? -21.565 -17.349 -7.095 1.00 86.19 319 GLY A N 1
ATOM 2385 C CA . GLY A 1 319 ? -22.912 -16.911 -7.490 1.00 86.19 319 GLY A CA 1
ATOM 2386 C C . GLY A 1 319 ? -23.168 -15.406 -7.350 1.00 86.19 319 GLY A C 1
ATOM 2387 O O . GLY A 1 319 ? -24.320 -14.984 -7.437 1.00 86.19 319 GLY A O 1
ATOM 2388 N N . VAL A 1 320 ? -22.121 -14.594 -7.166 1.00 92.06 320 VAL A N 1
ATOM 2389 C CA . VAL A 1 320 ? -22.224 -13.128 -7.195 1.00 92.06 320 VAL A CA 1
ATOM 2390 C C . VAL A 1 320 ? -22.071 -12.581 -8.617 1.00 92.06 320 VAL A C 1
ATOM 2392 O O . VAL A 1 320 ? -21.325 -13.121 -9.436 1.00 92.06 320 VAL A O 1
ATOM 2395 N N . ASP A 1 321 ? -22.780 -11.490 -8.913 1.00 92.31 321 ASP A N 1
ATOM 2396 C CA . ASP A 1 321 ? -22.685 -10.816 -10.210 1.00 92.31 321 ASP A CA 1
ATOM 2397 C C . ASP A 1 321 ? -21.298 -10.206 -10.400 1.00 92.31 321 ASP A C 1
ATOM 2399 O O . ASP A 1 321 ? -20.834 -9.445 -9.553 1.00 92.31 321 ASP A O 1
ATOM 2403 N N . GLN A 1 322 ? -20.674 -10.453 -11.547 1.00 95.06 322 GLN A N 1
ATOM 2404 C CA . GLN A 1 322 ? -19.435 -9.779 -11.916 1.00 95.06 322 GLN A CA 1
ATOM 2405 C C . GLN A 1 322 ? -19.690 -8.286 -12.182 1.00 95.06 322 GLN A C 1
ATOM 2407 O O . GLN A 1 322 ? -20.571 -7.920 -12.966 1.00 95.06 322 GLN A O 1
ATOM 2412 N N . LEU A 1 323 ? -18.879 -7.416 -11.577 1.00 94.94 323 LEU A N 1
ATOM 2413 C CA . LEU A 1 323 ? -18.871 -5.989 -11.898 1.00 94.94 323 LEU A CA 1
ATOM 2414 C C . LEU A 1 323 ? -18.312 -5.767 -13.315 1.00 94.94 323 LEU A C 1
ATOM 2416 O O . LEU A 1 323 ? -17.213 -6.221 -13.631 1.00 94.94 323 LEU A O 1
ATOM 2420 N N . THR A 1 324 ? -19.072 -5.082 -14.174 1.00 94.38 324 THR A N 1
ATOM 2421 C CA . THR A 1 324 ? -18.739 -4.857 -15.593 1.00 94.38 324 THR A CA 1
ATOM 2422 C C . THR A 1 324 ? -19.136 -3.448 -16.051 1.00 94.38 324 THR A C 1
ATOM 2424 O O . THR A 1 324 ? -19.927 -2.773 -15.393 1.00 94.38 324 THR A O 1
ATOM 2427 N N . GLY A 1 325 ? -18.607 -3.011 -17.200 1.00 93.06 325 GLY A N 1
ATOM 2428 C CA . GLY A 1 325 ? -18.894 -1.701 -17.798 1.00 93.06 325 GLY A CA 1
ATOM 2429 C C . GLY A 1 325 ? -17.969 -0.581 -17.313 1.00 93.06 325 GLY A C 1
ATOM 2430 O O . GLY A 1 325 ? -16.891 -0.839 -16.786 1.00 93.06 325 GLY A O 1
ATOM 2431 N N . THR A 1 326 ? -18.391 0.668 -17.522 1.00 93.62 326 THR A N 1
ATOM 2432 C CA . THR A 1 326 ? -17.709 1.858 -16.992 1.00 93.62 326 THR A CA 1
ATOM 2433 C C . THR A 1 326 ? -18.151 2.074 -15.553 1.00 93.62 326 THR A C 1
ATOM 2435 O O . THR A 1 326 ? -19.345 2.252 -15.296 1.00 93.62 326 THR A O 1
ATOM 2438 N N . VAL A 1 327 ? -17.200 2.049 -14.625 1.00 94.06 327 VAL A N 1
ATOM 2439 C CA . VAL A 1 327 ? -17.471 2.161 -13.191 1.00 94.06 327 VAL A CA 1
ATOM 2440 C C . VAL A 1 327 ? -16.642 3.272 -12.573 1.00 94.06 327 VAL A C 1
ATOM 2442 O O . VAL A 1 327 ? -15.500 3.500 -12.961 1.00 94.06 327 VAL A O 1
ATOM 2445 N N . GLU A 1 328 ? -17.213 3.942 -11.580 1.00 94.38 328 GLU A N 1
ATOM 2446 C CA . GLU A 1 328 ? -16.476 4.897 -10.761 1.00 94.38 328 GLU A CA 1
ATOM 2447 C C . GLU A 1 328 ? -15.651 4.142 -9.714 1.00 94.38 328 GLU A C 1
ATOM 2449 O O . GLU A 1 328 ? -16.094 3.122 -9.181 1.00 94.38 328 GLU A O 1
ATOM 2454 N N . ASN A 1 329 ? -14.488 4.665 -9.319 1.00 93.19 329 ASN A N 1
ATOM 2455 C CA . ASN A 1 329 ? -13.669 4.029 -8.276 1.00 93.19 329 ASN A CA 1
ATOM 2456 C C . ASN A 1 329 ? -14.436 3.834 -6.947 1.00 93.19 329 ASN A C 1
ATOM 2458 O O . ASN A 1 329 ? -14.262 2.829 -6.261 1.00 93.19 329 ASN A O 1
ATOM 2462 N N . THR A 1 330 ? -15.361 4.742 -6.613 1.00 91.56 330 THR A N 1
ATOM 2463 C CA . THR A 1 330 ? -16.230 4.626 -5.429 1.00 91.56 330 THR A CA 1
ATOM 2464 C C . THR A 1 330 ? -17.218 3.462 -5.507 1.00 91.56 330 THR A C 1
ATOM 2466 O O . THR A 1 330 ? -17.693 2.993 -4.469 1.00 91.56 330 THR A O 1
ATOM 2469 N N . ASP A 1 331 ? -17.525 2.966 -6.707 1.00 93.00 331 ASP A N 1
ATOM 2470 C CA . ASP A 1 331 ? -18.400 1.812 -6.887 1.00 93.00 331 ASP A CA 1
ATOM 2471 C C . ASP A 1 331 ? -17.687 0.498 -6.540 1.00 93.00 331 ASP A C 1
ATOM 2473 O O . ASP A 1 331 ? -18.365 -0.450 -6.149 1.00 93.00 331 ASP A O 1
ATOM 2477 N N . LEU A 1 332 ? -16.346 0.451 -6.547 1.00 94.94 332 LEU A N 1
ATOM 2478 C CA . LEU A 1 332 ? -15.583 -0.717 -6.085 1.00 94.94 332 LEU A CA 1
ATOM 2479 C C . LEU A 1 332 ? -15.831 -1.004 -4.602 1.00 94.94 332 LEU A C 1
ATOM 2481 O O . LEU A 1 332 ? -16.115 -2.140 -4.235 1.00 94.94 332 LEU A O 1
ATOM 2485 N N . ALA A 1 333 ? -15.800 0.025 -3.748 1.00 93.25 333 ALA A N 1
ATOM 2486 C CA . ALA A 1 333 ? -16.072 -0.131 -2.317 1.00 93.25 333 ALA A CA 1
ATOM 2487 C C . ALA A 1 333 ? -17.492 -0.659 -2.053 1.00 93.25 333 ALA A C 1
ATOM 2489 O O . ALA A 1 333 ? -17.698 -1.509 -1.191 1.00 93.25 333 ALA A O 1
ATOM 2490 N N . ARG A 1 334 ? -18.469 -0.196 -2.838 1.00 92.25 334 ARG A N 1
ATOM 2491 C CA . ARG A 1 334 ? -19.875 -0.625 -2.746 1.00 92.25 334 ARG A CA 1
ATOM 2492 C C . ARG A 1 334 ? -20.091 -2.026 -3.296 1.00 92.25 334 ARG A C 1
ATOM 2494 O O . ARG A 1 334 ? -20.920 -2.776 -2.791 1.00 92.25 334 ARG A O 1
ATOM 2501 N N . TYR A 1 335 ? -19.356 -2.376 -4.344 1.00 96.25 335 TYR A N 1
ATOM 2502 C CA . TYR A 1 335 ? -19.353 -3.724 -4.877 1.00 96.25 335 TYR A CA 1
ATOM 2503 C C . TYR A 1 335 ? -18.781 -4.705 -3.850 1.00 96.25 335 TYR A C 1
ATOM 2505 O O . TYR A 1 335 ? -19.418 -5.718 -3.582 1.00 96.25 335 TYR A O 1
ATOM 2513 N N . MET A 1 336 ? -17.662 -4.366 -3.199 1.00 96.88 336 MET A N 1
ATOM 2514 C CA . MET A 1 336 ? -17.115 -5.168 -2.102 1.00 96.88 336 MET A CA 1
ATOM 2515 C C . MET A 1 336 ? -18.090 -5.267 -0.919 1.00 96.88 336 MET A C 1
ATOM 2517 O O . MET A 1 336 ? -18.312 -6.366 -0.427 1.00 96.88 336 MET A O 1
ATOM 2521 N N . GLU A 1 337 ? -18.746 -4.167 -0.523 1.00 95.56 337 GLU A N 1
ATOM 2522 C CA . GLU A 1 337 ? -19.803 -4.176 0.505 1.00 95.56 337 GLU A CA 1
ATOM 2523 C C . GLU A 1 337 ? -20.908 -5.198 0.171 1.00 95.56 337 GLU A C 1
ATOM 2525 O O . GLU A 1 337 ? -21.246 -6.038 1.004 1.00 95.56 337 GLU A O 1
ATOM 2530 N N . LYS A 1 338 ? -21.415 -5.186 -1.074 1.00 94.94 338 LYS A N 1
ATOM 2531 C CA . LYS A 1 338 ? -22.435 -6.138 -1.552 1.00 94.94 338 LYS A CA 1
ATOM 2532 C C . LYS A 1 338 ? -21.923 -7.580 -1.542 1.00 94.94 338 LYS A C 1
ATOM 2534 O O . LYS A 1 338 ? -22.637 -8.458 -1.071 1.00 94.94 338 LYS A O 1
ATOM 2539 N N . VAL A 1 339 ? -20.740 -7.827 -2.107 1.00 94.81 339 VAL A N 1
ATOM 2540 C CA . VAL A 1 339 ? -20.170 -9.178 -2.260 1.00 94.81 339 VAL A CA 1
ATOM 2541 C C . VAL A 1 339 ? -19.874 -9.806 -0.903 1.00 94.81 339 VAL A C 1
ATOM 2543 O O . VAL A 1 339 ? -20.154 -10.981 -0.709 1.00 94.81 339 VAL A O 1
ATOM 2546 N N . MET A 1 340 ? -19.342 -9.026 0.037 1.00 94.69 340 MET A N 1
ATOM 2547 C CA . MET A 1 340 ? -18.986 -9.519 1.367 1.00 94.69 340 MET A CA 1
ATOM 2548 C C . MET A 1 340 ? -20.179 -9.595 2.325 1.00 94.69 340 MET A C 1
ATOM 2550 O O . MET A 1 340 ? -20.042 -10.160 3.403 1.00 94.69 340 MET A O 1
ATOM 2554 N N . GLY A 1 341 ? -21.335 -9.025 1.964 1.00 95.06 341 GLY A N 1
ATOM 2555 C CA . GLY A 1 341 ? -22.521 -9.016 2.824 1.00 95.06 341 GLY A CA 1
ATOM 2556 C C . GLY A 1 341 ? -22.405 -8.097 4.046 1.00 95.06 341 GLY A C 1
ATOM 2557 O O . GLY A 1 341 ? -23.153 -8.266 5.006 1.00 95.06 341 GLY A O 1
ATOM 2558 N N . VAL A 1 342 ? -21.503 -7.113 4.010 1.00 96.56 342 VAL A N 1
ATOM 2559 C CA . VAL A 1 342 ? -21.232 -6.186 5.124 1.00 96.56 342 VAL A CA 1
ATOM 2560 C C . VAL A 1 342 ? -21.925 -4.833 4.917 1.00 96.56 342 VAL A C 1
ATOM 2562 O O . VAL A 1 342 ? -22.546 -4.588 3.885 1.00 96.56 342 VAL A O 1
ATOM 2565 N N . SER A 1 343 ? -21.834 -3.920 5.894 1.00 96.00 343 SER A N 1
ATOM 2566 C CA . SER A 1 343 ? -22.322 -2.542 5.735 1.00 96.00 343 SER A CA 1
ATOM 2567 C C . SER A 1 343 ? -21.313 -1.505 6.219 1.00 96.00 343 SER A C 1
ATOM 2569 O O . SER A 1 343 ? -21.221 -1.230 7.414 1.00 96.00 343 SER A O 1
ATOM 2571 N N . LEU A 1 344 ? -20.656 -0.816 5.284 1.00 95.25 344 LEU A N 1
ATOM 2572 C CA . LEU A 1 344 ? -19.719 0.279 5.561 1.00 95.25 344 LEU A CA 1
ATOM 2573 C C . LEU A 1 344 ? -20.388 1.398 6.362 1.00 95.25 344 LEU A C 1
ATOM 2575 O O . LEU A 1 344 ? -19.773 2.020 7.229 1.00 95.25 344 LEU A O 1
ATOM 2579 N N . GLN A 1 345 ? -21.673 1.659 6.107 1.00 94.25 345 GLN A N 1
ATOM 2580 C CA . GLN A 1 345 ? -22.421 2.671 6.847 1.00 94.25 345 GLN A CA 1
ATOM 2581 C C . GLN A 1 345 ? -22.666 2.260 8.308 1.00 94.25 345 GLN A C 1
ATOM 2583 O O . GLN A 1 345 ? -22.576 3.105 9.203 1.00 94.25 345 GLN A O 1
ATOM 2588 N N . ALA A 1 346 ? -22.996 0.989 8.562 1.00 95.94 346 ALA A N 1
ATOM 2589 C CA . ALA A 1 346 ? -23.163 0.476 9.920 1.00 95.94 346 ALA A CA 1
ATOM 2590 C C . ALA A 1 346 ? -21.822 0.445 10.662 1.00 95.94 346 ALA A C 1
ATOM 2592 O O . ALA A 1 346 ? -21.737 1.015 11.749 1.00 95.94 346 ALA A O 1
ATOM 2593 N N . THR A 1 347 ? -20.774 -0.081 10.022 1.00 97.69 347 THR A N 1
ATOM 2594 C CA . THR A 1 347 ? -19.394 -0.087 10.527 1.00 97.69 347 THR A CA 1
ATOM 2595 C C . THR A 1 347 ? -18.932 1.326 10.872 1.00 97.69 347 THR A C 1
ATOM 2597 O O . THR A 1 347 ? -18.457 1.569 11.975 1.00 97.69 347 THR A O 1
ATOM 2600 N N . THR A 1 348 ? -19.176 2.310 9.998 1.00 96.81 348 THR A N 1
ATOM 2601 C CA . THR A 1 348 ? -18.826 3.716 10.265 1.00 96.81 348 THR A CA 1
ATOM 2602 C C . THR A 1 348 ? -19.500 4.244 11.532 1.00 96.81 348 THR A C 1
ATOM 2604 O O . THR A 1 348 ? -18.867 4.926 12.334 1.00 96.81 348 THR A O 1
ATOM 2607 N N . ARG A 1 349 ? -20.793 3.951 11.731 1.00 95.94 349 ARG A N 1
ATOM 2608 C CA . ARG A 1 349 ? -21.523 4.397 12.930 1.00 95.94 349 ARG A CA 1
ATOM 2609 C C . ARG A 1 349 ? -21.016 3.726 14.203 1.00 95.94 349 ARG A C 1
ATOM 2611 O O . ARG A 1 349 ? -21.074 4.362 15.251 1.00 95.94 349 ARG A O 1
ATOM 2618 N N . GLN A 1 350 ? -20.567 2.477 14.110 1.00 97.75 350 GLN A N 1
ATOM 2619 C CA . GLN A 1 350 ? -20.015 1.733 15.236 1.00 97.75 350 GLN A CA 1
ATOM 2620 C C . GLN A 1 350 ? -18.607 2.215 15.590 1.00 97.75 350 GLN A C 1
ATOM 2622 O O . GLN A 1 350 ? -18.355 2.507 16.752 1.00 97.75 350 GLN A O 1
ATOM 2627 N N . LEU A 1 351 ? -17.706 2.342 14.615 1.00 98.19 351 LEU A N 1
ATOM 2628 C CA . LEU A 1 351 ? -16.292 2.635 14.870 1.00 98.19 351 LEU A CA 1
ATOM 2629 C C . LEU A 1 351 ? -15.993 4.121 15.086 1.00 98.19 351 LEU A C 1
ATOM 2631 O O . LEU A 1 351 ? -15.026 4.465 15.760 1.00 98.19 351 LEU A O 1
ATOM 2635 N N . PHE A 1 352 ? -16.823 5.020 14.551 1.00 97.31 352 PHE A N 1
ATOM 2636 C CA . PHE A 1 352 ? -16.525 6.452 14.547 1.00 97.31 352 PHE A CA 1
ATOM 2637 C C . PHE A 1 352 ? -17.610 7.284 15.223 1.00 97.31 352 PHE A C 1
ATOM 2639 O O . PHE A 1 352 ? -18.239 8.164 14.626 1.00 97.31 352 PHE A O 1
ATOM 2646 N N . VAL A 1 353 ? -17.794 7.056 16.522 1.00 97.06 353 VAL A N 1
ATOM 2647 C CA . VAL A 1 353 ? -18.661 7.881 17.364 1.00 97.06 353 VAL A CA 1
ATOM 2648 C C . VAL A 1 353 ? -17.909 9.154 17.770 1.00 97.06 353 VAL A C 1
ATOM 2650 O O . VAL A 1 353 ? -16.825 9.061 18.348 1.00 97.06 353 VAL A O 1
ATOM 2653 N N . PRO A 1 354 ? -18.456 10.369 17.541 1.00 96.69 354 PRO A N 1
ATOM 2654 C CA . PRO A 1 354 ? -17.854 11.596 18.058 1.00 96.69 354 PRO A CA 1
ATOM 2655 C C . PRO A 1 354 ? -17.759 11.535 19.585 1.00 96.69 354 PRO A C 1
ATOM 2657 O O . PRO A 1 354 ? -18.774 11.611 20.285 1.00 96.69 354 PRO A O 1
ATOM 2660 N N . ALA A 1 355 ? -16.541 11.416 20.107 1.00 97.44 355 ALA A N 1
ATOM 2661 C CA . ALA A 1 355 ? -16.315 10.939 21.463 1.00 97.44 355 ALA A CA 1
ATOM 2662 C C . ALA A 1 355 ? -16.936 11.852 22.524 1.00 97.44 355 ALA A C 1
ATOM 2664 O O . ALA A 1 355 ? -17.592 11.379 23.449 1.00 97.44 355 ALA A O 1
ATOM 2665 N N . LYS A 1 356 ? -16.821 13.176 22.337 1.00 96.69 356 LYS A N 1
ATOM 2666 C CA . LYS A 1 356 ? -17.459 14.169 23.212 1.00 96.69 356 LYS A CA 1
ATOM 2667 C C . LYS A 1 356 ? -18.967 13.926 23.326 1.00 96.69 356 LYS A C 1
ATOM 2669 O O . LYS A 1 356 ? -19.481 13.786 24.427 1.00 96.69 356 LYS A O 1
ATOM 2674 N N . LYS A 1 357 ? -19.654 13.799 22.186 1.00 96.31 357 LYS A N 1
ATOM 2675 C CA . LYS A 1 357 ? -21.103 13.564 22.141 1.00 96.31 357 LYS A CA 1
ATOM 2676 C C . LYS A 1 357 ? -21.477 12.224 22.785 1.00 96.31 357 LYS A C 1
ATOM 2678 O O . LYS A 1 357 ? -22.452 12.173 23.527 1.00 96.31 357 LYS A O 1
ATOM 2683 N N . GLY A 1 358 ? -20.722 11.161 22.496 1.00 97.50 358 GLY A N 1
ATOM 2684 C CA . GLY A 1 358 ? -20.983 9.820 23.026 1.00 97.50 358 GLY A CA 1
ATOM 2685 C C . GLY A 1 358 ? -20.856 9.750 24.549 1.00 97.50 358 GLY A C 1
ATOM 2686 O O . GLY A 1 358 ? -21.781 9.318 25.233 1.00 97.50 358 GLY A O 1
ATOM 2687 N N . PHE A 1 359 ? -19.744 10.239 25.098 1.00 98.50 359 PHE A N 1
ATOM 2688 C CA . PHE A 1 359 ? -19.485 10.197 26.538 1.00 98.50 359 PHE A CA 1
ATOM 2689 C C . PHE A 1 359 ? -20.340 11.195 27.336 1.00 98.50 359 PHE A C 1
ATOM 2691 O O . PHE A 1 359 ? -20.808 10.859 28.425 1.00 98.50 359 PHE A O 1
ATOM 2698 N N . GLU A 1 360 ? -20.613 12.394 26.808 1.00 98.06 360 GLU A N 1
ATOM 2699 C CA . GLU A 1 360 ? -21.508 13.359 27.472 1.00 98.06 360 GLU A CA 1
ATOM 2700 C C . GLU A 1 360 ? -22.945 12.828 27.564 1.00 98.06 360 GLU A C 1
ATOM 2702 O O . GLU A 1 360 ? -23.614 13.041 28.574 1.00 98.06 360 GLU A O 1
ATOM 2707 N N . ALA A 1 361 ? -23.405 12.050 26.575 1.00 97.88 361 ALA A N 1
ATOM 2708 C CA . ALA A 1 361 ? -24.697 11.364 26.648 1.00 97.88 361 ALA A CA 1
ATOM 2709 C C . ALA A 1 361 ? -24.763 10.322 27.785 1.00 97.88 361 ALA A C 1
ATOM 2711 O O . ALA A 1 361 ? -25.847 10.032 28.288 1.00 97.88 361 ALA A O 1
ATOM 2712 N N . LYS A 1 362 ? -23.614 9.797 28.235 1.00 97.81 362 LYS A N 1
ATOM 2713 C CA . LYS A 1 362 ? -23.485 8.930 29.421 1.00 97.81 362 LYS A CA 1
ATOM 2714 C C . LYS A 1 362 ? -23.287 9.716 30.728 1.00 97.81 362 LYS A C 1
ATOM 2716 O O . LYS A 1 362 ? -23.154 9.108 31.793 1.00 97.81 362 LYS A O 1
ATOM 2721 N N . GLY A 1 363 ? -23.282 11.051 30.672 1.00 97.81 363 GLY A N 1
ATOM 2722 C CA . GLY A 1 363 ? -23.093 11.945 31.818 1.00 97.81 363 GLY A CA 1
ATOM 2723 C C . GLY A 1 363 ? -21.633 12.177 32.215 1.00 97.81 363 GLY A C 1
ATOM 2724 O O . GLY A 1 363 ? -21.381 12.622 33.334 1.00 97.81 363 GLY A O 1
ATOM 2725 N N . ALA A 1 364 ? -20.674 11.854 31.343 1.00 98.38 364 ALA A N 1
ATOM 2726 C CA . ALA A 1 364 ? -19.257 12.095 31.595 1.00 98.38 364 ALA A CA 1
ATOM 2727 C C . ALA A 1 364 ? -18.825 13.497 31.136 1.00 98.38 364 ALA A C 1
ATOM 2729 O O . ALA A 1 364 ? -19.394 14.065 30.205 1.00 98.38 364 ALA A O 1
ATOM 2730 N N . THR A 1 365 ? -17.773 14.036 31.748 1.00 98.00 365 THR A N 1
ATOM 2731 C CA . THR A 1 365 ? -17.030 15.174 31.194 1.00 98.00 365 THR A CA 1
ATOM 2732 C C . THR A 1 365 ? -15.920 14.661 30.288 1.00 98.00 365 THR A C 1
ATOM 2734 O O . THR A 1 365 ? -15.314 13.630 30.571 1.00 98.00 365 THR A O 1
ATOM 2737 N N . VAL A 1 366 ? -15.653 15.366 29.188 1.00 97.56 366 VAL A N 1
ATOM 2738 C CA . VAL A 1 366 ? -14.660 14.950 28.191 1.00 97.56 366 VAL A CA 1
ATOM 2739 C C . VAL A 1 366 ? -13.644 16.058 27.980 1.00 97.56 366 VAL A C 1
ATOM 2741 O O . VAL A 1 366 ? -14.010 17.213 27.756 1.00 97.56 366 VAL A O 1
ATOM 2744 N N . ARG A 1 367 ? -12.362 15.702 28.012 1.00 95.94 367 ARG A N 1
ATOM 2745 C CA . ARG A 1 367 ? -11.249 16.599 27.691 1.00 95.94 367 ARG A CA 1
ATOM 2746 C C . ARG A 1 367 ? -10.244 15.903 26.783 1.00 95.94 367 ARG A C 1
ATOM 2748 O O . ARG A 1 367 ? -10.120 14.681 26.801 1.00 95.94 367 ARG A O 1
ATOM 2755 N N . PHE A 1 368 ? -9.513 16.698 26.015 1.00 95.56 368 PHE A N 1
ATOM 2756 C CA . PHE A 1 368 ? -8.399 16.222 25.207 1.00 95.56 368 PHE A CA 1
ATOM 2757 C C . PHE A 1 368 ? -7.097 16.615 25.900 1.00 95.56 368 PHE A C 1
ATOM 2759 O O . PHE A 1 368 ? -6.810 17.800 26.060 1.00 95.56 368 PHE A O 1
ATOM 2766 N N . ASP A 1 369 ? -6.378 15.623 26.409 1.00 95.69 369 ASP A N 1
ATOM 2767 C CA . ASP A 1 369 ? -5.111 15.798 27.102 1.00 95.69 369 ASP A CA 1
ATOM 2768 C C . ASP A 1 369 ? -3.981 15.866 26.078 1.00 95.69 369 ASP A C 1
ATOM 2770 O O . ASP A 1 369 ? -3.614 14.863 25.471 1.00 95.69 369 ASP A O 1
ATOM 2774 N N . THR A 1 370 ? -3.455 17.069 25.877 1.00 94.69 370 THR A N 1
ATOM 2775 C CA . THR A 1 370 ? -2.332 17.343 24.974 1.00 94.69 370 THR A CA 1
ATOM 2776 C C . THR A 1 370 ? -1.092 17.782 25.751 1.00 94.69 370 THR A C 1
ATOM 2778 O O . THR A 1 370 ? -0.274 18.537 25.226 1.00 94.69 370 THR A O 1
ATOM 2781 N N . SER A 1 371 ? -0.983 17.393 27.029 1.00 95.56 371 SER A N 1
ATOM 2782 C CA . SER A 1 371 ? 0.213 17.667 27.838 1.00 95.56 371 SER A CA 1
ATOM 2783 C C . SER A 1 371 ? 1.463 17.023 27.229 1.00 95.56 371 SER A C 1
ATOM 2785 O O . SER A 1 371 ? 2.522 17.649 27.220 1.00 95.56 371 SER A O 1
ATOM 2787 N N . ASP A 1 372 ? 1.307 15.839 26.630 1.00 95.06 372 ASP A N 1
ATOM 2788 C CA . ASP A 1 372 ? 2.187 15.327 25.583 1.00 95.06 372 ASP A CA 1
ATOM 2789 C C . ASP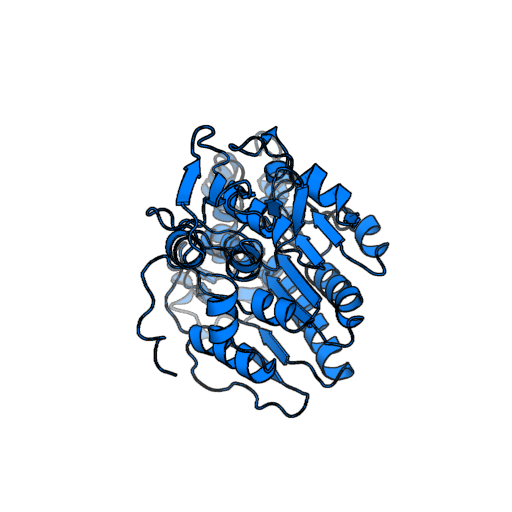 A 1 372 ? 1.533 15.575 24.215 1.00 95.06 372 ASP A C 1
ATOM 2791 O O . ASP A 1 372 ? 0.569 14.914 23.828 1.00 95.06 372 ASP A O 1
ATOM 2795 N N . ALA A 1 373 ? 2.045 16.562 23.479 1.00 91.81 373 ALA A N 1
ATOM 2796 C CA . ALA A 1 373 ? 1.522 16.921 22.164 1.00 91.81 373 ALA A CA 1
ATOM 2797 C C . ALA A 1 373 ? 1.768 15.840 21.096 1.00 91.81 373 ALA A C 1
ATOM 2799 O O . ALA A 1 373 ? 1.087 15.848 20.072 1.00 91.81 373 ALA A O 1
ATOM 2800 N N . LYS A 1 374 ? 2.736 14.939 21.316 1.00 92.25 374 LYS A N 1
ATOM 2801 C CA . LYS A 1 374 ? 3.063 13.843 20.395 1.00 92.25 374 LYS A CA 1
ATOM 2802 C C . LYS A 1 374 ? 2.161 12.633 20.611 1.00 92.25 374 LYS A C 1
ATOM 2804 O O . LYS A 1 374 ? 1.835 11.947 19.651 1.00 92.25 374 LYS A O 1
ATOM 2809 N N . ASN A 1 375 ? 1.726 12.420 21.852 1.00 95.06 375 ASN A N 1
ATOM 2810 C CA . ASN A 1 375 ? 0.894 11.288 22.258 1.00 95.06 375 ASN A CA 1
ATOM 2811 C C . ASN A 1 375 ? -0.379 11.775 22.965 1.00 95.06 375 ASN A C 1
ATOM 2813 O O . ASN A 1 375 ? -0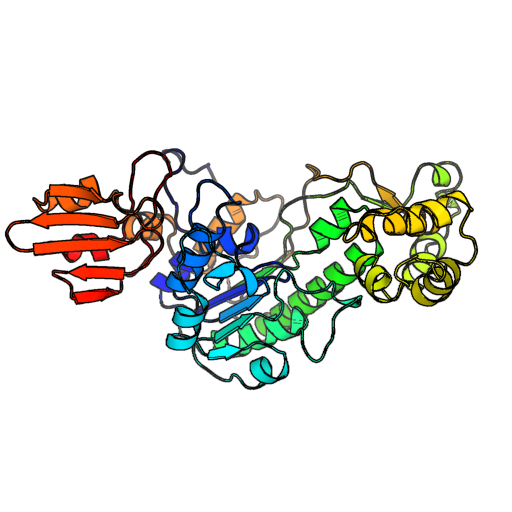.543 11.563 24.171 1.00 95.06 375 ASN A O 1
ATOM 2817 N N . PRO A 1 376 ? -1.282 12.469 22.252 1.00 95.69 376 PRO A N 1
ATOM 2818 C CA . PRO A 1 376 ? -2.471 13.019 22.872 1.00 95.69 376 PRO A CA 1
ATOM 2819 C C . PRO A 1 376 ? -3.442 11.915 23.305 1.00 95.69 376 PRO A C 1
ATOM 2821 O O . PRO A 1 376 ? -3.576 10.866 22.669 1.00 95.69 376 PRO A O 1
ATOM 2824 N N . VAL A 1 377 ? -4.162 12.180 24.393 1.00 97.50 377 VAL A N 1
ATOM 2825 C CA . VAL A 1 377 ? -5.061 11.213 25.029 1.00 97.50 377 VAL A CA 1
ATOM 2826 C C . VAL A 1 377 ? -6.435 11.839 25.217 1.00 97.50 377 VAL A C 1
ATOM 2828 O O . VAL A 1 377 ? -6.588 12.899 25.824 1.00 97.50 377 VAL A O 1
ATOM 2831 N N . LEU A 1 378 ? -7.475 11.168 24.737 1.00 97.75 378 LEU A N 1
ATOM 2832 C CA . LEU A 1 378 ? -8.844 11.513 25.091 1.00 97.75 378 LEU A CA 1
ATOM 2833 C C . LEU A 1 378 ? -9.137 11.023 26.513 1.00 97.75 378 LEU A C 1
ATOM 2835 O O . LEU A 1 378 ? -8.897 9.861 26.828 1.00 97.75 378 LEU A O 1
ATOM 2839 N N . VAL A 1 379 ? -9.689 11.888 27.363 1.00 98.25 379 VAL A N 1
ATOM 2840 C CA . VAL A 1 379 ? -10.046 11.537 28.741 1.00 98.25 379 VAL A CA 1
ATOM 2841 C C . VAL A 1 379 ? -11.525 11.814 28.986 1.00 98.25 379 VAL A C 1
ATOM 2843 O O . VAL A 1 379 ? -11.980 12.946 28.806 1.00 98.25 379 VAL A O 1
ATOM 2846 N N . ALA A 1 380 ? -12.260 10.793 29.423 1.00 98.44 380 ALA A N 1
ATOM 2847 C CA . ALA A 1 380 ? -13.656 10.886 29.837 1.00 98.44 380 ALA A CA 1
ATOM 2848 C C . ALA A 1 380 ? -13.800 10.524 31.323 1.00 98.44 380 ALA A C 1
ATOM 2850 O O . ALA A 1 380 ? -13.273 9.502 31.762 1.00 98.44 380 ALA A O 1
ATOM 2851 N N . VAL A 1 381 ? -14.510 11.345 32.103 1.00 98.38 381 VAL A N 1
ATOM 2852 C CA . VAL A 1 381 ? -14.641 11.173 33.561 1.00 98.38 381 VAL A CA 1
ATOM 2853 C C . VAL A 1 381 ? -16.097 11.236 34.005 1.00 98.38 381 VAL A C 1
ATOM 2855 O O . VAL A 1 381 ? -16.804 12.200 33.710 1.00 98.38 381 VAL A O 1
ATOM 2858 N N . LYS A 1 382 ? -16.531 10.246 34.789 1.00 98.06 382 LYS A N 1
ATOM 2859 C CA . LYS A 1 382 ? -17.837 10.229 35.462 1.00 98.06 382 LYS A CA 1
ATOM 2860 C C . LYS A 1 382 ? -17.686 9.684 36.879 1.00 98.06 382 LYS A C 1
ATOM 2862 O O . LYS A 1 382 ? -17.407 8.505 37.087 1.00 98.06 382 LYS A O 1
ATOM 2867 N N . GLY A 1 383 ? -17.885 10.542 37.879 1.00 96.06 383 GLY A N 1
ATOM 2868 C CA . GLY A 1 383 ? -17.714 10.162 39.283 1.00 96.06 383 GLY A CA 1
ATOM 2869 C C . GLY A 1 383 ? -16.289 9.673 39.568 1.00 96.06 383 GLY A C 1
ATOM 2870 O O . GLY A 1 383 ? -15.356 10.468 39.540 1.00 96.06 383 GLY A O 1
ATOM 2871 N N . LYS A 1 384 ? -16.133 8.374 39.854 1.00 96.12 384 LYS A N 1
ATOM 2872 C CA . LYS A 1 384 ? -14.832 7.725 40.111 1.00 96.12 384 LYS A CA 1
ATOM 2873 C C . LYS A 1 384 ? -14.241 7.010 38.891 1.00 96.12 384 LYS A C 1
ATOM 2875 O O . LYS A 1 384 ? -13.150 6.467 39.003 1.00 96.12 384 LYS A O 1
ATOM 2880 N N . THR A 1 385 ? -14.960 6.965 37.773 1.00 97.81 385 THR A N 1
ATOM 2881 C CA . THR A 1 385 ? -14.505 6.304 36.549 1.00 97.81 385 THR A CA 1
ATOM 2882 C C . THR A 1 385 ? -13.780 7.315 35.671 1.00 97.81 385 THR A C 1
ATOM 2884 O O . THR A 1 385 ? -14.389 8.293 35.236 1.00 97.81 385 THR A O 1
ATOM 2887 N N . GLU A 1 386 ? -12.498 7.071 35.403 1.00 98.25 386 GLU A N 1
ATOM 2888 C CA . GLU A 1 386 ? -11.713 7.742 34.366 1.00 98.25 386 GLU A CA 1
ATOM 2889 C C . GLU A 1 386 ? -11.407 6.743 33.245 1.00 98.25 386 GLU A C 1
ATOM 2891 O O . GLU A 1 386 ? -10.889 5.655 33.497 1.00 98.25 386 GLU A O 1
ATOM 2896 N N . ILE A 1 387 ? -11.712 7.125 32.006 1.00 98.62 387 ILE A N 1
ATOM 2897 C CA . ILE A 1 387 ? -11.342 6.386 30.799 1.00 98.62 387 ILE A CA 1
ATOM 2898 C C . ILE A 1 387 ? -10.357 7.240 30.010 1.00 98.62 387 ILE A C 1
ATOM 2900 O O . ILE A 1 387 ? -10.683 8.367 29.630 1.00 98.62 387 ILE A O 1
ATOM 2904 N N . ARG A 1 388 ? -9.160 6.704 29.764 1.00 98.56 388 ARG A N 1
ATOM 2905 C CA . ARG A 1 388 ? -8.109 7.340 28.959 1.00 98.56 388 ARG A CA 1
ATOM 2906 C C . ARG A 1 388 ? -7.917 6.563 27.663 1.00 98.56 388 ARG A C 1
ATOM 2908 O O . ARG A 1 388 ? -7.703 5.360 27.719 1.00 98.56 388 ARG A O 1
ATOM 2915 N N . ILE A 1 389 ? -7.972 7.231 26.518 1.00 98.56 389 ILE A N 1
ATOM 2916 C CA . ILE A 1 389 ? -7.895 6.602 25.194 1.00 98.56 389 ILE A CA 1
ATOM 2917 C C . ILE A 1 389 ? -6.794 7.311 24.399 1.00 98.56 389 ILE A C 1
ATOM 2919 O O . ILE A 1 389 ? -7.009 8.447 23.958 1.00 98.56 389 ILE A O 1
ATOM 2923 N N . PRO A 1 390 ? -5.602 6.708 24.262 1.00 97.94 390 PRO A N 1
ATOM 2924 C CA . PRO A 1 390 ? -4.560 7.231 23.390 1.00 97.94 390 PRO A CA 1
ATOM 2925 C C . PRO A 1 390 ? -5.031 7.242 21.934 1.00 97.94 390 PRO A C 1
ATOM 2927 O O . PRO A 1 390 ? -5.564 6.249 21.432 1.00 97.94 390 PRO A O 1
ATOM 2930 N N . VAL A 1 391 ? -4.844 8.373 21.254 1.00 96.12 391 VAL A N 1
ATOM 2931 C CA . VAL A 1 391 ? -5.191 8.502 19.831 1.00 96.12 391 VAL A CA 1
ATOM 2932 C C . VAL A 1 391 ? -4.333 7.544 18.998 1.00 96.12 391 VAL A C 1
ATOM 2934 O O . VAL A 1 391 ? -3.210 7.229 19.376 1.00 96.12 391 VAL A O 1
ATOM 2937 N N . ASN A 1 392 ? -4.864 7.092 17.861 1.00 97.50 392 ASN A N 1
ATOM 2938 C CA . ASN A 1 392 ? -4.250 6.144 16.928 1.00 97.50 392 ASN A CA 1
ATOM 2939 C C . ASN A 1 392 ? -4.080 4.716 17.473 1.00 97.50 392 ASN A C 1
ATOM 2941 O O . ASN A 1 392 ? -3.411 3.903 16.842 1.00 97.50 392 ASN A O 1
ATOM 2945 N N . THR A 1 393 ? -4.694 4.392 18.614 1.00 98.25 393 THR A N 1
ATOM 2946 C CA . THR A 1 393 ? -4.672 3.044 19.202 1.00 98.25 393 THR A CA 1
ATOM 2947 C C . THR A 1 393 ? -6.081 2.488 19.357 1.00 98.25 393 THR A C 1
ATOM 2949 O O . THR A 1 393 ? -7.046 3.250 19.425 1.00 98.25 393 THR A O 1
ATOM 2952 N N . ASN A 1 394 ? -6.205 1.166 19.470 1.00 97.94 394 ASN A N 1
ATOM 2953 C CA . ASN A 1 394 ? -7.435 0.478 19.867 1.00 97.94 394 ASN A CA 1
ATOM 2954 C C . ASN A 1 394 ? -7.460 0.187 21.380 1.00 97.94 394 ASN A C 1
ATOM 2956 O O . ASN A 1 394 ? -8.032 -0.809 21.816 1.00 97.94 394 ASN A O 1
ATOM 2960 N N . LEU A 1 395 ? -6.811 1.020 22.199 1.00 98.06 395 LEU A N 1
ATOM 2961 C CA . LEU A 1 395 ? -6.700 0.810 23.640 1.00 98.06 395 LEU A CA 1
ATOM 2962 C C . LEU A 1 395 ? -7.458 1.882 24.424 1.00 98.06 395 LEU A C 1
ATOM 2964 O O . LEU A 1 395 ? -7.371 3.077 24.147 1.00 98.06 395 LEU A O 1
ATOM 2968 N N . ALA A 1 396 ? -8.144 1.447 25.475 1.00 98.31 396 ALA A N 1
ATOM 2969 C CA . ALA A 1 396 ? -8.679 2.302 26.523 1.00 98.31 396 ALA A CA 1
ATOM 2970 C C . ALA A 1 396 ? -8.136 1.859 27.885 1.00 98.31 396 ALA A C 1
ATOM 2972 O O . ALA A 1 396 ? -7.991 0.671 28.149 1.00 98.31 396 ALA A O 1
ATOM 2973 N N . TYR A 1 397 ? -7.880 2.804 28.782 1.00 98.56 397 TYR A N 1
ATOM 2974 C CA . TYR A 1 397 ? -7.481 2.533 30.159 1.00 98.56 397 TYR A CA 1
ATOM 2975 C C . TYR A 1 397 ? -8.595 2.985 31.091 1.00 98.56 397 TYR A C 1
ATOM 2977 O O . TYR A 1 397 ? -8.785 4.186 31.293 1.00 98.56 397 TYR A O 1
ATOM 2985 N N . VAL A 1 398 ? -9.321 2.029 31.666 1.00 98.19 398 VAL A N 1
ATOM 2986 C CA . VAL A 1 398 ? -10.383 2.285 32.644 1.00 98.19 398 VAL A CA 1
ATOM 2987 C C . VAL A 1 398 ? -9.764 2.237 34.034 1.00 98.19 398 VAL A C 1
ATOM 2989 O O . VAL A 1 398 ? -9.350 1.178 34.500 1.00 98.19 398 VAL A O 1
ATOM 2992 N N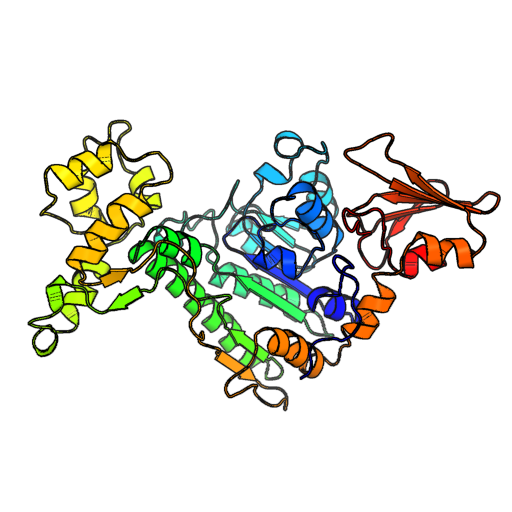 . ASN A 1 399 ? -9.642 3.391 34.691 1.00 97.25 399 ASN A N 1
ATOM 2993 C CA . ASN A 1 399 ? -8.942 3.538 35.974 1.00 97.25 399 ASN A CA 1
ATOM 2994 C C . ASN A 1 399 ? -7.532 2.906 35.969 1.00 97.25 399 ASN A C 1
ATOM 2996 O O . ASN A 1 399 ? -7.099 2.317 36.957 1.00 97.25 399 ASN A O 1
ATOM 3000 N N . GLY A 1 400 ? -6.830 3.008 34.836 1.00 96.94 400 GLY A N 1
ATOM 3001 C CA . GLY A 1 400 ? -5.489 2.449 34.637 1.00 96.94 400 GLY A CA 1
ATOM 3002 C C . GLY A 1 400 ? -5.442 1.003 34.131 1.00 96.94 400 GLY A C 1
ATOM 3003 O O . GLY A 1 400 ? -4.359 0.530 33.802 1.00 96.94 400 GLY A O 1
ATOM 3004 N N . VAL A 1 401 ? -6.578 0.308 34.012 1.00 97.62 401 VAL A N 1
ATOM 3005 C CA . VAL A 1 401 ? -6.637 -1.059 33.468 1.00 97.62 401 VAL A CA 1
ATOM 3006 C C . VAL A 1 401 ? -6.866 -1.015 31.960 1.00 97.62 401 VAL A C 1
ATOM 3008 O O . VAL A 1 401 ? -7.876 -0.478 31.503 1.00 97.62 401 VAL A O 1
ATOM 3011 N N . ALA A 1 402 ? -5.932 -1.581 31.194 1.00 97.19 402 ALA A N 1
ATOM 3012 C CA . ALA A 1 402 ? -6.019 -1.649 29.740 1.00 97.19 402 ALA A CA 1
ATOM 3013 C C . ALA A 1 402 ? -7.194 -2.533 29.288 1.00 97.19 402 ALA A C 1
ATOM 3015 O O . ALA A 1 402 ? -7.412 -3.624 29.810 1.00 97.19 402 ALA A O 1
ATOM 3016 N N . THR A 1 403 ? -7.941 -2.047 28.305 1.00 97.44 403 THR A N 1
ATOM 3017 C CA . THR A 1 403 ? -9.077 -2.704 27.660 1.00 97.44 403 THR A CA 1
ATOM 3018 C C . THR A 1 403 ? -8.942 -2.494 26.157 1.00 97.44 403 THR A C 1
ATOM 3020 O O . THR A 1 403 ? -8.767 -1.360 25.707 1.00 97.44 403 THR A O 1
ATOM 3023 N N . LYS A 1 404 ? -9.005 -3.580 25.384 1.00 97.25 404 LYS A N 1
ATOM 3024 C CA . LYS A 1 404 ? -8.974 -3.527 23.920 1.00 97.25 404 LYS A CA 1
ATOM 3025 C C . LYS A 1 404 ? -10.342 -3.104 23.382 1.00 97.25 404 LYS A C 1
ATOM 3027 O O . LYS A 1 404 ? -11.371 -3.569 23.869 1.00 97.25 404 LYS A O 1
ATOM 3032 N N . LEU A 1 405 ? -10.325 -2.216 22.401 1.00 98.12 405 LEU A N 1
ATOM 3033 C CA . LEU A 1 405 ? -11.474 -1.720 21.657 1.00 98.12 405 LEU A CA 1
ATOM 3034 C C . LEU A 1 405 ? -11.594 -2.468 20.321 1.00 98.12 405 LEU A C 1
ATOM 3036 O O . LEU A 1 405 ? -10.617 -3.020 19.819 1.00 98.12 405 LEU A O 1
ATOM 3040 N N . ASP A 1 406 ? -12.784 -2.445 19.729 1.00 96.25 406 ASP A N 1
ATOM 3041 C CA . ASP A 1 406 ? -13.099 -3.011 18.404 1.00 96.25 406 ASP A CA 1
ATOM 3042 C C . ASP A 1 406 ? -12.646 -2.125 17.224 1.00 96.25 406 ASP A C 1
ATOM 3044 O O . ASP A 1 406 ? -12.858 -2.479 16.070 1.00 96.25 406 ASP A O 1
ATOM 3048 N N . GLY A 1 407 ? -12.007 -0.985 17.494 1.00 97.25 407 GLY A N 1
ATOM 3049 C CA . GLY A 1 407 ? -11.414 -0.117 16.480 1.00 97.25 407 GLY A CA 1
ATOM 3050 C C . GLY A 1 407 ? -10.489 0.936 17.080 1.00 97.25 407 GLY A C 1
ATOM 3051 O O . GLY A 1 407 ? -10.434 1.127 18.299 1.00 97.25 407 GLY A O 1
ATOM 3052 N N . VAL A 1 408 ? -9.747 1.629 16.219 1.00 98.00 408 VAL A N 1
ATOM 3053 C CA . VAL A 1 408 ? -8.800 2.666 16.640 1.00 98.00 408 VAL A CA 1
ATOM 3054 C C . VAL A 1 408 ? -9.499 3.992 16.953 1.00 98.00 408 VAL A C 1
ATOM 3056 O O . VAL A 1 408 ? -10.477 4.383 16.316 1.00 98.00 408 VAL A O 1
ATOM 3059 N N . ALA A 1 409 ? -8.975 4.731 17.930 1.00 97.88 409 ALA A N 1
ATOM 3060 C CA . ALA A 1 409 ? -9.381 6.108 18.185 1.00 97.88 409 ALA A CA 1
ATOM 3061 C C . ALA A 1 409 ? -8.734 7.058 17.165 1.00 97.88 409 ALA A C 1
ATOM 3063 O O . ALA A 1 409 ? -7.517 7.059 16.993 1.00 97.88 409 ALA A O 1
ATOM 3064 N N . VAL A 1 410 ? -9.531 7.914 16.523 1.00 96.56 410 VAL A N 1
ATOM 3065 C CA . VAL A 1 410 ? -9.098 8.762 15.400 1.00 96.56 410 VAL A CA 1
ATOM 3066 C C . VAL A 1 410 ? -9.280 10.242 15.720 1.00 96.56 410 VAL A C 1
ATOM 3068 O O . VAL A 1 410 ? -10.316 10.660 16.240 1.00 96.56 410 VAL A O 1
ATOM 3071 N N . PHE A 1 411 ? -8.306 11.065 15.329 1.00 92.44 411 PHE A N 1
ATOM 3072 C CA . PHE A 1 411 ? -8.393 12.523 15.398 1.00 92.44 411 PHE A CA 1
ATOM 3073 C C . PHE A 1 411 ? -8.514 13.148 14.001 1.00 92.44 411 PHE A C 1
ATOM 3075 O O . PHE A 1 411 ? -7.679 12.919 13.131 1.00 92.44 411 PHE A O 1
ATOM 3082 N N . ASP A 1 412 ? -9.523 14.000 13.780 1.00 89.31 412 ASP A N 1
ATOM 3083 C CA . ASP A 1 412 ? -9.776 14.605 12.456 1.00 89.31 412 ASP A CA 1
ATOM 3084 C C . ASP A 1 412 ? -8.857 15.784 12.089 1.00 89.31 412 ASP A C 1
ATOM 3086 O O . ASP A 1 412 ? -9.030 16.428 11.047 1.00 89.31 412 ASP A O 1
ATOM 3090 N N . GLY A 1 413 ? -7.899 16.128 12.953 1.00 85.25 413 GLY A N 1
ATOM 3091 C CA . GLY A 1 413 ? -7.018 17.279 12.755 1.00 85.25 413 GLY A CA 1
ATOM 3092 C C . GLY A 1 413 ? -7.715 18.640 12.891 1.00 85.25 413 GLY A C 1
ATOM 3093 O O . GLY A 1 413 ? -7.117 19.661 12.558 1.00 85.25 413 GLY A O 1
ATOM 3094 N N . THR A 1 414 ? -8.984 18.684 13.316 1.00 83.62 414 THR A N 1
ATOM 3095 C CA . THR A 1 414 ? -9.786 19.916 13.476 1.00 83.62 414 THR A CA 1
ATOM 3096 C C . THR A 1 414 ? -10.431 20.066 14.853 1.00 83.62 414 THR A C 1
ATOM 3098 O O . THR A 1 414 ? -11.128 21.051 15.092 1.00 83.62 414 THR A O 1
ATOM 3101 N N . GLY A 1 415 ? -10.187 19.128 15.770 1.00 82.94 415 GLY A N 1
ATOM 3102 C CA . GLY A 1 415 ? -10.686 19.189 17.146 1.00 82.94 415 GLY A CA 1
ATOM 3103 C C . GLY A 1 415 ? -11.753 18.148 17.489 1.00 82.94 415 GLY A C 1
ATOM 3104 O O . GLY A 1 415 ? -12.240 18.158 18.619 1.00 82.94 415 GLY A O 1
ATOM 3105 N N . THR A 1 416 ? -12.119 17.247 16.568 1.00 91.88 416 THR A N 1
ATOM 3106 C CA . THR A 1 416 ? -13.012 16.121 16.886 1.00 91.88 416 THR A CA 1
ATOM 3107 C C . THR A 1 416 ? -12.204 14.837 17.032 1.00 91.88 416 THR A C 1
ATOM 3109 O O . THR A 1 416 ? -11.472 14.452 16.122 1.00 91.88 416 THR A O 1
ATOM 3112 N N . ASN A 1 417 ? -12.388 14.159 18.164 1.00 94.94 417 ASN A N 1
ATOM 3113 C CA . ASN A 1 417 ? -11.948 12.783 18.360 1.00 94.94 417 ASN A CA 1
ATOM 3114 C C . ASN A 1 417 ? -13.126 11.843 18.108 1.00 94.94 417 ASN A C 1
ATOM 3116 O O . ASN A 1 417 ? -14.238 12.099 18.585 1.00 94.94 417 ASN A O 1
ATOM 3120 N N . TYR A 1 418 ? -12.866 10.768 17.383 1.00 97.50 418 TYR A N 1
ATOM 3121 C CA . TYR A 1 418 ? -13.792 9.678 17.130 1.00 97.50 418 TYR A CA 1
ATOM 3122 C C . TYR A 1 418 ? -13.265 8.441 17.844 1.00 97.50 418 TYR A C 1
ATOM 3124 O O . TYR A 1 418 ? -12.065 8.180 17.838 1.00 97.50 418 TYR A O 1
ATOM 3132 N N . VAL A 1 419 ? -14.162 7.720 18.497 1.00 98.50 419 VAL A N 1
ATOM 3133 C CA . VAL A 1 419 ? -13.859 6.461 19.176 1.00 98.50 419 VAL A CA 1
ATOM 3134 C C . VAL A 1 419 ? -14.914 5.441 18.780 1.00 98.50 419 VAL A C 1
ATOM 3136 O O . VAL A 1 419 ? -16.0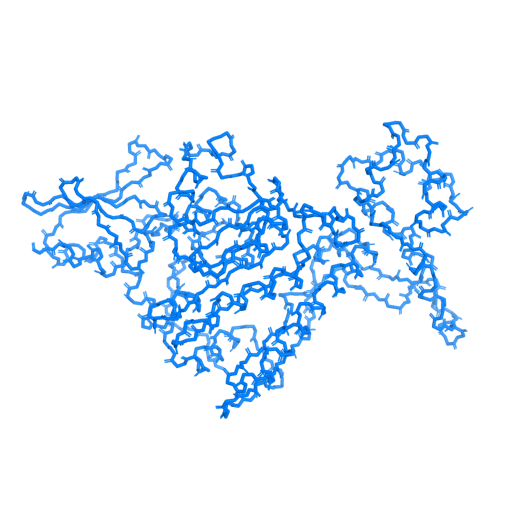41 5.843 18.460 1.00 98.50 419 VAL A O 1
ATOM 3139 N N . PRO A 1 420 ? -14.598 4.145 18.839 1.00 98.38 420 PRO A N 1
ATOM 3140 C CA . PRO A 1 420 ? -15.621 3.144 18.644 1.00 98.38 420 PRO A CA 1
ATOM 3141 C C . PRO A 1 420 ? -16.670 3.169 19.756 1.00 98.38 420 PRO A C 1
ATOM 3143 O O . PRO A 1 420 ? -16.423 3.611 20.882 1.00 98.38 420 PRO A O 1
ATOM 3146 N N . GLN A 1 421 ? -17.849 2.636 19.449 1.00 98.38 421 GLN A N 1
ATOM 3147 C CA . GLN A 1 421 ? -18.956 2.486 20.384 1.00 98.38 421 GLN A CA 1
ATOM 3148 C C . GLN A 1 421 ? -18.543 1.654 21.606 1.00 98.38 421 GLN A C 1
ATOM 3150 O O . GLN A 1 421 ? -18.930 2.006 22.721 1.00 98.38 421 GLN A O 1
ATOM 3155 N N . SER A 1 422 ? -17.665 0.657 21.429 1.00 98.12 422 SER A N 1
ATOM 3156 C CA . SER A 1 422 ? -17.092 -0.123 22.534 1.00 98.12 422 SER A CA 1
ATOM 3157 C C . SER A 1 422 ? -16.434 0.764 23.597 1.00 98.12 422 SER A C 1
ATOM 3159 O O . SER A 1 422 ? -16.593 0.511 24.786 1.00 98.12 422 SER A O 1
ATOM 3161 N N . ALA A 1 423 ? -15.789 1.871 23.210 1.00 98.31 423 ALA A N 1
ATOM 3162 C CA . ALA A 1 423 ? -15.198 2.814 24.153 1.00 98.31 423 ALA A CA 1
ATOM 3163 C C . ALA A 1 423 ? -16.259 3.596 24.942 1.00 98.31 423 ALA A C 1
ATOM 3165 O O . ALA A 1 423 ? -16.080 3.859 26.132 1.00 98.31 423 ALA A O 1
ATOM 3166 N N . ILE A 1 424 ? -17.367 3.965 24.292 1.00 98.44 424 ILE A N 1
ATOM 3167 C CA . ILE A 1 424 ? -18.492 4.654 24.940 1.00 98.44 424 ILE A CA 1
ATOM 3168 C C . ILE A 1 424 ? -19.187 3.725 25.941 1.00 98.44 424 ILE A C 1
ATOM 3170 O O . ILE A 1 424 ? -19.609 4.174 27.009 1.00 98.44 424 ILE A O 1
ATOM 3174 N N . ASP A 1 425 ? -19.280 2.436 25.624 1.00 97.75 425 ASP A N 1
ATOM 3175 C CA . ASP A 1 425 ? -19.959 1.432 26.447 1.00 97.75 425 ASP A CA 1
ATOM 3176 C C . ASP A 1 425 ? -19.195 1.080 27.732 1.00 97.75 425 ASP A C 1
ATOM 3178 O O . ASP A 1 425 ? -19.803 0.648 28.714 1.00 97.75 425 ASP A O 1
ATOM 3182 N N . LEU A 1 426 ? -17.890 1.367 27.786 1.00 97.44 426 LEU A N 1
ATOM 3183 C CA . LEU A 1 426 ? -17.104 1.311 29.024 1.00 97.44 426 LEU A CA 1
ATOM 3184 C C . LEU A 1 426 ? -17.552 2.363 30.058 1.00 97.44 426 LEU A C 1
ATOM 3186 O O . LEU A 1 426 ? -17.258 2.223 31.247 1.00 97.44 426 LEU A O 1
ATOM 3190 N N . MET A 1 427 ? -18.269 3.412 29.634 1.00 96.56 427 MET A N 1
ATOM 3191 C CA . MET A 1 427 ? -18.788 4.460 30.511 1.00 96.56 427 MET A CA 1
ATOM 3192 C C . MET A 1 427 ? -20.235 4.164 30.924 1.00 96.56 427 MET A C 1
ATOM 3194 O O . MET A 1 427 ? -21.184 4.485 30.201 1.00 96.56 427 MET A O 1
ATOM 3198 N N . ASN A 1 428 ? -20.399 3.591 32.120 1.00 83.88 428 ASN A N 1
ATOM 3199 C CA . ASN A 1 428 ? -21.702 3.260 32.712 1.00 83.88 428 ASN A CA 1
ATOM 3200 C C . ASN A 1 428 ? -22.167 4.244 33.786 1.00 83.88 428 ASN A C 1
ATOM 3202 O O . ASN A 1 428 ? -21.344 4.892 34.471 1.00 83.88 428 ASN A O 1
#